Protein AF-0000000073811650 (afdb_homodimer)

Radius of gyration: 28.59 Å; Cα contacts (8 Å, |Δi|>4): 1539; chains: 2; bounding box: 75×83×67 Å

Solvent-accessible surface area (backbone atoms only — not comparable to full-atom values): 35414 Å² total; per-residue (Å²): 112,68,64,61,52,47,48,51,45,55,50,46,51,51,48,48,49,48,54,39,54,45,56,56,39,49,63,58,54,49,51,50,62,65,24,55,62,57,45,48,47,53,46,49,46,43,48,60,31,20,83,73,32,41,71,27,35,33,36,24,50,64,28,51,63,31,63,66,49,50,43,38,46,74,27,36,28,53,33,29,43,29,28,14,61,36,71,36,34,61,55,17,49,51,32,34,49,71,61,72,34,58,89,34,41,46,72,41,80,31,47,77,87,74,54,84,73,96,63,68,23,41,32,37,38,46,83,44,70,31,54,71,47,56,24,60,44,40,54,55,52,52,48,50,46,44,76,73,33,48,38,92,90,40,47,48,42,56,32,34,38,36,34,31,40,27,49,18,40,64,62,65,60,57,54,62,40,50,49,31,62,46,38,27,81,75,73,73,43,56,36,52,74,47,34,64,59,38,46,57,58,69,36,32,51,44,47,39,73,43,80,56,57,56,89,32,48,31,35,65,64,21,67,30,42,74,44,45,65,88,70,63,48,70,73,52,60,54,52,43,54,30,54,39,64,33,45,28,54,48,72,49,50,37,35,25,35,39,31,26,36,36,35,34,27,76,38,87,88,61,65,46,75,52,50,33,37,54,86,45,72,80,42,89,59,32,20,29,35,42,39,35,91,60,68,42,78,42,40,64,62,31,43,36,37,36,38,40,36,35,28,54,33,90,89,35,70,40,38,41,26,44,34,39,39,37,28,52,60,90,47,73,77,43,74,51,63,26,32,60,71,69,39,38,69,57,64,56,128,113,69,64,61,51,47,47,50,46,53,50,45,50,51,49,47,50,48,54,39,53,45,58,56,37,48,65,58,54,49,51,50,61,66,25,55,63,56,44,48,49,54,46,49,46,43,47,61,31,19,83,74,32,41,71,27,35,33,35,24,49,65,28,50,63,31,63,66,49,51,43,40,46,76,27,37,28,53,32,29,44,29,30,14,62,35,72,35,33,61,54,16,48,52,30,35,48,71,62,73,34,60,90,34,42,46,74,41,80,31,46,78,88,74,54,85,74,97,63,68,23,40,33,38,38,46,82,43,69,31,54,71,46,56,22,59,44,40,56,55,53,52,47,51,44,45,74,72,31,49,38,92,89,40,49,48,41,55,33,34,39,34,35,32,40,27,50,18,39,64,62,65,59,56,52,61,42,50,48,31,62,46,38,28,80,74,73,72,43,55,36,51,78,46,33,63,58,37,46,55,57,70,36,33,53,44,46,41,74,42,82,57,58,57,89,32,48,32,36,64,66,21,67,29,44,75,42,45,65,90,70,61,48,68,74,51,60,54,53,43,55,29,54,38,64,33,46,28,56,48,72,48,49,37,33,26,35,40,32,26,35,37,35,32,27,76,38,87,87,61,66,45,75,53,48,31,38,54,88,43,72,80,41,89,58,31,20,28,36,41,40,35,89,60,68,43,79,42,40,64,63,32,42,36,37,36,38,41,39,34,28,53,33,91,90,36,72,40,39,41,25,44,32,40,37,36,28,53,59,91,48,72,76,43,74,50,62,28,31,59,71,69,38,37,67,58,62,61,126

pLDDT: mean 92.2, std 13.7, range [34.78, 98.94]

Organism: Larimichthys crocea (NCBI:txid215358)

Secondary structure (DSSP, 8-state):
-HHHHHHHHHHHHHHHHHHHHHTTSHHHHHHHHH-HHHHHHHHHHHHHTHHHHTT-EEEEET-TTSHHHHHHHHTT-SEEEEEE-STHHHHHHHHHHHTT-TTTEEEEES-TTT---SS-EEEEE----BTTBTTT-THHHHHHHHHHHEEEEEEEES-EEEEEEEEE--HHHHHHHHHHHHHHHHHS---TTHHHHHHHHHSSSB-EEEPPPGGGB-SPPEEEEEEETTT--HHHHT-EEEEEEEE--SSEEEEEEEEEEEEEE--SSS-EEEE--TTS---TT-EEEEEEEEEEEE-TT-EEEEEEEEEE-SS-TTSEEEEEEEEETTSPPEEEEEE---TTTT---/-HHHHHHHHHHHHHHHHHHHHHTTSHHHHHHHHH-HHHHHHHHHHHHHTHHHHTT-EEEEET-TTSHHHHHHHHTT-SEEEEEE-STHHHHHHHHHHHTT-TTTEEEEES-TTT---SS-EEEEE----BTTBTTT-THHHHHHHHHHHEEEEEEEES-EEEEEEEEE--HHHHHHHHHHHHHHHHHS---TTHHHHHHHHHSSSB-EEEPPPGGGB-SPPEEEEEEETTT--HHHHT-EEEEEEEE--SSEEEEEEEEEEEEEE--SSS-EEEE--TTS---TT-EEEEEEEEEEEE-TT-EEEEEEEEEE-SS-TTSEEEEEEEEETTSPPEEEEEE---TTTT---

Structure (mmCIF, N/CA/C/O backbone):
data_AF-0000000073811650-model_v1
#
loop_
_entity.id
_entity.type
_entity.pdbx_description
1 polymer 'Protein arginine N-methyltransferase 6'
#
loop_
_atom_site.group_PDB
_atom_site.id
_atom_site.type_symbol
_atom_site.label_atom_id
_atom_site.label_alt_id
_atom_site.label_comp_id
_atom_site.label_asym_id
_atom_site.label_entity_id
_atom_site.label_seq_id
_atom_site.pdbx_PDB_ins_code
_atom_site.Cartn_x
_atom_site.Cartn_y
_atom_site.Cartn_z
_atom_site.occupancy
_atom_site.B_iso_or_equiv
_atom_site.auth_seq_id
_atom_site.auth_comp_id
_atom_site.auth_asym_id
_atom_site.auth_atom_id
_atom_site.pdbx_PDB_model_num
ATOM 1 N N . MET A 1 1 ? -5.941 -4.934 38.156 1 34.78 1 MET A N 1
ATOM 2 C CA . MET A 1 1 ? -5.988 -3.508 37.844 1 34.78 1 MET A CA 1
ATOM 3 C C . MET A 1 1 ? -4.633 -3.012 37.375 1 34.78 1 MET A C 1
ATOM 5 O O . MET A 1 1 ? -4.555 -2.275 36.375 1 34.78 1 MET A O 1
ATOM 9 N N . SER A 1 2 ? -3.621 -3.504 38.062 1 45.66 2 SER A N 1
ATOM 10 C CA . SER A 1 2 ? -2.252 -3.07 37.812 1 45.66 2 SER A CA 1
ATOM 11 C C . SER A 1 2 ? -1.698 -3.699 36.531 1 45.66 2 SER A C 1
ATOM 13 O O . SER A 1 2 ? -0.993 -3.039 35.75 1 45.66 2 SER A O 1
ATOM 15 N N . HIS A 1 3 ? -2.08 -4.887 36.219 1 42.41 3 HIS A N 1
ATOM 16 C CA . HIS A 1 3 ? -1.564 -5.617 35.062 1 42.41 3 HIS A CA 1
ATOM 17 C C . HIS A 1 3 ? -2.195 -5.121 33.781 1 42.41 3 HIS A C 1
ATOM 19 O O . HIS A 1 3 ? -1.52 -5.02 32.75 1 42.41 3 HIS A O 1
ATOM 25 N N . VAL A 1 4 ? -3.5 -4.855 33.844 1 40.78 4 VAL A N 1
ATOM 26 C CA . VAL A 1 4 ? -4.227 -4.332 32.719 1 40.78 4 VAL A CA 1
ATOM 27 C C . VAL A 1 4 ? -3.703 -2.941 32.344 1 40.78 4 VAL A C 1
ATOM 29 O O . VAL A 1 4 ? -3.531 -2.617 31.172 1 40.78 4 VAL A O 1
ATOM 32 N N . VAL A 1 5 ? -3.434 -2.088 33.406 1 39.78 5 VAL A N 1
ATOM 33 C CA . VAL A 1 5 ? -2.9 -0.747 33.188 1 39.78 5 VAL A CA 1
ATOM 34 C C . VAL A 1 5 ? -1.52 -0.839 32.531 1 39.78 5 VAL A C 1
ATOM 36 O O . VAL A 1 5 ? -1.201 -0.071 31.625 1 39.78 5 VAL A O 1
ATOM 39 N N . LYS A 1 6 ? -0.744 -1.723 32.969 1 43.28 6 LYS A N 1
ATOM 40 C CA . LYS A 1 6 ? 0.612 -1.888 32.469 1 43.28 6 LYS A CA 1
ATOM 41 C C . LYS A 1 6 ? 0.594 -2.367 31.016 1 43.28 6 LYS A C 1
ATOM 43 O O . LYS A 1 6 ? 1.371 -1.887 30.188 1 43.28 6 LYS A O 1
ATOM 48 N N . LYS A 1 7 ? -0.297 -3.211 30.781 1 45.16 7 LYS A N 1
ATOM 49 C CA . LYS A 1 7 ? -0.45 -3.742 29.438 1 45.16 7 LYS A CA 1
ATOM 50 C C . LYS A 1 7 ? -0.912 -2.656 28.469 1 45.16 7 LYS A C 1
ATOM 52 O O . LYS A 1 7 ? -0.421 -2.572 27.344 1 45.16 7 LYS A O 1
ATOM 57 N N . ARG A 1 8 ? -1.732 -1.95 29.078 1 45.75 8 ARG A N 1
ATOM 58 C CA . ARG A 1 8 ? -2.221 -0.833 28.281 1 45.75 8 ARG A CA 1
ATOM 59 C C . ARG A 1 8 ? -1.114 0.188 28.031 1 45.75 8 ARG A C 1
ATOM 61 O O . ARG A 1 8 ? -1.036 0.774 26.953 1 45.75 8 ARG A O 1
ATOM 68 N N . LYS A 1 9 ? -0.286 0.292 29.047 1 45.75 9 LYS A N 1
ATOM 69 C CA . LYS A 1 9 ? 0.849 1.203 28.938 1 45.75 9 LYS A CA 1
ATOM 70 C C . LYS A 1 9 ? 1.881 0.681 27.938 1 45.75 9 LYS A C 1
ATOM 72 O O . LYS A 1 9 ? 2.43 1.449 27.141 1 45.75 9 LYS A O 1
ATOM 77 N N . LEU A 1 10 ? 2.189 -0.513 28.047 1 49.28 10 LEU A N 1
ATOM 78 C CA . LEU A 1 10 ? 3.135 -1.159 27.141 1 49.28 10 LEU A CA 1
ATOM 79 C C . LEU A 1 10 ? 2.633 -1.111 25.703 1 49.28 10 LEU A C 1
ATOM 81 O O . LEU A 1 10 ? 3.414 -0.896 24.766 1 49.28 10 LEU A O 1
ATOM 85 N N . ASP A 1 11 ? 1.34 -1.209 25.703 1 59.28 11 ASP A N 1
ATOM 86 C CA . ASP A 1 11 ? 0.704 -1.158 24.391 1 59.28 11 ASP A CA 1
ATOM 87 C C . ASP A 1 11 ? 0.736 0.258 23.812 1 59.28 11 ASP A C 1
ATOM 89 O O . ASP A 1 11 ? 1.029 0.45 22.625 1 59.28 11 ASP A O 1
ATOM 93 N N . LYS A 1 12 ? 0.692 1.207 24.781 1 57.53 12 LYS A N 1
ATOM 94 C CA . LYS A 1 12 ? 0.735 2.6 24.344 1 57.53 12 LYS A CA 1
ATOM 95 C C . LYS A 1 12 ? 2.137 2.99 23.875 1 57.53 12 LYS A C 1
ATOM 97 O O . LYS A 1 12 ? 2.295 3.68 22.875 1 57.53 12 LYS A O 1
ATOM 102 N N . THR A 1 13 ? 3.062 2.562 24.656 1 59.03 13 THR A N 1
ATOM 103 C CA . THR A 1 13 ? 4.449 2.855 24.328 1 59.03 13 THR A CA 1
ATOM 104 C C . THR A 1 13 ? 4.816 2.252 22.969 1 59.03 13 THR A C 1
ATOM 106 O O . THR A 1 13 ? 5.508 2.887 22.172 1 59.03 13 THR A O 1
ATOM 109 N N . ARG A 1 14 ? 4.371 1.076 22.781 1 62.47 14 ARG A N 1
ATOM 110 C CA . ARG A 1 14 ? 4.645 0.414 21.5 1 62.47 14 ARG A CA 1
ATOM 111 C C . ARG A 1 14 ? 3.979 1.152 20.344 1 62.47 14 ARG A C 1
ATOM 113 O O . ARG A 1 14 ? 4.59 1.347 19.297 1 62.47 14 ARG A O 1
ATOM 120 N N . GLN A 1 15 ? 2.842 1.688 20.656 1 64.31 15 GLN A N 1
ATOM 121 C CA . GLN A 1 15 ? 2.115 2.424 19.625 1 64.31 15 GLN A CA 1
ATOM 122 C C . GLN A 1 15 ? 2.799 3.75 19.312 1 64.31 15 GLN A C 1
ATOM 124 O O . GLN A 1 15 ? 2.891 4.145 18.141 1 64.31 15 GLN A O 1
ATOM 129 N N . ASP A 1 16 ? 3.258 4.285 20.328 1 68.31 16 ASP A N 1
ATOM 130 C CA . ASP A 1 16 ? 3.982 5.535 20.156 1 68.31 16 ASP A CA 1
ATOM 131 C C . ASP A 1 16 ? 5.277 5.312 19.375 1 68.31 16 ASP A C 1
ATOM 133 O O . ASP A 1 16 ? 5.617 6.098 18.484 1 68.31 16 ASP A O 1
ATOM 137 N N . ARG A 1 17 ? 5.918 4.266 19.734 1 63.81 17 ARG A N 1
ATOM 138 C CA . ARG A 1 17 ? 7.168 3.967 19.047 1 63.81 17 ARG A CA 1
ATOM 139 C C . ARG A 1 17 ? 6.93 3.713 17.562 1 63.81 17 ARG A C 1
ATOM 141 O O . ARG A 1 17 ? 7.668 4.215 16.719 1 63.81 17 ARG A O 1
ATOM 148 N N . LEU A 1 18 ? 5.863 3.053 17.328 1 61.31 18 LEU A N 1
ATOM 149 C CA . LEU A 1 18 ? 5.531 2.732 15.945 1 61.31 18 LEU A CA 1
ATOM 150 C C . LEU A 1 18 ? 5.16 3.992 15.172 1 61.31 18 LEU A C 1
ATOM 152 O O . LEU A 1 18 ? 5.574 4.164 14.023 1 61.31 18 LEU A O 1
ATOM 156 N N . TYR A 1 19 ? 4.453 4.785 15.914 1 64.31 19 TYR A N 1
ATOM 157 C CA . TYR A 1 19 ? 4.062 6.055 15.32 1 64.31 19 TYR A CA 1
ATOM 158 C C . TYR A 1 19 ? 5.285 6.914 15.016 1 64.31 19 TYR A C 1
ATOM 160 O O . TYR A 1 19 ? 5.469 7.367 13.883 1 64.31 19 TYR A O 1
ATOM 168 N N . PHE A 1 20 ? 6.105 7.004 15.875 1 67.06 20 PHE A N 1
ATOM 169 C CA . PHE A 1 20 ? 7.246 7.895 15.703 1 67.06 20 PHE A CA 1
ATOM 170 C C . PHE A 1 20 ? 8.266 7.289 14.742 1 67.06 20 PHE A C 1
ATOM 172 O O . PHE A 1 20 ? 8.914 8.008 13.977 1 67.06 20 PHE A O 1
ATOM 179 N N . ASP A 1 21 ? 8.328 6.008 14.672 1 68.19 21 ASP A N 1
ATOM 180 C CA . ASP A 1 21 ? 9.242 5.324 13.766 1 68.19 21 ASP A CA 1
ATOM 181 C C . ASP A 1 21 ? 8.812 5.508 12.312 1 68.19 21 ASP A C 1
ATOM 183 O O . ASP A 1 21 ? 9.656 5.574 11.414 1 68.19 21 ASP A O 1
ATOM 187 N N . SER A 1 22 ? 7.523 5.652 12.141 1 65.56 22 SER A N 1
ATOM 188 C CA . SER A 1 22 ? 7.02 5.812 10.781 1 65.56 22 SER A CA 1
ATOM 189 C C . SER A 1 22 ? 7.484 7.129 10.172 1 65.56 22 SER A C 1
ATOM 191 O O . SER A 1 22 ? 7.637 7.234 8.953 1 65.56 22 SER A O 1
ATOM 193 N N . TYR A 1 23 ? 7.758 7.945 10.969 1 68.5 23 TYR A N 1
ATOM 194 C CA . TYR A 1 23 ? 8.125 9.273 10.484 1 68.5 23 TYR A CA 1
ATOM 195 C C . TYR A 1 23 ? 9.641 9.398 10.344 1 68.5 23 TYR A C 1
ATOM 197 O O . TYR A 1 23 ? 10.156 10.484 10.047 1 68.5 23 TYR A O 1
ATOM 205 N N . THR A 1 24 ? 10.25 8.258 10.438 1 74.75 24 THR A N 1
ATOM 206 C CA . THR A 1 24 ? 11.688 8.266 10.195 1 74.75 24 THR A CA 1
ATOM 207 C C . THR A 1 24 ? 11.992 8 8.727 1 74.75 24 THR A C 1
ATOM 209 O O . THR A 1 24 ? 13.117 8.219 8.273 1 74.75 24 THR A O 1
ATOM 212 N N . ASP A 1 25 ? 10.938 7.77 8.055 1 83.69 25 ASP A N 1
ATOM 213 C CA . ASP A 1 25 ? 11.086 7.496 6.633 1 83.69 25 ASP A CA 1
ATOM 214 C C . ASP A 1 25 ? 10.93 8.773 5.809 1 83.69 25 ASP A C 1
ATOM 216 O O . ASP A 1 25 ? 10.008 9.555 6.039 1 83.69 25 ASP A O 1
ATOM 220 N N . VAL A 1 26 ? 11.805 8.93 4.895 1 90.75 26 VAL A N 1
ATOM 221 C CA . VAL A 1 26 ? 11.836 10.141 4.086 1 90.75 26 VAL A CA 1
ATOM 222 C C . VAL A 1 26 ? 10.562 10.25 3.256 1 90.75 26 VAL A C 1
ATOM 224 O O . VAL A 1 26 ? 10.141 11.344 2.885 1 90.75 26 VAL A O 1
ATOM 227 N N . THR A 1 27 ? 9.961 9.148 2.988 1 90.81 27 THR A N 1
ATOM 228 C CA . THR A 1 27 ? 8.82 9.078 2.074 1 90.81 27 THR A CA 1
ATOM 229 C C . THR A 1 27 ? 7.66 9.922 2.59 1 90.81 27 THR A C 1
ATOM 231 O O . THR A 1 27 ? 7.023 10.648 1.822 1 90.81 27 THR A O 1
ATOM 234 N N . ILE A 1 28 ? 7.441 9.891 3.848 1 90.88 28 ILE A N 1
ATOM 235 C CA . ILE A 1 28 ? 6.32 10.617 4.438 1 90.88 28 ILE A CA 1
ATOM 236 C C . ILE A 1 28 ? 6.566 12.117 4.324 1 90.88 28 ILE A C 1
ATOM 238 O O . ILE A 1 28 ? 5.664 12.875 3.961 1 90.88 28 ILE A O 1
ATOM 242 N N . HIS A 1 29 ? 7.727 12.539 4.59 1 94.25 29 HIS A N 1
ATOM 243 C CA . HIS A 1 29 ? 8.078 13.953 4.531 1 94.25 29 HIS A CA 1
ATOM 244 C C . HIS A 1 29 ? 8.086 14.461 3.092 1 94.25 29 HIS A C 1
ATOM 246 O O . HIS A 1 29 ? 7.664 15.586 2.822 1 94.25 29 HIS A O 1
ATOM 252 N N . GLU A 1 30 ? 8.609 13.57 2.223 1 95.38 30 GLU A N 1
ATOM 253 C CA . GLU A 1 30 ? 8.578 13.891 0.798 1 95.38 30 GLU A CA 1
ATOM 254 C C . GLU A 1 30 ? 7.148 14.117 0.313 1 95.38 30 GLU A C 1
ATOM 256 O O . GLU A 1 30 ? 6.867 15.109 -0.364 1 95.38 30 GLU A O 1
ATOM 261 N N . GLU A 1 31 ? 6.312 13.234 0.71 1 94.25 31 GLU A N 1
ATOM 262 C CA . GLU A 1 31 ? 4.914 13.32 0.308 1 94.25 31 GLU A CA 1
ATOM 263 C C . GLU A 1 31 ? 4.266 14.602 0.838 1 94.25 31 GLU A C 1
ATOM 265 O O . GLU A 1 31 ? 3.541 15.281 0.112 1 94.25 31 GLU A O 1
ATOM 270 N N . MET A 1 32 ? 4.559 14.945 2.016 1 95.62 32 MET A N 1
ATOM 271 C CA . MET A 1 32 ? 3.941 16.109 2.646 1 95.62 32 MET A CA 1
ATOM 272 C C . MET A 1 32 ? 4.461 17.406 2.025 1 95.62 32 MET A C 1
ATOM 274 O O . MET A 1 32 ? 3.678 18.297 1.701 1 95.62 32 MET A O 1
ATOM 278 N N . ILE A 1 33 ? 5.711 17.484 1.844 1 96.75 33 ILE A N 1
ATOM 279 C CA . ILE A 1 33 ? 6.305 18.703 1.309 1 96.75 33 ILE A CA 1
ATOM 280 C C . ILE A 1 33 ? 5.934 18.859 -0.165 1 96.75 33 ILE A C 1
ATOM 282 O O . ILE A 1 33 ? 5.715 19.969 -0.646 1 96.75 33 ILE A O 1
ATOM 286 N N . ALA A 1 34 ? 5.777 17.688 -0.876 1 96.31 34 ALA A N 1
ATOM 287 C CA . ALA A 1 34 ? 5.41 17.688 -2.291 1 96.31 34 ALA A CA 1
ATOM 288 C C . ALA A 1 34 ? 3.949 18.094 -2.477 1 96.31 34 ALA A C 1
ATOM 290 O O . ALA A 1 34 ? 3.533 18.453 -3.578 1 96.31 34 ALA A O 1
ATOM 291 N N . ASP A 1 35 ? 3.148 17.969 -1.46 1 97.69 35 ASP A N 1
ATOM 292 C CA . ASP A 1 35 ? 1.78 18.469 -1.478 1 97.69 35 ASP A CA 1
ATOM 293 C C . ASP A 1 35 ? 1.761 20 -1.482 1 97.69 35 ASP A C 1
ATOM 295 O O . ASP A 1 35 ? 1.696 20.625 -0.424 1 97.69 35 ASP A O 1
ATOM 299 N N . HIS A 1 36 ? 1.675 20.547 -2.65 1 97.25 36 HIS A N 1
ATOM 300 C CA . HIS A 1 36 ? 1.809 21.984 -2.816 1 97.25 36 HIS A CA 1
ATOM 301 C C . HIS A 1 36 ? 0.643 22.719 -2.168 1 97.25 36 HIS A C 1
ATOM 303 O O . HIS A 1 36 ? 0.805 23.859 -1.692 1 97.25 36 HIS A O 1
ATOM 309 N N . VAL A 1 37 ? -0.491 22.125 -2.188 1 98.06 37 VAL A N 1
ATOM 310 C CA . VAL A 1 37 ? -1.656 22.75 -1.575 1 98.06 37 VAL A CA 1
ATOM 311 C C . VAL A 1 37 ? -1.41 22.953 -0.081 1 98.06 37 VAL A C 1
ATOM 313 O O . VAL A 1 37 ? -1.58 24.047 0.441 1 98.06 37 VAL A O 1
ATOM 316 N N . ARG A 1 38 ? -0.972 21.891 0.535 1 98.06 38 ARG A N 1
ATOM 317 C CA . ARG A 1 38 ? -0.69 21.938 1.967 1 98.06 38 ARG A CA 1
ATOM 318 C C . ARG A 1 38 ? 0.448 22.906 2.271 1 98.06 38 ARG A C 1
ATOM 320 O O . ARG A 1 38 ? 0.287 23.828 3.074 1 98.06 38 ARG A O 1
ATOM 327 N N . THR A 1 39 ? 1.605 22.703 1.706 1 98.19 39 THR A N 1
ATOM 328 C CA . THR A 1 39 ? 2.824 23.422 2.053 1 98.19 39 THR A CA 1
ATOM 329 C C . THR A 1 39 ? 2.676 24.906 1.749 1 98.19 39 THR A C 1
ATOM 331 O O . THR A 1 39 ? 3.049 25.75 2.564 1 98.19 39 THR A O 1
ATOM 334 N N . ASN A 1 40 ? 2.043 25.25 0.656 1 97.69 40 ASN A N 1
ATOM 335 C CA . ASN A 1 40 ? 1.863 26.641 0.289 1 97.69 40 ASN A CA 1
ATOM 336 C C . ASN A 1 40 ? 0.83 27.328 1.179 1 97.69 40 ASN A C 1
ATOM 338 O O . ASN A 1 40 ? 0.955 28.516 1.481 1 97.69 40 ASN A O 1
ATOM 342 N N . THR A 1 41 ? -0.176 26.594 1.506 1 98.25 41 THR A N 1
ATOM 343 C CA . THR A 1 41 ? -1.169 27.188 2.396 1 98.25 41 THR A CA 1
ATOM 344 C C . THR A 1 41 ? -0.543 27.547 3.742 1 98.25 41 THR A C 1
ATOM 346 O O . THR A 1 41 ? -0.764 28.641 4.266 1 98.25 41 THR A O 1
ATOM 349 N N . TYR A 1 42 ? 0.242 26.672 4.297 1 98.62 42 TYR A N 1
ATOM 350 C CA . TYR A 1 42 ? 0.947 26.969 5.539 1 98.62 42 TYR A CA 1
ATOM 351 C C . TYR A 1 42 ? 1.885 28.156 5.367 1 98.62 42 TYR A C 1
ATOM 353 O O . TYR A 1 42 ? 1.915 29.062 6.207 1 98.62 42 TYR A O 1
ATOM 361 N N . ARG A 1 43 ? 2.652 28.125 4.301 1 98.38 43 ARG A N 1
ATOM 362 C CA . ARG A 1 43 ? 3.59 29.219 4.035 1 98.38 43 ARG A CA 1
ATOM 363 C C . ARG A 1 43 ? 2.863 30.547 3.963 1 98.38 43 ARG A C 1
ATOM 365 O O . ARG A 1 43 ? 3.256 31.516 4.629 1 98.38 43 ARG A O 1
ATOM 372 N N . MET A 1 44 ? 1.781 30.578 3.211 1 97.88 44 MET A N 1
ATOM 373 C CA . MET A 1 44 ? 1.016 31.812 3.031 1 97.88 44 MET A CA 1
ATOM 374 C C . MET A 1 44 ? 0.375 32.25 4.344 1 97.88 44 MET A C 1
ATOM 376 O O . MET A 1 44 ? 0.375 33.438 4.672 1 97.88 44 MET A O 1
ATOM 380 N N . ALA A 1 45 ? -0.163 31.297 5.023 1 98.38 45 ALA A N 1
ATOM 381 C CA . ALA A 1 45 ? -0.79 31.609 6.305 1 98.38 45 ALA A CA 1
ATOM 382 C C . ALA A 1 45 ? 0.21 32.25 7.258 1 98.38 45 ALA A C 1
ATOM 384 O O . ALA A 1 45 ? -0.103 33.25 7.914 1 98.38 45 ALA A O 1
ATOM 385 N N . ILE A 1 46 ? 1.359 31.719 7.32 1 98.5 46 ILE A N 1
ATOM 386 C CA . ILE A 1 46 ? 2.402 32.219 8.203 1 98.5 46 ILE A CA 1
ATOM 387 C C . ILE A 1 46 ? 2.842 33.594 7.746 1 98.5 46 ILE A C 1
ATOM 389 O O . ILE A 1 46 ? 2.934 34.531 8.555 1 98.5 46 ILE A O 1
ATOM 393 N N . LEU A 1 47 ? 3.041 33.781 6.492 1 97.25 47 LEU A N 1
ATOM 394 C CA . LEU A 1 47 ? 3.477 35.062 5.949 1 97.25 47 LEU A CA 1
ATOM 395 C C . LEU A 1 47 ? 2.418 36.156 6.172 1 97.25 47 LEU A C 1
ATOM 397 O O . LEU A 1 47 ? 2.744 37.281 6.523 1 97.25 47 LEU A O 1
ATOM 401 N N . ARG A 1 48 ? 1.211 35.75 5.965 1 97.44 48 ARG A N 1
ATOM 402 C CA . ARG A 1 48 ? 0.124 36.719 6.113 1 97.44 48 ARG A CA 1
ATOM 403 C C . ARG A 1 48 ? -0.078 37.094 7.578 1 97.44 48 ARG A C 1
ATOM 405 O O . ARG A 1 48 ? -0.726 38.094 7.887 1 97.44 48 ARG A O 1
ATOM 412 N N . ASN A 1 49 ? 0.44 36.281 8.453 1 97.31 49 ASN A N 1
ATOM 413 C CA . ASN A 1 49 ? 0.377 36.594 9.883 1 97.31 49 ASN A CA 1
ATOM 414 C C . ASN A 1 49 ? 1.678 37.219 10.375 1 97.31 49 ASN A C 1
ATOM 416 O O . ASN A 1 49 ? 1.997 37.125 11.562 1 97.31 49 ASN A O 1
ATOM 420 N N . SER A 1 50 ? 2.395 37.812 9.492 1 96.69 50 SER A N 1
ATOM 421 C CA . SER A 1 50 ? 3.701 38.375 9.82 1 96.69 50 SER A CA 1
ATOM 422 C C . SER A 1 50 ? 3.604 39.375 10.969 1 96.69 50 SER A C 1
ATOM 424 O O . SER A 1 50 ? 4.508 39.469 11.797 1 96.69 50 SER A O 1
ATOM 426 N N . GLU A 1 51 ? 2.57 40.125 11.055 1 95.75 51 GLU A N 1
ATOM 427 C CA . GLU A 1 51 ? 2.41 41.125 12.117 1 95.75 51 GLU A CA 1
ATOM 428 C C . GLU A 1 51 ? 2.336 40.438 13.484 1 95.75 51 GLU A C 1
ATOM 430 O O . GLU A 1 51 ? 2.834 40.969 14.477 1 95.75 51 GLU A O 1
ATOM 435 N N . SER A 1 52 ? 1.773 39.312 13.539 1 96 52 SER A N 1
ATOM 436 C CA . SER A 1 52 ? 1.621 38.562 14.781 1 96 52 SER A CA 1
ATOM 437 C C . SER A 1 52 ? 2.861 37.719 15.086 1 96 52 SER A C 1
ATOM 439 O O . SER A 1 52 ? 3.059 37.281 16.219 1 96 52 SER A O 1
ATOM 441 N N . ILE A 1 53 ? 3.727 37.531 14.078 1 98.12 53 ILE A N 1
ATOM 442 C CA . ILE A 1 53 ? 4.844 36.625 14.219 1 98.12 53 ILE A CA 1
ATOM 443 C C . ILE A 1 53 ? 6.145 37.406 14.375 1 98.12 53 ILE A C 1
ATOM 445 O O . ILE A 1 53 ? 7.051 36.969 15.102 1 98.12 53 ILE A O 1
ATOM 449 N N . ARG A 1 54 ? 6.203 38.562 13.766 1 98.25 54 ARG A N 1
ATOM 450 C CA . ARG A 1 54 ? 7.426 39.344 13.773 1 98.25 54 ARG A CA 1
ATOM 451 C C . ARG A 1 54 ? 7.848 39.688 15.195 1 98.25 54 ARG A C 1
ATOM 453 O O . ARG A 1 54 ? 7.051 40.219 15.969 1 98.25 54 ARG A O 1
ATOM 460 N N . GLY A 1 55 ? 9.062 39.375 15.461 1 98.44 55 GLY A N 1
ATOM 461 C CA . GLY A 1 55 ? 9.625 39.688 16.766 1 98.44 55 GLY A CA 1
ATOM 462 C C . GLY A 1 55 ? 9.086 38.844 17.875 1 98.44 55 GLY A C 1
ATOM 463 O O . GLY A 1 55 ? 9.336 39.094 19.062 1 98.44 55 GLY A O 1
ATOM 464 N N . LYS A 1 56 ? 8.367 37.812 17.609 1 98.56 56 LYS A N 1
ATOM 465 C CA . LYS A 1 56 ? 7.73 36.969 18.625 1 98.56 56 LYS A CA 1
ATOM 466 C C . LYS A 1 56 ? 8.398 35.594 18.703 1 98.56 56 LYS A C 1
ATOM 468 O O . LYS A 1 56 ? 9.258 35.281 17.875 1 98.56 56 LYS A O 1
ATOM 473 N N . VAL A 1 57 ? 8.031 34.875 19.734 1 98.81 57 VAL A N 1
ATOM 474 C CA . VAL A 1 57 ? 8.516 33.5 19.938 1 98.81 57 VAL A CA 1
ATOM 475 C C . VAL A 1 57 ? 7.457 32.5 19.469 1 98.81 57 VAL A C 1
ATOM 477 O O . VAL A 1 57 ? 6.277 32.625 19.797 1 98.81 57 VAL A O 1
ATOM 480 N N . VAL A 1 58 ? 7.938 31.516 18.641 1 98.88 58 VAL A N 1
ATOM 481 C CA . VAL A 1 58 ? 7.031 30.531 18.047 1 98.88 58 VAL A CA 1
ATOM 482 C C . VAL A 1 58 ? 7.375 29.141 18.531 1 98.88 58 VAL A C 1
ATOM 484 O O . VAL A 1 58 ? 8.547 28.797 18.688 1 98.88 58 VAL A O 1
ATOM 487 N N . LEU A 1 59 ? 6.328 28.391 18.828 1 98.94 59 LEU A N 1
ATOM 488 C CA . LEU A 1 59 ? 6.477 26.969 19.078 1 98.94 59 LEU A CA 1
ATOM 489 C C . LEU A 1 59 ? 5.949 26.156 17.891 1 98.94 59 LEU A C 1
ATOM 491 O O . LEU A 1 59 ? 4.77 26.25 17.547 1 98.94 59 LEU A O 1
ATOM 495 N N . ASP A 1 60 ? 6.812 25.438 17.234 1 98.88 60 ASP A N 1
ATOM 496 C CA . ASP A 1 60 ? 6.484 24.5 16.156 1 98.88 60 ASP A CA 1
ATOM 497 C C . ASP A 1 60 ? 6.34 23.078 16.703 1 98.88 60 ASP A C 1
ATOM 499 O O . ASP A 1 60 ? 7.336 22.406 16.984 1 98.88 60 ASP A O 1
ATOM 503 N N . VAL A 1 61 ? 5.059 22.594 16.844 1 98.38 61 VAL A N 1
ATOM 504 C CA . VAL A 1 61 ? 4.77 21.297 17.438 1 98.38 61 VAL A CA 1
ATOM 505 C C . VAL A 1 61 ? 4.781 20.219 16.344 1 98.38 61 VAL A C 1
ATOM 507 O O . VAL A 1 61 ? 3.992 20.281 15.406 1 98.38 61 VAL A O 1
ATOM 510 N N . GLY A 1 62 ? 5.605 19.188 16.562 1 96.25 62 GLY A N 1
ATOM 511 C CA . GLY A 1 62 ? 5.805 18.219 15.484 1 96.25 62 GLY A CA 1
ATOM 512 C C . GLY A 1 62 ? 6.48 18.812 14.266 1 96.25 62 GLY A C 1
ATOM 513 O O . GLY A 1 62 ? 5.938 18.766 13.164 1 96.25 62 GLY A O 1
ATOM 514 N N . ALA A 1 63 ? 7.66 19.25 14.445 1 97.5 63 ALA A N 1
ATOM 515 C CA . ALA A 1 63 ? 8.297 20.141 13.477 1 97.5 63 ALA A CA 1
ATOM 516 C C . ALA A 1 63 ? 8.734 19.391 12.234 1 97.5 63 ALA A C 1
ATOM 518 O O . ALA A 1 63 ? 8.93 19.984 11.172 1 97.5 63 ALA A O 1
ATOM 519 N N . GLY A 1 64 ? 8.898 18.062 12.367 1 95.5 64 GLY A N 1
ATOM 520 C CA . GLY A 1 64 ? 9.375 17.297 11.227 1 95.5 64 GLY A CA 1
ATOM 521 C C . GLY A 1 64 ? 10.703 17.781 10.695 1 95.5 64 GLY A C 1
ATOM 522 O O . GLY A 1 64 ? 11.672 17.922 11.445 1 95.5 64 GLY A O 1
ATOM 523 N N . THR A 1 65 ? 10.711 18.203 9.461 1 96.75 65 THR A N 1
ATOM 524 C CA . THR A 1 65 ? 11.922 18.672 8.805 1 96.75 65 THR A CA 1
ATOM 525 C C . THR A 1 65 ? 12.211 20.125 9.188 1 96.75 65 THR A C 1
ATOM 527 O O . THR A 1 65 ? 13.258 20.672 8.836 1 96.75 65 THR A O 1
ATOM 530 N N . GLY A 1 66 ? 11.312 20.766 9.82 1 97.81 66 GLY A N 1
ATOM 531 C CA . GLY A 1 66 ? 11.5 22.141 10.25 1 97.81 66 GLY A CA 1
ATOM 532 C C . GLY A 1 66 ? 11.016 23.156 9.227 1 97.81 66 GLY A C 1
ATOM 533 O O . GLY A 1 66 ? 11.273 24.359 9.359 1 97.81 66 GLY A O 1
ATOM 534 N N . VAL A 1 67 ? 10.273 22.719 8.234 1 98.19 67 VAL A N 1
ATOM 535 C CA . VAL A 1 67 ? 9.875 23.594 7.137 1 98.19 67 VAL A CA 1
ATOM 536 C C . VAL A 1 67 ? 8.992 24.719 7.668 1 98.19 67 VAL A C 1
ATOM 538 O O . VAL A 1 67 ? 9.164 25.891 7.293 1 98.19 67 VAL A O 1
ATOM 541 N N . LEU A 1 68 ? 8.086 24.453 8.547 1 98.69 68 LEU A N 1
ATOM 542 C CA . LEU A 1 68 ? 7.223 25.484 9.102 1 98.69 68 LEU A CA 1
ATOM 543 C C . LEU A 1 68 ? 8.016 26.438 9.984 1 98.69 68 LEU A C 1
ATOM 545 O O . LEU A 1 68 ? 7.742 27.641 10.008 1 98.69 68 LEU A O 1
ATOM 549 N N . SER A 1 69 ? 8.961 25.891 10.727 1 98.88 69 SER A N 1
ATOM 550 C CA . SER A 1 69 ? 9.852 26.719 11.539 1 98.88 69 SER A CA 1
ATOM 551 C C . SER A 1 69 ? 10.578 27.75 10.695 1 98.88 69 SER A C 1
ATOM 553 O O . SER A 1 69 ? 10.648 28.922 11.062 1 98.88 69 SER A O 1
ATOM 555 N N . ILE A 1 70 ? 11.055 27.328 9.586 1 98.75 70 ILE A N 1
ATOM 556 C CA . ILE A 1 70 ? 11.789 28.203 8.68 1 98.75 70 ILE A CA 1
ATOM 557 C C . ILE A 1 70 ? 10.852 29.266 8.133 1 98.75 70 ILE A C 1
ATOM 559 O O . ILE A 1 70 ? 11.211 30.453 8.07 1 98.75 70 ILE A O 1
ATOM 563 N N . PHE A 1 71 ? 9.617 28.875 7.742 1 98.75 71 PHE A N 1
ATOM 564 C CA . PHE A 1 71 ? 8.633 29.859 7.285 1 98.75 71 PHE A CA 1
ATOM 565 C C . PHE A 1 71 ? 8.398 30.922 8.352 1 98.75 71 PHE A C 1
ATOM 567 O O . PHE A 1 71 ? 8.258 32.094 8.023 1 98.75 71 PHE A O 1
ATOM 574 N N . CYS A 1 72 ? 8.375 30.531 9.594 1 98.88 72 CYS A N 1
ATOM 575 C CA . CYS A 1 72 ? 8.133 31.469 10.68 1 98.88 72 CYS A CA 1
ATOM 576 C C . CYS A 1 72 ? 9.273 32.469 10.812 1 98.88 72 CYS A C 1
ATOM 578 O O . CYS A 1 72 ? 9.031 33.656 11.016 1 98.88 72 CYS A O 1
ATOM 580 N N . VAL A 1 73 ? 10.5 32 10.695 1 98.75 73 VAL A N 1
ATOM 581 C CA . VAL A 1 73 ? 11.648 32.906 10.734 1 98.75 73 VAL A CA 1
ATOM 582 C C . VAL A 1 73 ? 11.609 33.844 9.539 1 98.75 73 VAL A C 1
ATOM 584 O O . VAL A 1 73 ? 11.875 35.031 9.68 1 98.75 73 VAL A O 1
ATOM 587 N N . GLN A 1 74 ? 11.234 33.344 8.375 1 98.12 74 GLN A N 1
ATOM 588 C CA . GLN A 1 74 ? 11.102 34.156 7.176 1 98.12 74 GLN A CA 1
ATOM 589 C C . GLN A 1 74 ? 10.031 35.25 7.367 1 98.12 74 GLN A C 1
ATOM 591 O O . GLN A 1 74 ? 10.117 36.312 6.777 1 98.12 74 GLN A O 1
ATOM 596 N N . ALA A 1 75 ? 9.078 34.938 8.211 1 98.19 75 ALA A N 1
ATOM 597 C CA . ALA A 1 75 ? 8.008 35.906 8.5 1 98.19 75 ALA A CA 1
ATOM 598 C C . ALA A 1 75 ? 8.422 36.875 9.594 1 98.19 75 ALA A C 1
ATOM 600 O O . ALA A 1 75 ? 7.664 37.781 9.93 1 98.19 75 ALA A O 1
ATOM 601 N N . GLY A 1 76 ? 9.594 36.625 10.227 1 98.44 76 GLY A N 1
ATOM 602 C CA . GLY A 1 76 ? 10.148 37.625 11.125 1 98.44 76 GLY A CA 1
ATOM 603 C C . GLY A 1 76 ? 10.172 37.156 12.578 1 98.44 76 GLY A C 1
ATOM 604 O O . GLY A 1 76 ? 10.406 37.969 13.484 1 98.44 76 GLY A O 1
ATOM 605 N N . ALA A 1 77 ? 9.953 35.906 12.828 1 98.81 77 ALA A N 1
ATOM 606 C CA . ALA A 1 77 ? 10 35.406 14.195 1 98.81 77 ALA A CA 1
ATOM 607 C C . ALA A 1 77 ? 11.352 35.688 14.836 1 98.81 77 ALA A C 1
ATOM 609 O O . ALA A 1 77 ? 12.391 35.562 14.188 1 98.81 77 ALA A O 1
ATOM 610 N N . LYS A 1 78 ? 11.336 36.031 16.078 1 98.69 78 LYS A N 1
ATOM 611 C CA . LYS A 1 78 ? 12.555 36.219 16.859 1 98.69 78 LYS A CA 1
ATOM 612 C C . LYS A 1 78 ? 13.211 34.906 17.203 1 98.69 78 LYS A C 1
ATOM 614 O O . LYS A 1 78 ? 14.438 34.781 17.172 1 98.69 78 LYS A O 1
ATOM 619 N N . LYS A 1 79 ? 12.375 34 17.562 1 98.81 79 LYS A N 1
ATOM 620 C CA . LYS A 1 79 ? 12.812 32.688 18.016 1 98.81 79 LYS A CA 1
ATOM 621 C C . LYS A 1 79 ? 11.766 31.625 17.703 1 98.81 79 LYS A C 1
ATOM 623 O O . LYS A 1 79 ? 10.562 31.875 17.812 1 98.81 79 LYS A O 1
ATOM 628 N N . VAL A 1 80 ? 12.25 30.469 17.234 1 98.94 80 VAL A N 1
ATOM 629 C CA . VAL A 1 80 ? 11.367 29.328 17.016 1 98.94 80 VAL A CA 1
ATOM 630 C C . VAL A 1 80 ? 11.898 28.109 17.781 1 98.94 80 VAL A C 1
ATOM 632 O O . VAL A 1 80 ? 13.062 27.734 17.625 1 98.94 80 VAL A O 1
ATOM 635 N N . TYR A 1 81 ? 11.086 27.578 18.641 1 98.94 81 TYR A N 1
ATOM 636 C CA . TYR A 1 81 ? 11.336 26.266 19.219 1 98.94 81 TYR A CA 1
ATOM 637 C C . TYR A 1 81 ? 10.656 25.172 18.406 1 98.94 81 TYR A C 1
ATOM 639 O O . TYR A 1 81 ? 9.43 25.078 18.391 1 98.94 81 TYR A O 1
ATOM 647 N N . ALA A 1 82 ? 11.469 24.391 17.719 1 98.81 82 ALA A N 1
ATOM 648 C CA . ALA A 1 82 ? 10.969 23.281 16.906 1 98.81 82 ALA A CA 1
ATOM 649 C C . ALA A 1 82 ? 11.047 21.969 17.656 1 98.81 82 ALA A C 1
ATOM 651 O O . ALA A 1 82 ? 12.117 21.359 17.75 1 98.81 82 ALA A O 1
ATOM 652 N N . VAL A 1 83 ? 9.914 21.469 18.078 1 98.12 83 VAL A N 1
ATOM 653 C CA . VAL A 1 83 ? 9.891 20.25 18.891 1 98.12 83 VAL A CA 1
ATOM 654 C C . VAL A 1 83 ? 9.516 19.062 18.016 1 98.12 83 VAL A C 1
ATOM 656 O O . VAL A 1 83 ? 8.484 19.078 17.328 1 98.12 83 VAL A O 1
ATOM 659 N N . GLU A 1 84 ? 10.32 18.094 17.984 1 95.81 84 GLU A N 1
ATOM 660 C CA . GLU A 1 84 ? 10.133 16.891 17.188 1 95.81 84 GLU A CA 1
ATOM 661 C C . GLU A 1 84 ? 10.648 15.656 17.922 1 95.81 84 GLU A C 1
ATOM 663 O O . GLU A 1 84 ? 11.805 15.617 18.344 1 95.81 84 GLU A O 1
ATOM 668 N N . ALA A 1 85 ? 9.781 14.633 17.953 1 91.62 85 ALA A N 1
ATOM 669 C CA . ALA A 1 85 ? 10.109 13.469 18.781 1 91.62 85 ALA A CA 1
ATOM 670 C C . ALA A 1 85 ? 10.93 12.453 17.984 1 91.62 85 ALA A C 1
ATOM 672 O O . ALA A 1 85 ? 11.734 11.719 18.547 1 91.62 85 ALA A O 1
ATOM 673 N N . CYS A 1 86 ? 10.75 12.43 16.734 1 88.69 86 CYS A N 1
ATOM 674 C CA . CYS A 1 86 ? 11.367 11.398 15.898 1 88.69 86 CYS A CA 1
ATOM 675 C C . CYS A 1 86 ? 12.781 11.789 15.5 1 88.69 86 CYS A C 1
ATOM 677 O O . CYS A 1 86 ? 13.195 12.93 15.711 1 88.69 86 CYS A O 1
ATOM 679 N N . SER A 1 87 ? 13.461 10.844 14.891 1 90.31 87 SER A N 1
ATOM 680 C CA . SER A 1 87 ? 14.859 11.031 14.523 1 90.31 87 SER A CA 1
ATOM 681 C C . SER A 1 87 ? 15.008 12.023 13.375 1 90.31 87 SER A C 1
ATOM 683 O O . SER A 1 87 ? 16.109 12.531 13.125 1 90.31 87 SER A O 1
ATOM 685 N N . ILE A 1 88 ? 13.93 12.367 12.742 1 94.19 88 ILE A N 1
ATOM 686 C CA . ILE A 1 88 ? 13.977 13.359 11.664 1 94.19 88 ILE A CA 1
ATOM 687 C C . ILE A 1 88 ? 14.438 14.703 12.219 1 94.19 88 ILE A C 1
ATOM 689 O O . ILE A 1 88 ? 14.852 15.586 11.461 1 94.19 88 ILE A O 1
ATOM 693 N N . ALA A 1 89 ? 14.383 14.875 13.5 1 95.19 89 ALA A N 1
ATOM 694 C CA . ALA A 1 89 ? 14.867 16.078 14.18 1 95.19 89 ALA A CA 1
ATOM 695 C C . ALA A 1 89 ? 16.328 16.344 13.836 1 95.19 89 ALA A C 1
ATOM 697 O O . ALA A 1 89 ? 16.75 17.5 13.727 1 95.19 89 ALA A O 1
ATOM 698 N N . GLU A 1 90 ? 17.062 15.305 13.656 1 95.38 90 GLU A N 1
ATOM 699 C CA . GLU A 1 90 ? 18.469 15.445 13.297 1 95.38 90 GLU A CA 1
ATOM 700 C C . GLU A 1 90 ? 18.625 16.109 11.93 1 95.38 90 GLU A C 1
ATOM 702 O O . GLU A 1 90 ? 19.516 16.922 11.727 1 95.38 90 GLU A O 1
ATOM 707 N N . GLN A 1 91 ? 17.75 15.703 11.008 1 96.25 91 GLN A N 1
ATOM 708 C CA . GLN A 1 91 ? 17.766 16.328 9.688 1 96.25 91 GLN A CA 1
ATOM 709 C C . GLN A 1 91 ? 17.297 17.781 9.766 1 96.25 91 GLN A C 1
ATOM 711 O O . GLN A 1 91 ? 17.812 18.641 9.039 1 96.25 91 GLN A O 1
ATOM 716 N N . ALA A 1 92 ? 16.375 18.031 10.625 1 97.62 92 ALA A N 1
ATOM 717 C CA . ALA A 1 92 ? 15.891 19.406 10.812 1 97.62 92 ALA A CA 1
ATOM 718 C C . ALA A 1 92 ? 17.016 20.328 11.242 1 97.62 92 ALA A C 1
ATOM 720 O O . ALA A 1 92 ? 17.125 21.469 10.758 1 97.62 92 ALA A O 1
ATOM 721 N N . VAL A 1 93 ? 17.875 19.844 12.117 1 98.25 93 VAL A N 1
ATOM 722 C CA . VAL A 1 93 ? 19.016 20.625 12.57 1 98.25 93 VAL A CA 1
ATOM 723 C C . VAL A 1 93 ? 19.906 21 11.375 1 98.25 93 VAL A C 1
ATOM 725 O O . VAL A 1 93 ? 20.297 22.156 11.227 1 98.25 93 VAL A O 1
ATOM 728 N N . LYS A 1 94 ? 20.156 20.031 10.547 1 98 94 LYS A N 1
ATOM 729 C CA . LYS A 1 94 ? 21 20.25 9.367 1 98 94 LYS A CA 1
ATOM 730 C C . LYS A 1 94 ? 20.344 21.234 8.406 1 98 94 LYS A C 1
ATOM 732 O O . LYS A 1 94 ? 21.031 22.094 7.828 1 98 94 LYS A O 1
ATOM 737 N N . ILE A 1 95 ? 19.078 21.141 8.227 1 98.44 95 ILE A N 1
ATOM 738 C CA . ILE A 1 95 ? 18.344 22.031 7.32 1 98.44 95 ILE A CA 1
ATOM 739 C C . ILE A 1 95 ? 18.391 23.453 7.84 1 98.44 95 ILE A C 1
ATOM 741 O O . ILE A 1 95 ? 18.625 24.391 7.074 1 98.44 95 ILE A O 1
ATOM 745 N N . VAL A 1 96 ? 18.188 23.609 9.125 1 98.62 96 VAL A N 1
ATOM 746 C CA . VAL A 1 96 ? 18.234 24.922 9.766 1 98.62 96 VAL A CA 1
ATOM 747 C C . VAL A 1 96 ? 19.594 25.547 9.555 1 98.62 96 VAL A C 1
ATOM 749 O O . VAL A 1 96 ? 19.688 26.734 9.188 1 98.62 96 VAL A O 1
ATOM 752 N N . GLN A 1 97 ? 20.609 24.75 9.727 1 98.5 97 GLN A N 1
ATOM 753 C CA . GLN A 1 97 ? 21.969 25.219 9.523 1 98.5 97 GLN A CA 1
ATOM 754 C C . GLN A 1 97 ? 22.219 25.594 8.062 1 98.5 97 GLN A C 1
ATOM 756 O O . GLN A 1 97 ? 22.812 26.641 7.777 1 98.5 97 GLN A O 1
ATOM 761 N N . LEU A 1 98 ? 21.734 24.75 7.207 1 98.19 98 LEU A N 1
ATOM 762 C CA . LEU A 1 98 ? 21.906 24.969 5.773 1 98.19 98 LEU A CA 1
ATOM 763 C C . LEU A 1 98 ? 21.266 26.281 5.34 1 98.19 98 LEU A C 1
ATOM 765 O O . LEU A 1 98 ? 21.734 26.922 4.391 1 98.19 98 LEU A O 1
ATOM 769 N N . ASN A 1 99 ? 20.234 26.734 6.008 1 98.5 99 ASN A N 1
ATOM 770 C CA . ASN A 1 99 ? 19.531 27.969 5.68 1 98.5 99 ASN A CA 1
ATOM 771 C C . ASN A 1 99 ? 20 29.125 6.559 1 98.5 99 ASN A C 1
ATOM 773 O O . ASN A 1 99 ? 19.375 30.188 6.578 1 98.5 99 ASN A O 1
ATOM 777 N N . ASN A 1 100 ? 21.047 28.938 7.398 1 98.19 100 ASN A N 1
ATOM 778 C CA . ASN A 1 100 ? 21.688 29.953 8.234 1 98.19 100 ASN A CA 1
ATOM 779 C C . ASN A 1 100 ? 20.719 30.531 9.266 1 98.19 100 ASN A C 1
ATOM 781 O O . ASN A 1 100 ? 20.641 31.75 9.438 1 98.19 100 ASN A O 1
ATOM 785 N N . MET A 1 101 ? 19.969 29.594 9.961 1 98.5 101 MET A N 1
ATOM 786 C CA . MET A 1 101 ? 18.953 30.078 10.898 1 98.5 101 MET A CA 1
ATOM 787 C C . MET A 1 101 ? 19.125 29.422 12.266 1 98.5 101 MET A C 1
ATOM 789 O O . MET A 1 101 ? 18.172 29.344 13.047 1 98.5 101 MET A O 1
ATOM 793 N N . GLU A 1 102 ? 20.297 28.906 12.539 1 97.62 102 GLU A N 1
ATOM 794 C CA . GLU A 1 102 ? 20.562 28.203 13.781 1 97.62 102 GLU A CA 1
ATOM 795 C C . GLU A 1 102 ? 20.453 29.125 14.984 1 97.62 102 GLU A C 1
ATOM 797 O O . GLU A 1 102 ? 20.25 28.672 16.109 1 97.62 102 GLU A O 1
ATOM 802 N N . ASP A 1 103 ? 20.609 30.422 14.781 1 97.94 103 ASP A N 1
ATOM 803 C CA . ASP A 1 103 ? 20.5 31.375 15.867 1 97.94 103 ASP A CA 1
ATOM 804 C C . ASP A 1 103 ? 19.047 31.656 16.234 1 97.94 103 ASP A C 1
ATOM 806 O O . ASP A 1 103 ? 18.75 32.125 17.328 1 97.94 103 ASP A O 1
ATOM 810 N N . LYS A 1 104 ? 18.156 31.344 15.352 1 98.69 104 LYS A N 1
ATOM 811 C CA . LYS A 1 104 ? 16.766 31.703 15.547 1 98.69 104 LYS A CA 1
ATOM 812 C C . LYS A 1 104 ? 15.898 30.469 15.758 1 98.69 104 LYS A C 1
ATOM 814 O O . LYS A 1 104 ? 14.797 30.547 16.312 1 98.69 104 LYS A O 1
ATOM 819 N N . ILE A 1 105 ? 16.312 29.344 15.242 1 98.88 105 ILE A N 1
ATOM 820 C CA . ILE A 1 105 ? 15.539 28.109 15.375 1 98.88 105 ILE A CA 1
ATOM 821 C C . ILE A 1 105 ? 16.297 27.125 16.266 1 98.88 105 ILE A C 1
ATOM 823 O O . ILE A 1 105 ? 17.438 26.766 15.984 1 98.88 105 ILE A O 1
ATOM 827 N N . GLU A 1 106 ? 15.727 26.75 17.281 1 98.81 106 GLU A N 1
ATOM 828 C CA . GLU A 1 106 ? 16.234 25.688 18.141 1 98.81 106 GLU A CA 1
ATOM 829 C C . GLU A 1 106 ? 15.422 24.406 18 1 98.81 106 GLU A C 1
ATOM 831 O O . GLU A 1 106 ? 14.242 24.375 18.359 1 98.81 106 GLU A O 1
ATOM 836 N N . VAL A 1 107 ? 16.047 23.375 17.484 1 98.56 107 VAL A N 1
ATOM 837 C CA . VAL A 1 107 ? 15.391 22.078 17.359 1 98.56 107 VAL A CA 1
ATOM 838 C C . VAL A 1 107 ? 15.523 21.297 18.656 1 98.56 107 VAL A C 1
ATOM 840 O O . VAL A 1 107 ? 16.641 21.094 19.156 1 98.56 107 VAL A O 1
ATOM 843 N N . ILE A 1 108 ? 14.43 20.906 19.203 1 98 108 ILE A N 1
ATOM 844 C CA . ILE A 1 108 ? 14.406 20.172 20.469 1 98 108 ILE A CA 1
ATOM 845 C C . ILE A 1 108 ? 13.844 18.766 20.234 1 98 108 ILE A C 1
ATOM 847 O O . ILE A 1 108 ? 12.68 18.609 19.859 1 98 108 ILE A O 1
ATOM 851 N N . ARG A 1 109 ? 14.672 17.75 20.5 1 95.06 109 ARG A N 1
ATOM 852 C CA . ARG A 1 109 ? 14.242 16.375 20.328 1 95.06 109 ARG A CA 1
ATOM 853 C C . ARG A 1 109 ? 13.461 15.875 21.531 1 95.06 109 ARG A C 1
ATOM 855 O O . ARG A 1 109 ? 13.977 15.859 22.656 1 95.06 109 ARG A O 1
ATOM 862 N N . GLY A 1 110 ? 12.203 15.484 21.312 1 94 110 GLY A N 1
ATOM 863 C CA . GLY A 1 110 ? 11.312 14.984 22.344 1 94 110 GLY A CA 1
ATOM 864 C C . GLY A 1 110 ? 9.844 15.227 22.031 1 94 110 GLY A C 1
ATOM 865 O O . GLY A 1 110 ? 9.516 15.883 21.047 1 94 110 GLY A O 1
ATOM 866 N N . THR A 1 111 ? 9.031 14.617 22.812 1 93.75 111 THR A N 1
ATOM 867 C CA . THR A 1 111 ? 7.609 14.945 22.734 1 93.75 111 THR A CA 1
ATOM 868 C C . THR A 1 111 ? 7.312 16.266 23.438 1 93.75 111 THR A C 1
ATOM 870 O O . THR A 1 111 ? 8.039 16.656 24.344 1 93.75 111 THR A O 1
ATOM 873 N N . VAL A 1 112 ? 6.289 16.891 22.953 1 95.25 112 VAL A N 1
ATOM 874 C CA . VAL A 1 112 ? 5.941 18.203 23.531 1 95.25 112 VAL A CA 1
ATOM 875 C C . VAL A 1 112 ? 5.613 18.047 25.016 1 95.25 112 VAL A C 1
ATOM 877 O O . VAL A 1 112 ? 5.848 18.953 25.797 1 95.25 112 VAL A O 1
ATOM 880 N N . GLU A 1 113 ? 5.195 16.844 25.406 1 94.69 113 GLU A N 1
ATOM 881 C CA . GLU A 1 113 ? 4.801 16.578 26.781 1 94.69 113 GLU A CA 1
ATOM 882 C C . GLU A 1 113 ? 6.02 16.391 27.688 1 94.69 113 GLU A C 1
ATOM 884 O O . GLU A 1 113 ? 5.918 16.484 28.906 1 94.69 113 GLU A O 1
ATOM 889 N N . THR A 1 114 ? 7.125 16.141 27.047 1 94.94 114 THR A N 1
ATOM 890 C CA . THR A 1 114 ? 8.273 15.789 27.875 1 94.94 114 THR A CA 1
ATOM 891 C C . THR A 1 114 ? 9.336 16.891 27.828 1 94.94 114 THR A C 1
ATOM 893 O O . THR A 1 114 ? 10.258 16.906 28.641 1 94.94 114 THR A O 1
ATOM 896 N N . VAL A 1 115 ? 9.211 17.766 26.938 1 96.31 115 VAL A N 1
ATOM 897 C CA . VAL A 1 115 ? 10.203 18.828 26.812 1 96.31 115 VAL A CA 1
ATOM 898 C C . VAL A 1 115 ? 9.781 20.031 27.656 1 96.31 115 VAL A C 1
ATOM 900 O O . VAL A 1 115 ? 8.625 20.125 28.078 1 96.31 115 VAL A O 1
ATOM 903 N N . ASP A 1 116 ? 10.875 20.891 27.922 1 96.31 116 ASP A N 1
ATOM 904 C CA . ASP A 1 116 ? 10.617 22.156 28.594 1 96.31 116 ASP A CA 1
ATOM 905 C C . ASP A 1 116 ? 11.18 23.328 27.797 1 96.31 116 ASP A C 1
ATOM 907 O O . ASP A 1 116 ? 12.281 23.25 27.266 1 96.31 116 ASP A O 1
ATOM 911 N N . LEU A 1 117 ? 10.383 24.375 27.688 1 97.5 117 LEU A N 1
ATOM 912 C CA . LEU A 1 117 ? 10.828 25.609 27.062 1 97.5 117 LEU A CA 1
ATOM 913 C C . LEU A 1 117 ? 11.203 26.641 28.109 1 97.5 117 LEU A C 1
ATOM 915 O O . LEU A 1 117 ? 10.602 26.688 29.188 1 97.5 117 LEU A O 1
ATOM 919 N N . PRO A 1 118 ? 12.102 27.469 27.859 1 97.12 118 PRO A N 1
ATOM 920 C CA . PRO A 1 118 ? 12.555 28.469 28.828 1 97.12 118 PRO A CA 1
ATOM 921 C C . PRO A 1 118 ? 11.625 29.672 28.922 1 97.12 118 PRO A C 1
ATOM 923 O O . PRO A 1 118 ? 11.82 30.547 29.766 1 97.12 118 PRO A O 1
ATOM 926 N N . GLU A 1 119 ? 10.633 29.781 28.062 1 98 119 GLU A N 1
ATOM 927 C CA . GLU A 1 119 ? 9.734 30.922 28.016 1 98 119 GLU A CA 1
ATOM 928 C C . GLU A 1 119 ? 8.391 30.562 27.391 1 98 119 GLU A C 1
ATOM 930 O O . GLU A 1 119 ? 8.258 29.484 26.797 1 98 119 GLU A O 1
ATOM 935 N N . LYS A 1 120 ? 7.41 31.453 27.609 1 98.38 120 LYS A N 1
ATOM 936 C CA . LYS A 1 120 ? 6.133 31.344 26.922 1 98.38 120 LYS A CA 1
ATOM 937 C C . LYS A 1 120 ? 6.266 31.734 25.453 1 98.38 120 LYS A C 1
ATOM 939 O O . LYS A 1 120 ? 7.289 32.281 25.047 1 98.38 120 LYS A O 1
ATOM 944 N N . VAL A 1 121 ? 5.27 31.391 24.719 1 98.81 121 VAL A N 1
ATOM 945 C CA . VAL A 1 121 ? 5.301 31.688 23.297 1 98.81 121 VAL A CA 1
ATOM 946 C C . VAL A 1 121 ? 4.047 32.469 22.906 1 98.81 121 VAL A C 1
ATOM 948 O O . VAL A 1 121 ? 3.023 32.406 23.594 1 98.81 121 VAL A O 1
ATOM 951 N N . GLU A 1 122 ? 4.102 33.156 21.797 1 98.69 122 GLU A N 1
ATOM 952 C CA . GLU A 1 122 ? 2.967 33.938 21.312 1 98.69 122 GLU A CA 1
ATOM 953 C C . GLU A 1 122 ? 2.281 33.25 20.141 1 98.69 122 GLU A C 1
ATOM 955 O O . GLU A 1 122 ? 1.15 33.594 19.781 1 98.69 122 GLU A O 1
ATOM 960 N N . VAL A 1 123 ? 2.99 32.312 19.516 1 98.75 123 VAL A N 1
ATOM 961 C CA . VAL A 1 123 ? 2.461 31.625 18.344 1 98.75 123 VAL A CA 1
ATOM 962 C C . VAL A 1 123 ? 2.738 30.125 18.469 1 98.75 123 VAL A C 1
ATOM 964 O O . VAL A 1 123 ? 3.846 29.719 18.828 1 98.75 123 VAL A O 1
ATOM 967 N N . ILE A 1 124 ? 1.741 29.359 18.219 1 98.88 124 ILE A N 1
ATOM 968 C CA . ILE A 1 124 ? 1.906 27.922 18.031 1 98.88 124 ILE A CA 1
ATOM 969 C C . ILE A 1 124 ? 1.531 27.531 16.609 1 98.88 124 ILE A C 1
ATOM 971 O O . ILE A 1 124 ? 0.463 27.906 16.109 1 98.88 124 ILE A O 1
ATOM 975 N N . VAL A 1 125 ? 2.391 26.875 15.898 1 98.81 125 VAL A N 1
ATOM 976 C CA . VAL A 1 125 ? 2.119 26.328 14.57 1 98.81 125 VAL A CA 1
ATOM 977 C C . VAL A 1 125 ? 2.303 24.812 14.578 1 98.81 125 VAL A C 1
ATOM 979 O O . VAL A 1 125 ? 3.189 24.297 15.258 1 98.81 125 VAL A O 1
ATOM 982 N N . SER A 1 126 ? 1.422 24.094 13.867 1 98.56 126 SER A N 1
ATOM 983 C CA . SER A 1 126 ? 1.536 22.641 13.797 1 98.56 126 SER A CA 1
ATOM 984 C C . SER A 1 126 ? 0.731 22.078 12.633 1 98.56 126 SER A C 1
ATOM 986 O O . SER A 1 126 ? -0.37 22.547 12.344 1 98.56 126 SER A O 1
ATOM 988 N N . GLU A 1 127 ? 1.33 21.172 11.914 1 96.75 127 GLU A N 1
ATOM 989 C CA . GLU A 1 127 ? 0.567 20.312 11.016 1 96.75 127 GLU A CA 1
ATOM 990 C C . GLU A 1 127 ? 0.125 19.031 11.719 1 96.75 127 GLU A C 1
ATOM 992 O O . GLU A 1 127 ? 0.774 17.984 11.594 1 96.75 127 GLU A O 1
ATOM 997 N N . TRP A 1 128 ? -1.021 19.125 12.375 1 96.5 128 TRP A N 1
ATOM 998 C CA . TRP A 1 128 ? -1.406 18.062 13.297 1 96.5 128 TRP A CA 1
ATOM 999 C C . TRP A 1 128 ? -2.443 17.141 12.656 1 96.5 128 TRP A C 1
ATOM 1001 O O . TRP A 1 128 ? -2.713 16.047 13.172 1 96.5 128 TRP A O 1
ATOM 1011 N N . MET A 1 129 ? -2.992 17.5 11.508 1 97.12 129 MET A N 1
ATOM 1012 C CA . MET A 1 129 ? -4.129 16.766 10.961 1 97.12 129 MET A CA 1
ATOM 1013 C C . MET A 1 129 ? -3.695 15.391 10.469 1 97.12 129 MET A C 1
ATOM 1015 O O . MET A 1 129 ? -2.631 15.25 9.867 1 97.12 129 MET A O 1
ATOM 1019 N N . GLY A 1 130 ? -4.52 14.43 10.688 1 94.75 130 GLY A N 1
ATOM 1020 C CA . GLY A 1 130 ? -4.418 13.109 10.078 1 94.75 130 GLY A CA 1
ATOM 1021 C C . GLY A 1 130 ? -5.605 12.766 9.203 1 94.75 130 GLY A C 1
ATOM 1022 O O . GLY A 1 130 ? -6.398 13.641 8.844 1 94.75 130 GLY A O 1
ATOM 1023 N N . TYR A 1 131 ? -5.598 11.5 8.805 1 93.94 131 TYR A N 1
ATOM 1024 C CA . TYR A 1 131 ? -6.754 11.031 8.047 1 93.94 131 TYR A CA 1
ATOM 1025 C C . TYR A 1 131 ? -8.047 11.312 8.805 1 93.94 131 TYR A C 1
ATOM 1027 O O . TYR A 1 131 ? -8.117 11.133 10.023 1 93.94 131 TYR A O 1
ATOM 1035 N N . ALA A 1 132 ? -8.969 11.781 8.055 1 96 132 ALA A N 1
ATOM 1036 C CA . ALA A 1 132 ? -10.242 12.148 8.656 1 96 132 ALA A CA 1
ATOM 1037 C C . ALA A 1 132 ? -10.039 13.133 9.812 1 96 132 ALA A C 1
ATOM 1039 O O . ALA A 1 132 ? -10.789 13.117 10.789 1 96 132 ALA A O 1
ATOM 1040 N N . LEU A 1 133 ? -8.969 13.906 9.805 1 97.38 133 LEU A N 1
ATOM 1041 C CA . LEU A 1 133 ? -8.633 15.008 10.703 1 97.38 133 LEU A CA 1
ATOM 1042 C C . LEU A 1 133 ? -8 14.484 11.992 1 97.38 133 LEU A C 1
ATOM 1044 O O . LEU A 1 133 ? -6.953 14.977 12.414 1 97.38 133 LEU A O 1
ATOM 1048 N N . LEU A 1 134 ? -8.609 13.438 12.539 1 94.75 134 LEU A N 1
ATOM 1049 C CA . LEU A 1 134 ? -8.289 13.141 13.93 1 94.75 134 LEU A CA 1
ATOM 1050 C C . LEU A 1 134 ? -7.477 11.859 14.039 1 94.75 134 LEU A C 1
ATOM 1052 O O . LEU A 1 134 ? -7.141 11.422 15.141 1 94.75 134 LEU A O 1
ATOM 1056 N N . HIS A 1 135 ? -7.195 11.297 12.93 1 89.69 135 HIS A N 1
ATOM 1057 C CA . HIS A 1 135 ? -6.316 10.133 12.992 1 89.69 135 HIS A CA 1
ATOM 1058 C C . HIS A 1 135 ? -4.938 10.516 13.516 1 89.69 135 HIS A C 1
ATOM 1060 O O . HIS A 1 135 ? -4.469 11.633 13.281 1 89.69 135 HIS A O 1
ATOM 1066 N N . GLU A 1 136 ? -4.262 9.656 14.273 1 82.75 136 GLU A N 1
ATOM 1067 C CA . GLU A 1 136 ? -2.938 9.773 14.883 1 82.75 136 GLU A CA 1
ATOM 1068 C C . GLU A 1 136 ? -2.992 10.609 16.156 1 82.75 136 GLU A C 1
ATOM 1070 O O . GLU A 1 136 ? -2.012 10.672 16.906 1 82.75 136 GLU A O 1
ATOM 1075 N N . SER A 1 137 ? -3.992 11.391 16.453 1 84.31 137 SER A N 1
ATOM 1076 C CA . SER A 1 137 ? -4.293 12.055 17.719 1 84.31 137 SER A CA 1
ATOM 1077 C C . SER A 1 137 ? -3.219 13.07 18.078 1 84.31 137 SER A C 1
ATOM 1079 O O . SER A 1 137 ? -2.85 13.211 19.234 1 84.31 137 SER A O 1
ATOM 1081 N N . MET A 1 138 ? -2.736 13.75 17.109 1 90.62 138 MET A N 1
ATOM 1082 C CA . MET A 1 138 ? -1.68 14.727 17.328 1 90.62 138 MET A CA 1
ATOM 1083 C C . MET A 1 138 ? -2.244 16 17.938 1 90.62 138 MET A C 1
ATOM 1085 O O . MET A 1 138 ? -1.514 16.766 18.578 1 90.62 138 MET A O 1
ATOM 1089 N N . LEU A 1 139 ? -3.518 16.219 17.766 1 95.88 139 LEU A N 1
ATOM 1090 C CA . LEU A 1 139 ? -4.129 17.438 18.297 1 95.88 139 LEU A CA 1
ATOM 1091 C C . LEU A 1 139 ? -4.008 17.5 19.812 1 95.88 139 LEU A C 1
ATOM 1093 O O . LEU A 1 139 ? -3.877 18.594 20.375 1 95.88 139 LEU A O 1
ATOM 1097 N N . ASN A 1 140 ? -3.969 16.375 20.484 1 94.5 140 ASN A N 1
ATOM 1098 C CA . ASN A 1 140 ? -3.766 16.344 21.922 1 94.5 140 ASN A CA 1
ATOM 1099 C C . ASN A 1 140 ? -2.471 17.047 22.328 1 94.5 140 ASN A C 1
ATOM 1101 O O . ASN A 1 140 ? -2.434 17.781 23.312 1 94.5 140 ASN A O 1
ATOM 1105 N N . SER A 1 141 ? -1.481 16.828 21.578 1 95.5 141 SER A N 1
ATOM 1106 C CA . SER A 1 141 ? -0.183 17.438 21.859 1 95.5 141 SER A CA 1
ATOM 1107 C C . SER A 1 141 ? -0.222 18.953 21.641 1 95.5 141 SER A C 1
ATOM 1109 O O . SER A 1 141 ? 0.396 19.703 22.391 1 95.5 141 SER A O 1
ATOM 1111 N N . VAL A 1 142 ? -0.911 19.375 20.641 1 98.06 142 VAL A N 1
ATOM 1112 C CA . VAL A 1 142 ? -1.048 20.797 20.375 1 98.06 142 VAL A CA 1
ATOM 1113 C C . VAL A 1 142 ? -1.779 21.484 21.531 1 98.06 142 VAL A C 1
ATOM 1115 O O . VAL A 1 142 ? -1.394 22.562 21.953 1 98.06 142 VAL A O 1
ATOM 1118 N N . LEU A 1 143 ? -2.773 20.797 22.016 1 97.88 143 LEU A N 1
ATOM 1119 C CA . LEU A 1 143 ? -3.531 21.344 23.125 1 97.88 143 LEU A CA 1
ATOM 1120 C C . LEU A 1 143 ? -2.676 21.406 24.391 1 97.88 143 LEU A C 1
ATOM 1122 O O . LEU A 1 143 ? -2.773 22.359 25.172 1 97.88 143 LEU A O 1
ATOM 1126 N N . TYR A 1 144 ? -1.903 20.406 24.578 1 97.69 144 TYR A N 1
ATOM 1127 C CA . TYR A 1 144 ? -0.961 20.438 25.688 1 97.69 144 TYR A CA 1
ATOM 1128 C C . TYR A 1 144 ? -0.042 21.656 25.594 1 97.69 144 TYR A C 1
ATOM 1130 O O . TYR A 1 144 ? 0.147 22.375 26.562 1 97.69 144 TYR A O 1
ATOM 1138 N N . ALA A 1 145 ? 0.496 21.906 24.453 1 98.5 145 ALA A N 1
ATOM 1139 C CA . ALA A 1 145 ? 1.367 23.047 24.203 1 98.5 145 ALA A CA 1
ATOM 1140 C C . ALA A 1 145 ? 0.631 24.359 24.453 1 98.5 145 ALA A C 1
ATOM 1142 O O . ALA A 1 145 ? 1.177 25.281 25.078 1 98.5 145 ALA A O 1
ATOM 1143 N N . ARG A 1 146 ? -0.585 24.438 23.922 1 98.62 146 ARG A N 1
ATOM 1144 C CA . ARG A 1 146 ? -1.425 25.609 24.125 1 98.62 146 ARG A CA 1
ATOM 1145 C C . ARG A 1 146 ? -1.571 25.938 25.609 1 98.62 146 ARG A C 1
ATOM 1147 O O . ARG A 1 146 ? -1.276 27.047 26.031 1 98.62 146 ARG A O 1
ATOM 1154 N N . ASP A 1 147 ? -1.927 24.969 26.344 1 98.19 147 ASP A N 1
ATOM 1155 C CA . ASP A 1 147 ? -2.27 25.172 27.75 1 98.19 147 ASP A CA 1
ATOM 1156 C C . ASP A 1 147 ? -1.025 25.484 28.578 1 98.19 147 ASP A C 1
ATOM 1158 O O . ASP A 1 147 ? -1.093 26.234 29.547 1 98.19 147 ASP A O 1
ATOM 1162 N N . LYS A 1 148 ? 0.018 24.969 28.172 1 98.06 148 LYS A N 1
ATOM 1163 C CA . LYS A 1 148 ? 1.237 25.094 28.969 1 98.06 148 LYS A CA 1
ATOM 1164 C C . LYS A 1 148 ? 2.016 26.359 28.578 1 98.06 148 LYS A C 1
ATOM 1166 O O . LYS A 1 148 ? 2.539 27.062 29.438 1 98.06 148 LYS A O 1
ATOM 1171 N N . TRP A 1 149 ? 2.055 26.672 27.25 1 98.5 149 TRP A N 1
ATOM 1172 C CA . TRP A 1 149 ? 3.088 27.625 26.859 1 98.5 149 TRP A CA 1
ATOM 1173 C C . TRP A 1 149 ? 2.473 28.828 26.156 1 98.5 149 TRP A C 1
ATOM 1175 O O . TRP A 1 149 ? 3.111 29.875 26.047 1 98.5 149 TRP A O 1
ATOM 1185 N N . LEU A 1 150 ? 1.312 28.75 25.594 1 98.69 150 LEU A N 1
ATOM 1186 C CA . LEU A 1 150 ? 0.777 29.859 24.812 1 98.69 150 LEU A CA 1
ATOM 1187 C C . LEU A 1 150 ? 0.415 31.031 25.703 1 98.69 150 LEU A C 1
ATOM 1189 O O . LEU A 1 150 ? -0.323 30.875 26.672 1 98.69 150 LEU A O 1
ATOM 1193 N N . SER A 1 151 ? 0.907 32.188 25.406 1 98.19 151 SER A N 1
ATOM 1194 C CA . SER A 1 151 ? 0.586 33.406 26.141 1 98.19 151 SER A CA 1
ATOM 1195 C C . SER A 1 151 ? -0.842 33.844 25.859 1 98.19 151 SER A C 1
ATOM 1197 O O . SER A 1 151 ? -1.392 33.562 24.797 1 98.19 151 SER A O 1
ATOM 1199 N N . PRO A 1 152 ? -1.401 34.594 26.859 1 96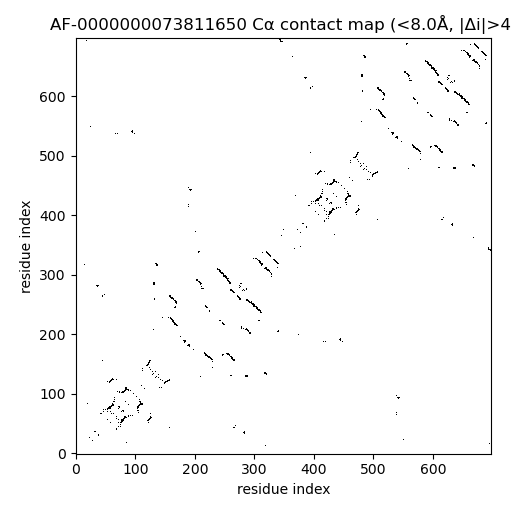.44 152 PRO A N 1
ATOM 1200 C CA . PRO A 1 152 ? -2.713 35.188 26.562 1 96.44 152 PRO A CA 1
ATOM 1201 C C . PRO A 1 152 ? -2.713 36.031 25.297 1 96.44 152 PRO A C 1
ATOM 1203 O O . PRO A 1 152 ? -1.825 36.875 25.094 1 96.44 152 PRO A O 1
ATOM 1206 N N . GLY A 1 153 ? -3.645 35.719 24.453 1 94.88 153 GLY A N 1
ATOM 1207 C CA . GLY A 1 153 ? -3.742 36.469 23.219 1 94.88 153 GLY A CA 1
ATOM 1208 C C . GLY A 1 153 ? -2.916 35.875 22.094 1 94.88 153 GLY A C 1
ATOM 1209 O O . GLY A 1 153 ? -2.947 36.375 20.953 1 94.88 153 GLY A O 1
ATOM 1210 N N . GLY A 1 154 ? -2.16 34.875 22.359 1 97.62 154 GLY A N 1
ATOM 1211 C CA . GLY A 1 154 ? -1.374 34.219 21.344 1 97.62 154 GLY A CA 1
ATOM 1212 C C . GLY A 1 154 ? -2.227 33.562 20.281 1 97.62 154 GLY A C 1
ATOM 1213 O O . GLY A 1 154 ? -3.432 33.375 20.469 1 97.62 154 GLY A O 1
ATOM 1214 N N . ILE A 1 155 ? -1.589 33.219 19.172 1 97.75 155 ILE A N 1
ATOM 1215 C CA . ILE A 1 155 ? -2.373 32.625 18.094 1 97.75 155 ILE A CA 1
ATOM 1216 C C . ILE A 1 155 ? -1.909 31.203 17.828 1 97.75 155 ILE A C 1
ATOM 1218 O O . ILE A 1 155 ? -0.771 30.844 18.141 1 97.75 155 ILE A O 1
ATOM 1222 N N . ILE A 1 156 ? -2.789 30.438 17.344 1 98.56 156 ILE A N 1
ATOM 1223 C CA . ILE A 1 156 ? -2.539 29.047 16.938 1 98.56 156 ILE A CA 1
ATOM 1224 C C . ILE A 1 156 ? -2.834 28.891 15.445 1 98.56 156 ILE A C 1
ATOM 1226 O O . ILE A 1 156 ? -3.885 29.328 14.969 1 98.56 156 ILE A O 1
ATOM 1230 N N . LEU A 1 157 ? -1.907 28.312 14.719 1 98.69 157 LEU A N 1
ATOM 1231 C CA . LEU A 1 157 ? -2.051 28.125 13.281 1 98.69 157 LEU A CA 1
ATOM 1232 C C . LEU A 1 157 ? -2.021 26.641 12.93 1 98.69 157 LEU A C 1
ATOM 1234 O O . LEU A 1 157 ? -0.988 25.984 13.078 1 98.69 157 LEU A O 1
ATOM 1238 N N . PRO A 1 158 ? -3.162 26.125 12.383 1 98.62 158 PRO A N 1
ATOM 1239 C CA . PRO A 1 158 ? -4.484 26.734 12.203 1 98.62 158 PRO A CA 1
ATOM 1240 C C . PRO A 1 158 ? -5.25 26.891 13.508 1 98.62 158 PRO A C 1
ATOM 1242 O O . PRO A 1 158 ? -4.875 26.297 14.523 1 98.62 158 PRO A O 1
ATOM 1245 N N . SER A 1 159 ? -6.371 27.656 13.438 1 98.38 159 SER A N 1
ATOM 1246 C CA . SER A 1 159 ? -7.055 27.984 14.688 1 98.38 159 SER A CA 1
ATOM 1247 C C . SER A 1 159 ? -8.406 27.281 14.781 1 98.38 159 SER A C 1
ATOM 1249 O O . SER A 1 159 ? -9.008 27.234 15.859 1 98.38 159 SER A O 1
ATOM 1251 N N . LYS A 1 160 ? -8.891 26.812 13.68 1 98.44 160 LYS A N 1
ATOM 1252 C CA . LYS A 1 160 ? -10.203 26.172 13.633 1 98.44 160 LYS A CA 1
ATOM 1253 C C . LYS A 1 160 ? -10.188 24.969 12.703 1 98.44 160 LYS A C 1
ATOM 1255 O O . LYS A 1 160 ? -9.445 24.938 11.719 1 98.44 160 LYS A O 1
ATOM 1260 N N . ALA A 1 161 ? -10.961 23.953 13.062 1 98.69 161 ALA A N 1
ATOM 1261 C CA . ALA A 1 161 ? -11.156 22.781 12.219 1 98.69 161 ALA A CA 1
ATOM 1262 C C . ALA A 1 161 ? -12.633 22.422 12.117 1 98.69 161 ALA A C 1
ATOM 1264 O O . ALA A 1 161 ? -13.383 22.547 13.086 1 98.69 161 ALA A O 1
ATOM 1265 N N . GLU A 1 162 ? -13.016 22.031 10.945 1 98.81 162 GLU A N 1
ATOM 1266 C CA . GLU A 1 162 ? -14.383 21.609 10.688 1 98.81 162 GLU A CA 1
ATOM 1267 C C . GLU A 1 162 ? -14.422 20.25 9.984 1 98.81 162 GLU A C 1
ATOM 1269 O O . GLU A 1 162 ? -13.547 19.938 9.18 1 98.81 162 GLU A O 1
ATOM 1274 N N . LEU A 1 163 ? -15.445 19.5 10.312 1 98.81 163 LEU A N 1
ATOM 1275 C CA . LEU A 1 163 ? -15.672 18.188 9.711 1 98.81 163 LEU A CA 1
ATOM 1276 C C . LEU A 1 163 ? -16.984 18.156 8.93 1 98.81 163 LEU A C 1
ATOM 1278 O O . LEU A 1 163 ? -17.984 18.703 9.391 1 98.81 163 LEU A O 1
ATOM 1282 N N . TYR A 1 164 ? -16.906 17.531 7.789 1 98.88 164 TYR A N 1
ATOM 1283 C CA . TYR A 1 164 ? -18.047 17.469 6.887 1 98.88 164 TYR A CA 1
ATOM 1284 C C . TYR A 1 164 ? -18.328 16.031 6.457 1 98.88 164 TYR A C 1
ATOM 1286 O O . TYR A 1 164 ? -17.422 15.188 6.473 1 98.88 164 TYR A O 1
ATOM 1294 N N . ILE A 1 165 ? -19.562 15.773 6.035 1 98.88 165 ILE A N 1
ATOM 1295 C CA . ILE A 1 165 ? -19.984 14.477 5.52 1 98.88 165 ILE A CA 1
ATOM 1296 C C . ILE A 1 165 ? -20.953 14.664 4.355 1 98.88 165 ILE A C 1
ATOM 1298 O O . ILE A 1 165 ? -21.734 15.617 4.34 1 98.88 165 ILE A O 1
ATOM 1302 N N . ALA A 1 166 ? -20.891 13.789 3.391 1 98.81 166 ALA A N 1
ATOM 1303 C CA . ALA A 1 166 ? -21.828 13.766 2.27 1 98.81 166 ALA A CA 1
ATOM 1304 C C . ALA A 1 166 ? -22.016 12.352 1.741 1 98.81 166 ALA A C 1
ATOM 1306 O O . ALA A 1 166 ? -21.078 11.555 1.726 1 98.81 166 ALA A O 1
ATOM 1307 N N . PRO A 1 167 ? -23.266 12.016 1.356 1 98.75 167 PRO A N 1
ATOM 1308 C CA . PRO A 1 167 ? -23.438 10.75 0.637 1 98.75 167 PRO A CA 1
ATOM 1309 C C . PRO A 1 167 ? -22.766 10.75 -0.737 1 98.75 167 PRO A C 1
ATOM 1311 O O . PRO A 1 167 ? -22.766 11.781 -1.418 1 98.75 167 PRO A O 1
ATOM 1314 N N . ILE A 1 168 ? -22.234 9.641 -1.135 1 98.62 168 ILE A N 1
ATOM 1315 C CA . ILE A 1 168 ? -21.578 9.555 -2.438 1 98.62 168 ILE A CA 1
ATOM 1316 C C . ILE A 1 168 ? -21.969 8.25 -3.123 1 98.62 168 ILE A C 1
ATOM 1318 O O . ILE A 1 168 ? -22.531 7.355 -2.492 1 98.62 168 ILE A O 1
ATOM 1322 N N . SER A 1 169 ? -21.781 8.242 -4.367 1 97.69 169 SER A N 1
ATOM 1323 C CA . SER A 1 169 ? -21.781 7.035 -5.188 1 97.69 169 SER A CA 1
ATOM 1324 C C . SER A 1 169 ? -20.391 6.73 -5.734 1 97.69 169 SER A C 1
ATOM 1326 O O . SER A 1 169 ? -19.984 7.289 -6.762 1 97.69 169 SER A O 1
ATOM 1328 N N . ASP A 1 170 ? -19.672 5.871 -5.074 1 96.12 170 ASP A N 1
ATOM 1329 C CA . ASP A 1 170 ? -18.328 5.512 -5.5 1 96.12 170 ASP A CA 1
ATOM 1330 C C . ASP A 1 170 ? -18.359 4.477 -6.621 1 96.12 170 ASP A C 1
ATOM 1332 O O . ASP A 1 170 ? -18.781 3.34 -6.41 1 96.12 170 ASP A O 1
ATOM 1336 N N . PRO A 1 171 ? -17.844 4.812 -7.73 1 94.69 171 PRO A N 1
ATOM 1337 C CA . PRO A 1 171 ? -17.922 3.889 -8.859 1 94.69 171 PRO A CA 1
ATOM 1338 C C . PRO A 1 171 ? -17.016 2.666 -8.688 1 94.69 171 PRO A C 1
ATOM 1340 O O . PRO A 1 171 ? -17.203 1.662 -9.383 1 94.69 171 PRO A O 1
ATOM 1343 N N . VAL A 1 172 ? -16.047 2.766 -7.875 1 90.81 172 VAL A N 1
ATOM 1344 C CA . VAL A 1 172 ? -15.062 1.695 -7.68 1 90.81 172 VAL A CA 1
ATOM 1345 C C . VAL A 1 172 ? -15.789 0.403 -7.301 1 90.81 172 VAL A C 1
ATOM 1347 O O . VAL A 1 172 ? -15.422 -0.678 -7.766 1 90.81 172 VAL A O 1
ATOM 1350 N N . VAL A 1 173 ? -16.797 0.485 -6.48 1 90.94 173 VAL A N 1
ATOM 1351 C CA . VAL A 1 173 ? -17.516 -0.693 -6.016 1 90.94 173 VAL A CA 1
ATOM 1352 C C . VAL A 1 173 ? -18.156 -1.407 -7.203 1 90.94 173 VAL A C 1
ATOM 1354 O O . VAL A 1 173 ? -17.953 -2.609 -7.395 1 90.94 173 VAL A O 1
ATOM 1357 N N . GLU A 1 174 ? -18.859 -0.645 -7.969 1 91.5 174 GLU A N 1
ATOM 1358 C CA . GLU A 1 174 ? -19.547 -1.228 -9.125 1 91.5 174 GLU A CA 1
ATOM 1359 C C . GLU A 1 174 ? -18.547 -1.831 -10.102 1 91.5 174 GLU A C 1
ATOM 1361 O O . GLU A 1 174 ? -18.781 -2.91 -10.656 1 91.5 174 GLU A O 1
ATOM 1366 N N . ASP A 1 175 ? -17.531 -1.158 -10.312 1 93.56 175 ASP A N 1
ATOM 1367 C CA . ASP A 1 175 ? -16.516 -1.635 -11.242 1 93.56 175 ASP A CA 1
ATOM 1368 C C . ASP A 1 175 ? -15.906 -2.957 -10.773 1 93.56 175 ASP A C 1
ATOM 1370 O O . ASP A 1 175 ? -15.773 -3.898 -11.555 1 93.56 175 ASP A O 1
ATOM 1374 N N . ARG A 1 176 ? -15.578 -2.984 -9.555 1 93.94 176 ARG A N 1
ATOM 1375 C CA . ARG A 1 176 ? -14.961 -4.184 -9 1 93.94 176 ARG A CA 1
ATOM 1376 C C . ARG A 1 176 ? -15.945 -5.352 -8.992 1 93.94 176 ARG A C 1
ATOM 1378 O O . ARG A 1 176 ? -15.555 -6.496 -9.227 1 93.94 176 ARG A O 1
ATOM 1385 N N . LEU A 1 177 ? -17.172 -5.078 -8.742 1 94 177 LEU A N 1
ATOM 1386 C CA . LEU A 1 177 ? -18.188 -6.133 -8.758 1 94 177 LEU A CA 1
ATOM 1387 C C . LEU A 1 177 ? -18.422 -6.629 -10.172 1 94 177 LEU A C 1
ATOM 1389 O O . LEU A 1 177 ? -18.594 -7.828 -10.398 1 94 177 LEU A O 1
ATOM 1393 N N . HIS A 1 178 ? -18.453 -5.691 -11.109 1 95.44 178 HIS A N 1
ATOM 1394 C CA . HIS A 1 178 ? -18.703 -6.016 -12.508 1 95.44 178 HIS A CA 1
ATOM 1395 C C . HIS A 1 178 ? -17.641 -6.965 -13.055 1 95.44 178 HIS A C 1
ATOM 1397 O O . HIS A 1 178 ? -17.938 -7.785 -13.93 1 95.44 178 HIS A O 1
ATOM 1403 N N . PHE A 1 179 ? -16.484 -6.91 -12.57 1 96.56 179 PHE A N 1
ATOM 1404 C CA . PHE A 1 179 ? -15.391 -7.777 -12.984 1 96.56 179 PHE A CA 1
ATOM 1405 C C . PHE A 1 179 ? -15.812 -9.242 -12.945 1 96.56 179 PHE A C 1
ATOM 1407 O O . PHE A 1 179 ? -15.57 -9.984 -13.898 1 96.56 179 PHE A O 1
ATOM 1414 N N . TRP A 1 180 ? -16.422 -9.594 -11.953 1 96.94 180 TRP A N 1
ATOM 1415 C CA . TRP A 1 180 ? -16.734 -11 -11.719 1 96.94 180 TRP A CA 1
ATOM 1416 C C . TRP A 1 180 ? -17.766 -11.508 -12.719 1 96.94 180 TRP A C 1
ATOM 1418 O O . TRP A 1 180 ? -17.875 -12.719 -12.938 1 96.94 180 TRP A O 1
ATOM 1428 N N . TYR A 1 181 ? -18.453 -10.617 -13.367 1 96.62 181 TYR A N 1
ATOM 1429 C CA . TYR A 1 181 ? -19.391 -10.977 -14.414 1 96.62 181 TYR A CA 1
ATOM 1430 C C . TYR A 1 181 ? -18.703 -11.07 -15.766 1 96.62 181 TYR A C 1
ATOM 1432 O O . TYR A 1 181 ? -19.281 -11.602 -16.719 1 96.62 181 TYR A O 1
ATOM 1440 N N . THR A 1 182 ? -17.531 -10.633 -15.828 1 96.81 182 THR A N 1
ATOM 1441 C CA . THR A 1 182 ? -16.844 -10.617 -17.109 1 96.81 182 THR A CA 1
ATOM 1442 C C . THR A 1 182 ? -15.961 -11.852 -17.266 1 96.81 182 THR A C 1
ATOM 1444 O O . THR A 1 182 ? -15.508 -12.156 -18.375 1 96.81 182 THR A O 1
ATOM 1447 N N . VAL A 1 183 ? -15.711 -12.562 -16.25 1 96.69 183 VAL A N 1
ATOM 1448 C CA . VAL A 1 183 ? -14.758 -13.664 -16.234 1 96.69 183 VAL A CA 1
ATOM 1449 C C . VAL A 1 183 ? -15.227 -14.758 -17.188 1 96.69 183 VAL A C 1
ATOM 1451 O O . VAL A 1 183 ? -14.406 -15.398 -17.859 1 96.69 183 VAL A O 1
ATOM 1454 N N . LYS A 1 184 ? -16.516 -14.984 -17.281 1 97 184 LYS A N 1
ATOM 1455 C CA . LYS A 1 184 ? -17.047 -16.016 -18.172 1 97 184 LYS A CA 1
ATOM 1456 C C . LYS A 1 184 ? -16.672 -15.742 -19.625 1 97 184 LYS A C 1
ATOM 1458 O O . LYS A 1 184 ? -16.234 -16.641 -20.328 1 97 184 LYS A O 1
ATOM 1463 N N . ASP A 1 185 ? -16.828 -14.555 -19.984 1 96.44 185 ASP A N 1
ATOM 1464 C CA . ASP A 1 185 ? -16.531 -14.18 -21.359 1 96.44 185 ASP A CA 1
ATOM 1465 C C . ASP A 1 185 ? -15.039 -14.289 -21.641 1 96.44 185 ASP A C 1
ATOM 1467 O O . ASP A 1 185 ? -14.641 -14.57 -22.781 1 96.44 185 ASP A O 1
ATOM 1471 N N . GLN A 1 186 ? -14.266 -14.109 -20.688 1 94.88 186 GLN A N 1
ATOM 1472 C CA . GLN A 1 186 ? -12.82 -14.094 -20.875 1 94.88 186 GLN A CA 1
ATOM 1473 C C . GLN A 1 186 ? -12.25 -15.508 -20.875 1 94.88 186 GLN A C 1
ATOM 1475 O O . GLN A 1 186 ? -11.398 -15.836 -21.703 1 94.88 186 GLN A O 1
ATOM 1480 N N . TYR A 1 187 ? -12.766 -16.375 -19.906 1 95.94 187 TYR A N 1
ATOM 1481 C CA . TYR A 1 187 ? -12.07 -17.641 -19.688 1 95.94 187 TYR A CA 1
ATOM 1482 C C . TYR A 1 187 ? -13.047 -18.812 -19.75 1 95.94 187 TYR A C 1
ATOM 1484 O O . TYR A 1 187 ? -12.648 -19.969 -19.578 1 95.94 187 TYR A O 1
ATOM 1492 N N . GLY A 1 188 ? -14.352 -18.547 -19.875 1 96 188 GLY A N 1
ATOM 1493 C CA . GLY A 1 188 ? -15.336 -19.609 -19.891 1 96 188 GLY A CA 1
ATOM 1494 C C . GLY A 1 188 ? -15.688 -20.125 -18.516 1 96 188 GLY A C 1
ATOM 1495 O O . GLY A 1 188 ? -16.109 -21.266 -18.359 1 96 188 GLY A O 1
ATOM 1496 N N . VAL A 1 189 ? -15.43 -19.328 -17.547 1 98 189 VAL A N 1
ATOM 1497 C CA . VAL A 1 189 ? -15.734 -19.688 -16.156 1 98 189 VAL A CA 1
ATOM 1498 C C . VAL A 1 189 ? -16.719 -18.672 -15.57 1 98 189 VAL A C 1
ATOM 1500 O O . VAL A 1 189 ? -16.406 -17.484 -15.445 1 98 189 VAL A O 1
ATOM 1503 N N . ASP A 1 190 ? -17.875 -19.141 -15.234 1 98.25 190 ASP A N 1
ATOM 1504 C CA . ASP A 1 190 ? -18.828 -18.266 -14.594 1 98.25 190 ASP A CA 1
ATOM 1505 C C . ASP A 1 190 ? -18.484 -18.031 -13.117 1 98.25 190 ASP A C 1
ATOM 1507 O O . ASP A 1 190 ? -18.516 -18.984 -12.32 1 98.25 190 ASP A O 1
ATOM 1511 N N . MET A 1 191 ? -18.125 -16.812 -12.789 1 98.06 191 MET A N 1
ATOM 1512 C CA . MET A 1 191 ? -17.797 -16.469 -11.406 1 98.06 191 MET A CA 1
ATOM 1513 C C . MET A 1 191 ? -18.719 -15.383 -10.875 1 98.06 191 MET A C 1
ATOM 1515 O O . MET A 1 191 ? -18.344 -14.633 -9.977 1 98.06 191 MET A O 1
ATOM 1519 N N . SER A 1 192 ? -19.891 -15.227 -11.445 1 97.56 192 SER A N 1
ATOM 1520 C CA . SER A 1 192 ? -20.828 -14.172 -11.07 1 97.56 192 SER A CA 1
ATOM 1521 C C . SER A 1 192 ? -21.234 -14.297 -9.602 1 97.56 192 SER A C 1
ATOM 1523 O O . SER A 1 192 ? -21.562 -13.297 -8.961 1 97.56 192 SER A O 1
ATOM 1525 N N . CYS A 1 193 ? -21.172 -15.508 -9.062 1 96.19 193 CYS A N 1
ATOM 1526 C CA . CYS A 1 193 ? -21.547 -15.734 -7.672 1 96.19 193 CYS A CA 1
ATOM 1527 C C . CYS A 1 193 ? -20.562 -15.055 -6.719 1 96.19 193 CYS A C 1
ATOM 1529 O O . CYS A 1 193 ? -20.875 -14.867 -5.539 1 96.19 193 CYS A O 1
ATOM 1531 N N . MET A 1 194 ? -19.391 -14.688 -7.191 1 96.25 194 MET A N 1
ATOM 1532 C CA . MET A 1 194 ? -18.391 -14.016 -6.367 1 96.25 194 MET A CA 1
ATOM 1533 C C . MET A 1 194 ? -18.844 -12.609 -6 1 96.25 194 MET A C 1
ATOM 1535 O O . MET A 1 194 ? -18.281 -11.992 -5.086 1 96.25 194 MET A O 1
ATOM 1539 N N . SER A 1 195 ? -19.766 -12.07 -6.719 1 93.75 195 SER A N 1
ATOM 1540 C CA . SER A 1 195 ? -20.219 -10.695 -6.527 1 93.75 195 SER A CA 1
ATOM 1541 C C . SER A 1 195 ? -20.656 -10.445 -5.09 1 93.75 195 SER A C 1
ATOM 1543 O O . SER A 1 195 ? -20.359 -9.406 -4.508 1 93.75 195 SER A O 1
ATOM 1545 N N . ASP A 1 196 ? -21.375 -11.445 -4.531 1 92.12 196 ASP A N 1
ATOM 1546 C CA . ASP A 1 196 ? -21.844 -11.305 -3.154 1 92.12 196 ASP A CA 1
ATOM 1547 C C . ASP A 1 196 ? -20.656 -11.258 -2.18 1 92.12 196 ASP A C 1
ATOM 1549 O O . ASP A 1 196 ? -20.625 -10.414 -1.284 1 92.12 196 ASP A O 1
ATOM 1553 N N . PHE A 1 197 ? -19.812 -12.164 -2.338 1 93.56 197 PHE A N 1
ATOM 1554 C CA . PHE A 1 197 ? -18.625 -12.219 -1.514 1 93.56 197 PHE A CA 1
ATOM 1555 C C . PHE A 1 197 ? -17.797 -10.945 -1.674 1 93.56 197 PHE A C 1
ATOM 1557 O O . PHE A 1 197 ? -17.328 -10.375 -0.687 1 93.56 197 PHE A O 1
ATOM 1564 N N . ALA A 1 198 ? -17.625 -10.492 -2.9 1 93.81 198 ALA A N 1
ATOM 1565 C CA . ALA A 1 198 ? -16.891 -9.266 -3.197 1 93.81 198 ALA A CA 1
ATOM 1566 C C . ALA A 1 198 ? -17.531 -8.055 -2.525 1 93.81 198 ALA A C 1
ATOM 1568 O O . ALA A 1 198 ? -16.828 -7.188 -1.999 1 93.81 198 ALA A O 1
ATOM 1569 N N . THR A 1 199 ? -18.797 -7.98 -2.566 1 92.38 199 THR A N 1
ATOM 1570 C CA . THR A 1 199 ? -19.516 -6.879 -1.935 1 92.38 199 THR A CA 1
ATOM 1571 C C . THR A 1 199 ? -19.172 -6.793 -0.45 1 92.38 199 THR A C 1
ATOM 1573 O O . THR A 1 199 ? -18.844 -5.715 0.057 1 92.38 199 THR A O 1
ATOM 1576 N N . THR A 1 200 ? -19.141 -7.926 0.192 1 90.31 200 THR A N 1
ATOM 1577 C CA . THR A 1 200 ? -18.875 -7.957 1.625 1 90.31 200 THR A CA 1
ATOM 1578 C C . THR A 1 200 ? -17.422 -7.555 1.911 1 90.31 200 THR A C 1
ATOM 1580 O O . THR A 1 200 ? -17.141 -6.93 2.934 1 90.31 200 THR A O 1
ATOM 1583 N N . CYS A 1 201 ? -16.562 -7.914 1.026 1 90.56 201 CYS A N 1
ATOM 1584 C CA . CYS A 1 201 ? -15.141 -7.594 1.205 1 90.56 201 CYS A CA 1
ATOM 1585 C C . CYS A 1 201 ? -14.875 -6.121 0.932 1 90.56 201 CYS A C 1
ATOM 1587 O O . CYS A 1 201 ? -14.086 -5.484 1.636 1 90.56 201 CYS A O 1
ATOM 1589 N N . ILE A 1 202 ? -15.539 -5.586 -0.045 1 90.81 202 ILE A N 1
ATOM 1590 C CA . ILE A 1 202 ? -15.273 -4.23 -0.508 1 90.81 202 ILE A CA 1
ATOM 1591 C C . ILE A 1 202 ? -15.977 -3.227 0.404 1 90.81 202 ILE A C 1
ATOM 1593 O O . ILE A 1 202 ? -15.375 -2.244 0.841 1 90.81 202 ILE A O 1
ATOM 1597 N N . MET A 1 203 ? -17.234 -3.467 0.578 1 92.56 203 MET A N 1
ATOM 1598 C CA . MET A 1 203 ? -18.047 -2.561 1.387 1 92.56 203 MET A CA 1
ATOM 1599 C C . MET A 1 203 ? -18.016 -2.971 2.855 1 92.56 203 MET A C 1
ATOM 1601 O O . MET A 1 203 ? -19.062 -3.164 3.469 1 92.56 203 MET A O 1
ATOM 1605 N N . ASN A 1 204 ? -16.828 -3.014 3.4 1 92.06 204 ASN A N 1
ATOM 1606 C CA . ASN A 1 204 ? -16.625 -3.439 4.781 1 92.06 204 ASN A CA 1
ATOM 1607 C C . ASN A 1 204 ? -16.625 -2.254 5.738 1 92.06 204 ASN A C 1
ATOM 1609 O O . ASN A 1 204 ? -17.109 -1.175 5.398 1 92.06 204 ASN A O 1
ATOM 1613 N N . SER A 1 205 ? -16.141 -2.5 7.016 1 94.44 205 SER A N 1
ATOM 1614 C CA . SER A 1 205 ? -16.203 -1.484 8.062 1 94.44 205 SER A CA 1
ATOM 1615 C C . SER A 1 205 ? -14.883 -0.728 8.18 1 94.44 205 SER A C 1
ATOM 1617 O O . SER A 1 205 ? -14.625 -0.073 9.188 1 94.44 205 SER A O 1
ATOM 1619 N N . ASP A 1 206 ? -14.133 -0.822 7.141 1 92.69 206 ASP A N 1
ATOM 1620 C CA . ASP A 1 206 ? -12.883 -0.067 7.133 1 92.69 206 ASP A CA 1
ATOM 1621 C C . ASP A 1 206 ? -13.125 1.38 6.703 1 92.69 206 ASP A C 1
ATOM 1623 O O . ASP A 1 206 ? -13.953 1.648 5.832 1 92.69 206 ASP A O 1
ATOM 1627 N N . ILE A 1 207 ? -12.344 2.256 7.277 1 95.81 207 ILE A N 1
ATOM 1628 C CA . ILE A 1 207 ? -12.219 3.598 6.719 1 95.81 207 ILE A CA 1
ATOM 1629 C C . ILE A 1 207 ? -11.289 3.57 5.508 1 95.81 207 ILE A C 1
ATOM 1631 O O . ILE A 1 207 ? -10.086 3.354 5.648 1 95.81 207 ILE A O 1
ATOM 1635 N N . THR A 1 208 ? -11.859 3.754 4.391 1 94.19 208 THR A N 1
ATOM 1636 C CA . THR A 1 208 ? -11.062 3.781 3.172 1 94.19 208 THR A CA 1
ATOM 1637 C C . THR A 1 208 ? -10.617 5.207 2.846 1 94.19 208 THR A C 1
ATOM 1639 O O . THR A 1 208 ? -11.453 6.094 2.672 1 94.19 208 THR A O 1
ATOM 1642 N N . VAL A 1 209 ? -9.312 5.398 2.766 1 95.12 209 VAL A N 1
ATOM 1643 C CA . VAL A 1 209 ? -8.781 6.715 2.441 1 95.12 209 VAL A CA 1
ATOM 1644 C C . VAL A 1 209 ? -8.523 6.816 0.939 1 95.12 209 VAL A C 1
ATOM 1646 O O . VAL A 1 209 ? -7.629 6.152 0.41 1 95.12 209 VAL A O 1
ATOM 1649 N N . ASN A 1 210 ? -9.32 7.617 0.288 1 95.31 210 ASN A N 1
ATOM 1650 C CA . ASN A 1 210 ? -9.25 7.75 -1.163 1 95.31 210 ASN A CA 1
ATOM 1651 C C . ASN A 1 210 ? -9.703 9.133 -1.624 1 95.31 210 ASN A C 1
ATOM 1653 O O . ASN A 1 210 ? -10.391 9.836 -0.887 1 95.31 210 ASN A O 1
ATOM 1657 N N . SER A 1 211 ? -9.266 9.406 -2.863 1 96.88 211 SER A N 1
ATOM 1658 C CA . SER A 1 211 ? -9.773 10.633 -3.469 1 96.88 211 SER A CA 1
ATOM 1659 C C . SER A 1 211 ? -11.156 10.43 -4.07 1 96.88 211 SER A C 1
ATOM 1661 O O . SER A 1 211 ? -11.367 9.492 -4.844 1 96.88 211 SER A O 1
ATOM 1663 N N . VAL A 1 212 ? -12.086 11.266 -3.744 1 97.81 212 VAL A N 1
ATOM 1664 C CA . VAL A 1 212 ? -13.445 11.242 -4.27 1 97.81 212 VAL A CA 1
ATOM 1665 C C . VAL A 1 212 ? -13.609 12.328 -5.328 1 97.81 212 VAL A C 1
ATOM 1667 O O . VAL A 1 212 ? -13.188 13.469 -5.125 1 97.81 212 VAL A O 1
ATOM 1670 N N . THR A 1 213 ? -14.172 11.992 -6.43 1 97.12 213 THR A N 1
ATOM 1671 C CA . THR A 1 213 ? -14.414 12.984 -7.477 1 97.12 213 THR A CA 1
ATOM 1672 C C . THR A 1 213 ? -15.688 13.766 -7.191 1 97.12 213 THR A C 1
ATOM 1674 O O . THR A 1 213 ? -16.625 13.242 -6.59 1 97.12 213 THR A O 1
ATOM 1677 N N . VAL A 1 214 ? -15.688 14.945 -7.691 1 97.31 214 VAL A N 1
ATOM 1678 C CA . VAL A 1 214 ? -16.797 15.867 -7.43 1 97.31 214 VAL A CA 1
ATOM 1679 C C . VAL A 1 214 ? -18.094 15.289 -7.98 1 97.31 214 VAL A C 1
ATOM 1681 O O . VAL A 1 214 ? -19.156 15.422 -7.363 1 97.31 214 VAL A O 1
ATOM 1684 N N . GLU A 1 215 ? -18.047 14.594 -9.117 1 96.44 215 GLU A N 1
ATOM 1685 C CA . GLU A 1 215 ? -19.219 14.062 -9.797 1 96.44 215 GLU A CA 1
ATOM 1686 C C . GLU A 1 215 ? -19.875 12.961 -8.969 1 96.44 215 GLU A C 1
ATOM 1688 O O . GLU A 1 215 ? -21.047 12.641 -9.18 1 96.44 215 GLU A O 1
ATOM 1693 N N . ASP A 1 216 ? -19.125 12.422 -8.039 1 97.38 216 ASP A N 1
ATOM 1694 C CA . ASP A 1 216 ? -19.625 11.289 -7.27 1 97.38 216 ASP A CA 1
ATOM 1695 C C . ASP A 1 216 ? -20.266 11.758 -5.965 1 97.38 216 ASP A C 1
ATOM 1697 O O . ASP A 1 216 ? -20.844 10.953 -5.223 1 97.38 216 ASP A O 1
ATOM 1701 N N . VAL A 1 217 ? -20.156 13.008 -5.652 1 98.56 217 VAL A N 1
ATOM 1702 C CA . VAL A 1 217 ? -20.766 13.578 -4.461 1 98.56 217 VAL A CA 1
ATOM 1703 C C . VAL A 1 217 ? -22.234 13.93 -4.75 1 98.56 217 VAL A C 1
ATOM 1705 O O . VAL A 1 217 ? -22.516 14.672 -5.691 1 98.56 217 VAL A O 1
ATOM 1708 N N . LEU A 1 218 ? -23.125 13.469 -3.887 1 98.5 218 LEU A N 1
ATOM 1709 C CA . LEU A 1 218 ? -24.547 13.492 -4.262 1 98.5 218 LEU A CA 1
ATOM 1710 C C . LEU A 1 218 ? -25.297 14.578 -3.496 1 98.5 218 LEU A C 1
ATOM 1712 O O . LEU A 1 218 ? -26.531 14.602 -3.496 1 98.5 218 LEU A O 1
ATOM 1716 N N . SER A 1 219 ? -24.609 15.438 -2.742 1 98.5 219 SER A N 1
ATOM 1717 C CA . SER A 1 219 ? -25.203 16.562 -2.029 1 98.5 219 SER A CA 1
ATOM 1718 C C . SER A 1 219 ? -24.156 17.609 -1.656 1 98.5 219 SER A C 1
ATOM 1720 O O . SER A 1 219 ? -22.953 17.359 -1.802 1 98.5 219 SER A O 1
ATOM 1722 N N . HIS A 1 220 ? -24.672 18.719 -1.249 1 98.12 220 HIS A N 1
ATOM 1723 C CA . HIS A 1 220 ? -23.766 19.594 -0.506 1 98.12 220 HIS A CA 1
ATOM 1724 C C . HIS A 1 220 ? -23.312 18.938 0.797 1 98.12 220 HIS A C 1
ATOM 1726 O O . HIS A 1 220 ? -24.125 18.344 1.509 1 98.12 220 HIS A O 1
ATOM 1732 N N . PRO A 1 221 ? -22.047 19.047 1.021 1 98.62 221 PRO A N 1
ATOM 1733 C CA . PRO A 1 221 ? -21.578 18.469 2.281 1 98.62 221 PRO A CA 1
ATOM 1734 C C . PRO A 1 221 ? -22.172 19.156 3.506 1 98.62 221 PRO A C 1
ATOM 1736 O O . PRO A 1 221 ? -22.359 20.375 3.502 1 98.62 221 PRO A O 1
ATOM 1739 N N . ALA A 1 222 ? -22.453 18.453 4.523 1 98.81 222 ALA A N 1
ATOM 1740 C CA . ALA A 1 222 ? -22.969 18.969 5.785 1 98.81 222 ALA A CA 1
ATOM 1741 C C . ALA A 1 222 ? -21.891 19.016 6.852 1 98.81 222 ALA A C 1
ATOM 1743 O O . ALA A 1 222 ? -21.188 18.031 7.078 1 98.81 222 ALA A O 1
ATOM 1744 N N . ARG A 1 223 ? -21.734 20.125 7.457 1 98.81 223 ARG A N 1
ATOM 1745 C CA . ARG A 1 223 ? -20.812 20.203 8.594 1 98.81 223 ARG A CA 1
ATOM 1746 C C . ARG A 1 223 ? -21.406 19.547 9.828 1 98.81 223 ARG A C 1
ATOM 1748 O O . ARG A 1 223 ? -22.516 19.875 10.242 1 98.81 223 ARG A O 1
ATOM 1755 N N . PHE A 1 224 ? -20.656 18.641 10.422 1 98.69 224 PHE A N 1
ATOM 1756 C CA . PHE A 1 224 ? -21.234 17.984 11.586 1 98.69 224 PHE A CA 1
ATOM 1757 C C . PHE A 1 224 ? -20.438 18.281 12.844 1 98.69 224 PHE A C 1
ATOM 1759 O O . PHE A 1 224 ? -20.875 18 13.953 1 98.69 224 PHE A O 1
ATOM 1766 N N . ALA A 1 225 ? -19.266 18.891 12.711 1 98.62 225 ALA A N 1
ATOM 1767 C CA . ALA A 1 225 ? -18.484 19.266 13.891 1 98.62 225 ALA A CA 1
ATOM 1768 C C . ALA A 1 225 ? -17.578 20.453 13.594 1 98.62 225 ALA A C 1
ATOM 1770 O O . ALA A 1 225 ? -17.203 20.688 12.445 1 98.62 225 ALA A O 1
ATOM 1771 N N . GLU A 1 226 ? -17.281 21.156 14.586 1 98.38 226 GLU A N 1
ATOM 1772 C CA . GLU A 1 226 ? -16.344 22.281 14.57 1 98.38 226 GLU A CA 1
ATOM 1773 C C . GLU A 1 226 ? -15.5 22.328 15.836 1 98.38 226 GLU A C 1
ATOM 1775 O O . GLU A 1 226 ? -16.016 22.109 16.938 1 98.38 226 GLU A O 1
ATOM 1780 N N . LEU A 1 227 ? -14.242 22.5 15.664 1 98.38 227 LEU A N 1
ATOM 1781 C CA . LEU A 1 227 ? -13.297 22.578 16.766 1 98.38 227 LEU A CA 1
ATOM 1782 C C . LEU A 1 227 ? -12.555 23.922 16.766 1 98.38 227 LEU A C 1
ATOM 1784 O O . LEU A 1 227 ? -11.914 24.266 15.766 1 98.38 227 LEU A O 1
ATOM 1788 N N . ASP A 1 228 ? -12.703 24.656 17.781 1 98.44 228 ASP A N 1
ATOM 1789 C CA . ASP A 1 228 ? -11.898 25.844 18.016 1 98.44 228 ASP A CA 1
ATOM 1790 C C . ASP A 1 228 ? -10.656 25.516 18.859 1 98.44 228 ASP A C 1
ATOM 1792 O O . ASP A 1 228 ? -10.773 25.188 20.031 1 98.44 228 ASP A O 1
ATOM 1796 N N . LEU A 1 229 ? -9.5 25.656 18.297 1 98.12 229 LEU A N 1
ATOM 1797 C CA . LEU A 1 229 ? -8.273 25.188 18.922 1 98.12 229 LEU A CA 1
ATOM 1798 C C . LEU A 1 229 ? -7.902 26.047 20.109 1 98.12 229 LEU A C 1
ATOM 1800 O O . LEU A 1 229 ? -7.051 25.672 20.922 1 98.12 229 LEU A O 1
ATOM 1804 N N . HIS A 1 230 ? -8.484 27.203 20.25 1 97.56 230 HIS A N 1
ATOM 1805 C CA . HIS A 1 230 ? -8.203 28.047 21.406 1 97.56 230 HIS A CA 1
ATOM 1806 C C . HIS A 1 230 ? -8.992 27.594 22.625 1 97.56 230 HIS A C 1
ATOM 1808 O O . HIS A 1 230 ? -8.648 27.938 23.766 1 97.56 230 HIS A O 1
ATOM 1814 N N . SER A 1 231 ? -10.07 26.781 22.359 1 97.31 231 SER A N 1
ATOM 1815 C CA . SER A 1 231 ? -10.922 26.5 23.516 1 97.31 231 SER A CA 1
ATOM 1816 C C . SER A 1 231 ? -11.195 25.016 23.656 1 97.31 231 SER A C 1
ATOM 1818 O O . SER A 1 231 ? -11.523 24.531 24.734 1 97.31 231 SER A O 1
ATOM 1820 N N . VAL A 1 232 ? -11.078 24.25 22.609 1 97.75 232 VAL A N 1
ATOM 1821 C CA . VAL A 1 232 ? -11.414 22.844 22.641 1 97.75 232 VAL A CA 1
ATOM 1822 C C . VAL A 1 232 ? -10.562 22.125 23.688 1 97.75 232 VAL A C 1
ATOM 1824 O O . VAL A 1 232 ? -9.398 22.484 23.891 1 97.75 232 VAL A O 1
ATOM 1827 N N . THR A 1 233 ? -11.102 21.094 24.328 1 97.38 233 THR A N 1
ATOM 1828 C CA . THR A 1 233 ? -10.391 20.344 25.375 1 97.38 233 THR A CA 1
ATOM 1829 C C . THR A 1 233 ? -10.094 18.922 24.906 1 97.38 233 THR A C 1
ATOM 1831 O O . THR A 1 233 ? -10.695 18.438 23.953 1 97.38 233 THR A O 1
ATOM 1834 N N . VAL A 1 234 ? -9.188 18.328 25.578 1 94.81 234 VAL A N 1
ATOM 1835 C CA . VAL A 1 234 ? -8.836 16.938 25.297 1 94.81 234 VAL A CA 1
ATOM 1836 C C . VAL A 1 234 ? -10.047 16.031 25.5 1 94.81 234 VAL A C 1
ATOM 1838 O O . VAL A 1 234 ? -10.234 15.07 24.75 1 94.81 234 VAL A O 1
ATOM 1841 N N . GLU A 1 235 ? -10.852 16.312 26.453 1 95.12 235 GLU A N 1
ATOM 1842 C CA . GLU A 1 235 ? -12.055 15.539 26.734 1 95.12 235 GLU A CA 1
ATOM 1843 C C . GLU A 1 235 ? -13.039 15.617 25.562 1 95.12 235 GLU A C 1
ATOM 1845 O O . GLU A 1 235 ? -13.648 14.609 25.203 1 95.12 235 GLU A O 1
ATOM 1850 N N . GLU A 1 236 ? -13.172 16.781 25.031 1 95.69 236 GLU A N 1
ATOM 1851 C CA . GLU A 1 236 ? -14.055 16.969 23.875 1 95.69 236 GLU A CA 1
ATOM 1852 C C . GLU A 1 236 ? -13.562 16.172 22.672 1 95.69 236 GLU A C 1
ATOM 1854 O O . GLU A 1 236 ? -14.367 15.703 21.859 1 95.69 236 GLU A O 1
ATOM 1859 N N . LEU A 1 237 ? -12.266 16.031 22.562 1 95.19 237 LEU A N 1
ATOM 1860 C CA . LEU A 1 237 ? -11.672 15.32 21.422 1 95.19 237 LEU A CA 1
ATOM 1861 C C . LEU A 1 237 ? -11.93 13.82 21.531 1 95.19 237 LEU A C 1
ATOM 1863 O O . LEU A 1 237 ? -11.797 13.094 20.547 1 95.19 237 LEU A O 1
ATOM 1867 N N . ARG A 1 238 ? -12.227 13.336 22.672 1 93 238 ARG A N 1
ATOM 1868 C CA . ARG A 1 238 ? -12.484 11.914 22.891 1 93 238 ARG A CA 1
ATOM 1869 C C . ARG A 1 238 ? -13.812 11.508 22.25 1 93 238 ARG A C 1
ATOM 1871 O O . ARG A 1 238 ? -14.086 10.312 22.078 1 93 238 ARG A O 1
ATOM 1878 N N . SER A 1 239 ? -14.555 12.453 22.031 1 94.44 239 SER A N 1
ATOM 1879 C CA . SER A 1 239 ? -15.828 12.203 21.375 1 94.44 239 SER A CA 1
ATOM 1880 C C . SER A 1 239 ? -16.281 13.414 20.562 1 94.44 239 SER A C 1
ATOM 1882 O O . SER A 1 239 ? -16.938 14.312 21.094 1 94.44 239 SER A O 1
ATOM 1884 N N . VAL A 1 240 ? -16.016 13.445 19.359 1 97.56 240 VAL A N 1
ATOM 1885 C CA . VAL A 1 240 ? -16.453 14.492 18.453 1 97.56 240 VAL A CA 1
ATOM 1886 C C . VAL A 1 240 ? -17.703 14.031 17.703 1 97.56 240 VAL A C 1
ATOM 1888 O O . VAL A 1 240 ? -17.641 13.062 16.938 1 97.56 240 VAL A O 1
ATOM 1891 N N . LYS A 1 241 ? -18.812 14.672 17.906 1 97.25 241 LYS A N 1
ATOM 1892 C CA . LYS A 1 241 ? -20.062 14.195 17.328 1 97.25 241 LYS A CA 1
ATOM 1893 C C . LYS A 1 241 ? -20.906 15.359 16.797 1 97.25 241 LYS A C 1
ATOM 1895 O O . LYS A 1 241 ? -20.688 16.516 17.188 1 97.25 241 LYS A O 1
ATOM 1900 N N . GLY A 1 242 ? -21.75 15.055 15.953 1 98.38 242 GLY A N 1
ATOM 1901 C CA . GLY A 1 242 ? -22.688 16.031 15.414 1 98.38 242 GLY A CA 1
ATOM 1902 C C . GLY A 1 242 ? -23.719 15.422 14.477 1 98.38 242 GLY A C 1
ATOM 1903 O O . GLY A 1 242 ? -23.516 14.32 13.961 1 98.38 242 GLY A O 1
ATOM 1904 N N . LYS A 1 243 ? -24.766 16.188 14.297 1 98.69 243 LYS A N 1
ATOM 1905 C CA . LYS A 1 243 ? -25.828 15.781 13.367 1 98.69 243 LYS A CA 1
ATOM 1906 C C . LYS A 1 243 ? -25.562 16.328 11.969 1 98.69 243 LYS A C 1
ATOM 1908 O O . LYS A 1 243 ? -24.797 17.281 11.797 1 98.69 243 LYS A O 1
ATOM 1913 N N . PHE A 1 244 ? -26.141 15.609 11 1 98.75 244 PHE A N 1
ATOM 1914 C CA . PHE A 1 244 ? -26.062 16.109 9.633 1 98.75 244 PHE A CA 1
ATOM 1915 C C . PHE A 1 244 ? -27.375 15.883 8.898 1 98.75 244 PHE A C 1
ATOM 1917 O O . PHE A 1 244 ? -28.172 15.031 9.281 1 98.75 244 PHE A O 1
ATOM 1924 N N . ARG A 1 245 ? -27.578 16.734 7.973 1 98.62 245 ARG A N 1
ATOM 1925 C CA . ARG A 1 245 ? -28.719 16.656 7.051 1 98.62 245 ARG A CA 1
ATOM 1926 C C . ARG A 1 245 ? -28.297 17.062 5.637 1 98.62 245 ARG A C 1
ATOM 1928 O O . ARG A 1 245 ? -27.75 18.141 5.434 1 98.62 245 ARG A O 1
ATOM 1935 N N . CYS A 1 246 ? -28.531 16.172 4.715 1 98.25 246 CYS A N 1
ATOM 1936 C CA . CYS A 1 246 ? -28.219 16.406 3.305 1 98.25 246 CYS A CA 1
ATOM 1937 C C . CYS A 1 246 ? -29.453 16.172 2.438 1 98.25 246 CYS A C 1
ATOM 1939 O O . CYS A 1 246 ? -30.359 15.43 2.83 1 98.25 246 CYS A O 1
ATOM 1941 N N . GLU A 1 247 ? -29.438 16.828 1.36 1 98.19 247 GLU A N 1
ATOM 1942 C CA . GLU A 1 247 ? -30.422 16.594 0.318 1 98.19 247 GLU A CA 1
ATOM 1943 C C . GLU A 1 247 ? -29.766 16.203 -0.999 1 98.19 247 GLU A C 1
ATOM 1945 O O . GLU A 1 247 ? -28.938 16.953 -1.529 1 98.19 247 GLU A O 1
ATOM 1950 N N . SER A 1 248 ? -30.188 15.062 -1.536 1 97.38 248 SER A N 1
ATOM 1951 C CA . SER A 1 248 ? -29.484 14.477 -2.67 1 97.38 248 SER A CA 1
ATOM 1952 C C . SER A 1 248 ? -29.75 15.258 -3.953 1 97.38 248 SER A C 1
ATOM 1954 O O . SER A 1 248 ? -30.812 15.844 -4.121 1 97.38 248 SER A O 1
ATOM 1956 N N . PHE A 1 249 ? -28.672 15.211 -4.781 1 95.75 249 PHE A N 1
ATOM 1957 C CA . PHE A 1 249 ? -28.781 15.719 -6.145 1 95.75 249 PHE A CA 1
ATOM 1958 C C . PHE A 1 249 ? -29.172 14.609 -7.105 1 95.75 249 PHE A C 1
ATOM 1960 O O . PHE A 1 249 ? -28.547 13.547 -7.137 1 95.75 249 PHE A O 1
ATOM 1967 N N . GLY A 1 250 ? -30.125 14.773 -7.891 1 93.81 250 GLY A N 1
ATOM 1968 C CA . GLY A 1 250 ? -30.453 13.844 -8.969 1 93.81 250 GLY A CA 1
ATOM 1969 C C . GLY A 1 250 ? -30.766 12.445 -8.469 1 93.81 250 GLY A C 1
ATOM 1970 O O . GLY A 1 250 ? -31.25 12.266 -7.352 1 93.81 250 GLY A O 1
ATOM 1971 N N . SER A 1 251 ? -30.672 11.469 -9.43 1 96.5 251 SER A N 1
ATOM 1972 C CA . SER A 1 251 ? -30.922 10.07 -9.133 1 96.5 251 SER A CA 1
ATOM 1973 C C . SER A 1 251 ? -29.641 9.25 -9.188 1 96.5 251 SER A C 1
ATOM 1975 O O . SER A 1 251 ? -28.906 9.312 -10.172 1 96.5 251 SER A O 1
ATOM 1977 N N . ALA A 1 252 ? -29.391 8.57 -8.109 1 96.44 252 ALA A N 1
ATOM 1978 C CA . ALA A 1 252 ? -28.188 7.738 -8.008 1 96.44 252 ALA A CA 1
ATOM 1979 C C . ALA A 1 252 ? -28.328 6.723 -6.875 1 96.44 252 ALA A C 1
ATOM 1981 O O . ALA A 1 252 ? -29.344 6.711 -6.16 1 96.44 252 ALA A O 1
ATOM 1982 N N . ALA A 1 253 ? -27.391 5.91 -6.781 1 96.12 253 ALA A N 1
ATOM 1983 C CA . ALA A 1 253 ? -27.328 4.965 -5.668 1 96.12 253 ALA A CA 1
ATOM 1984 C C . ALA A 1 253 ? -26.25 5.375 -4.664 1 96.12 253 ALA A C 1
ATOM 1986 O O . ALA A 1 253 ? -25.062 5.348 -4.977 1 96.12 253 ALA A O 1
ATOM 1987 N N . VAL A 1 254 ? -26.688 5.742 -3.494 1 97.88 254 VAL A N 1
ATOM 1988 C CA . VAL A 1 254 ? -25.734 6.039 -2.43 1 97.88 254 VAL A CA 1
ATOM 1989 C C . VAL A 1 254 ? -25.109 4.742 -1.914 1 97.88 254 VAL A C 1
ATOM 1991 O O . VAL A 1 254 ? -25.828 3.844 -1.458 1 97.88 254 VAL A O 1
ATOM 1994 N N . ASN A 1 255 ? -23.781 4.664 -1.987 1 97.56 255 ASN A N 1
ATOM 1995 C CA . ASN A 1 255 ? -23.172 3.439 -1.482 1 97.56 255 ASN A CA 1
ATOM 1996 C C . ASN A 1 255 ? -22.125 3.734 -0.418 1 97.56 255 ASN A C 1
ATOM 1998 O O . ASN A 1 255 ? -21.562 2.814 0.19 1 97.56 255 ASN A O 1
ATOM 2002 N N . ALA A 1 256 ? -21.859 4.977 -0.138 1 98.56 256 ALA A N 1
ATOM 2003 C CA . ALA A 1 256 ? -20.906 5.348 0.901 1 98.56 256 ALA A CA 1
ATOM 2004 C C . ALA A 1 256 ? -21.141 6.781 1.371 1 98.56 256 ALA A C 1
ATOM 2006 O O . ALA A 1 256 ? -21.922 7.523 0.764 1 98.56 256 ALA A O 1
ATOM 2007 N N . PHE A 1 257 ? -20.531 7.152 2.48 1 98.81 257 PHE A N 1
ATOM 2008 C CA . PHE A 1 257 ? -20.344 8.531 2.91 1 98.81 257 PHE A CA 1
ATOM 2009 C C . PHE A 1 257 ? -18.906 8.984 2.695 1 98.81 257 PHE A C 1
ATOM 2011 O O . PHE A 1 257 ? -17.984 8.18 2.805 1 98.81 257 PHE A O 1
ATOM 2018 N N . CYS A 1 258 ? -18.781 10.188 2.379 1 98.75 258 CYS A N 1
ATOM 2019 C CA . CYS A 1 258 ? -17.484 10.828 2.281 1 98.75 258 CYS A CA 1
ATOM 2020 C C . CYS A 1 258 ? -17.281 11.828 3.414 1 98.75 258 CYS A C 1
ATOM 2022 O O . CYS A 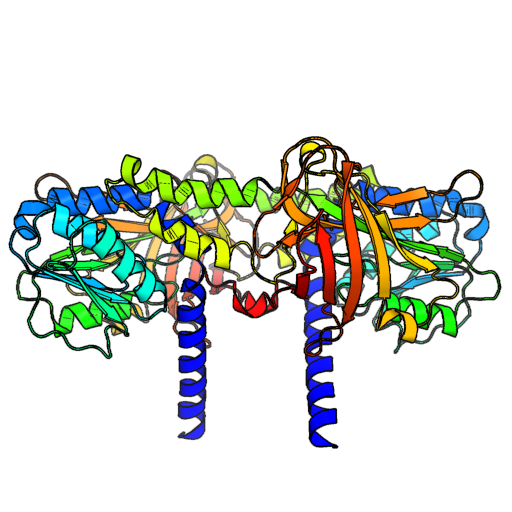1 258 ? -18.062 12.773 3.561 1 98.75 258 CYS A O 1
ATOM 2024 N N . VAL A 1 259 ? -16.219 11.617 4.219 1 98.81 259 VAL A N 1
ATOM 2025 C CA . VAL A 1 259 ? -15.875 12.531 5.305 1 98.81 259 VAL A CA 1
ATOM 2026 C C . VAL A 1 259 ? -14.617 13.312 4.934 1 98.81 259 VAL A C 1
ATOM 2028 O O . VAL A 1 259 ? -13.633 12.734 4.465 1 98.81 259 VAL A O 1
ATOM 2031 N N . HIS A 1 260 ? -14.695 14.57 5.066 1 98.81 260 HIS A N 1
ATOM 2032 C CA . HIS A 1 260 ? -13.539 15.422 4.832 1 98.81 260 HIS A CA 1
ATOM 2033 C C . HIS A 1 260 ? -13.445 16.531 5.871 1 98.81 260 HIS A C 1
ATOM 2035 O O . HIS A 1 260 ? -14.367 16.719 6.672 1 98.81 260 HIS A O 1
ATOM 2041 N N . PHE A 1 261 ? -12.312 17.25 5.922 1 98.81 261 PHE A N 1
ATOM 2042 C CA . PHE A 1 261 ? -12.141 18.312 6.914 1 98.81 261 PHE A CA 1
ATOM 2043 C C . PHE A 1 261 ? -11.641 19.594 6.258 1 98.81 261 PHE A C 1
ATOM 2045 O O . PHE A 1 261 ? -11.172 19.578 5.117 1 98.81 261 PHE A O 1
ATOM 2052 N N . THR A 1 262 ? -11.852 20.688 6.898 1 98.75 262 THR A N 1
ATOM 2053 C CA . THR A 1 262 ? -11.32 22 6.578 1 98.75 262 THR A CA 1
ATOM 2054 C C . THR A 1 262 ? -10.719 22.656 7.816 1 98.75 262 THR A C 1
ATOM 2056 O O . THR A 1 262 ? -11.32 22.641 8.891 1 98.75 262 THR A O 1
ATOM 2059 N N . VAL A 1 263 ? -9.531 23.141 7.648 1 98.81 263 VAL A N 1
ATOM 2060 C CA . VAL A 1 263 ? -8.945 23.922 8.734 1 98.81 263 VAL A CA 1
ATOM 2061 C C . VAL A 1 263 ? -8.789 25.375 8.289 1 98.81 263 VAL A C 1
ATOM 2063 O O . VAL A 1 263 ? -8.594 25.656 7.102 1 98.81 263 VAL A O 1
ATOM 2066 N N . THR A 1 264 ? -8.891 26.25 9.234 1 98.69 264 THR A N 1
ATOM 2067 C CA . THR A 1 264 ? -8.875 27.672 8.945 1 98.69 264 THR A CA 1
ATOM 2068 C C . THR A 1 264 ? -7.727 28.359 9.68 1 98.69 264 THR A C 1
ATOM 2070 O O . THR A 1 264 ? -7.496 28.109 10.867 1 98.69 264 THR A O 1
ATOM 2073 N N . PHE A 1 265 ? -6.988 29.172 8.969 1 98.5 265 PHE A N 1
ATOM 2074 C CA . PHE A 1 265 ? -5.953 30.031 9.508 1 98.5 265 PHE A CA 1
ATOM 2075 C C . PHE A 1 265 ? -6.469 31.469 9.664 1 98.5 265 PHE A C 1
ATOM 2077 O O . PHE A 1 265 ? -6.977 32.062 8.703 1 98.5 265 PHE A O 1
ATOM 2084 N N . PRO A 1 266 ? -6.332 31.922 10.867 1 95.75 266 PRO A N 1
ATOM 2085 C CA . PRO A 1 266 ? -6.73 33.312 11.008 1 95.75 266 PRO A CA 1
ATOM 2086 C C . PRO A 1 266 ? -5.777 34.281 10.297 1 95.75 266 PRO A C 1
ATOM 2088 O O . PRO A 1 266 ? -4.559 34.125 10.391 1 95.75 266 PRO A O 1
ATOM 2091 N N . CYS A 1 267 ? -6.281 35.125 9.43 1 92.44 267 CYS A N 1
ATOM 2092 C CA . CYS A 1 267 ? -5.512 36.156 8.742 1 92.44 267 CYS A CA 1
ATOM 2093 C C . CYS A 1 267 ? -6.219 37.5 8.82 1 92.44 267 CYS A C 1
ATOM 2095 O O . CYS A 1 267 ? -7.441 37.562 8.961 1 92.44 267 CYS A O 1
ATOM 2097 N N . PRO A 1 268 ? -5.465 38.656 8.867 1 89.19 268 PRO A N 1
ATOM 2098 C CA . PRO A 1 268 ? -6.051 40 9.016 1 89.19 268 PRO A CA 1
ATOM 2099 C C . PRO A 1 268 ? -7.066 40.312 7.918 1 89.19 268 PRO A C 1
ATOM 2101 O O . PRO A 1 268 ? -8.117 40.906 8.195 1 89.19 268 PRO A O 1
ATOM 2104 N N . ASP A 1 269 ? -6.895 40.094 6.629 1 87.69 269 ASP A N 1
ATOM 2105 C CA . ASP A 1 269 ? -7.82 40.438 5.555 1 87.69 269 ASP A CA 1
ATOM 2106 C C . ASP A 1 269 ? -8.891 39.375 5.391 1 87.69 269 ASP A C 1
ATOM 2108 O O . ASP A 1 269 ? -10.078 39.625 5.629 1 87.69 269 ASP A O 1
ATOM 2112 N N . LYS A 1 270 ? -8.516 38.188 5.004 1 92.81 270 LYS A N 1
ATOM 2113 C CA . LYS A 1 270 ? -9.398 37.031 4.793 1 92.81 270 LYS A CA 1
ATOM 2114 C C . LYS A 1 270 ? -8.758 35.75 5.285 1 92.81 270 LYS A C 1
ATOM 2116 O O . LYS A 1 270 ? -7.602 35.469 4.973 1 92.81 270 LYS A O 1
ATOM 2121 N N . PRO A 1 271 ? -9.555 35.031 6.059 1 95.94 271 PRO A N 1
ATOM 2122 C CA . PRO A 1 271 ? -8.992 33.781 6.52 1 95.94 271 PRO A CA 1
ATOM 2123 C C . PRO A 1 271 ? -8.562 32.875 5.367 1 95.94 271 PRO A C 1
ATOM 2125 O O . PRO A 1 271 ? -9.133 32.938 4.273 1 95.94 271 PRO A O 1
ATOM 2128 N N . LEU A 1 272 ? -7.547 32.156 5.582 1 97.5 272 LEU A N 1
ATOM 2129 C CA . LEU A 1 272 ? -7.094 31.141 4.637 1 97.5 272 LEU A CA 1
ATOM 2130 C C . LEU A 1 272 ? -7.574 29.75 5.051 1 97.5 272 LEU A C 1
ATOM 2132 O O . LEU A 1 272 ? -7.586 29.438 6.238 1 97.5 272 LEU A O 1
ATOM 2136 N N . VAL A 1 273 ? -7.926 28.969 4.059 1 97.94 273 VAL A N 1
ATOM 2137 C CA . VAL A 1 273 ? -8.484 27.656 4.383 1 97.94 273 VAL A CA 1
ATOM 2138 C C . VAL A 1 273 ? -7.668 26.562 3.689 1 97.94 273 VAL A C 1
ATOM 2140 O O . VAL A 1 273 ? -7.18 26.75 2.574 1 97.94 273 VAL A O 1
ATOM 2143 N N . LEU A 1 274 ? -7.434 25.469 4.34 1 98.69 274 LEU A N 1
ATOM 2144 C CA . LEU A 1 274 ? -6.922 24.203 3.838 1 98.69 274 LEU A CA 1
ATOM 2145 C C . LEU A 1 274 ? -7.965 23.094 3.982 1 98.69 274 LEU A C 1
ATOM 2147 O O . LEU A 1 274 ? -8.414 22.812 5.09 1 98.69 274 LEU A O 1
ATOM 2151 N N . SER A 1 275 ? -8.328 22.469 2.873 1 98.75 275 SER A N 1
ATOM 2152 C CA . SER A 1 275 ? -9.469 21.562 2.9 1 98.75 275 SER A CA 1
ATOM 2153 C C . SER A 1 275 ? -9.156 20.281 2.139 1 98.75 275 SER A C 1
ATOM 2155 O O . SER A 1 275 ? -8.453 20.297 1.128 1 98.75 275 SER A O 1
ATOM 2157 N N . THR A 1 276 ? -9.68 19.172 2.602 1 98.56 276 THR A N 1
ATOM 2158 C CA . THR A 1 276 ? -9.602 17.906 1.884 1 98.56 276 THR A CA 1
ATOM 2159 C C . THR A 1 276 ? -10.883 17.641 1.093 1 98.56 276 THR A C 1
ATOM 2161 O O . THR A 1 276 ? -11.109 16.531 0.615 1 98.56 276 THR A O 1
ATOM 2164 N N . SER A 1 277 ? -11.719 18.609 0.94 1 98.62 277 SER A N 1
ATOM 2165 C CA . SER A 1 277 ? -12.984 18.5 0.225 1 98.62 277 SER A CA 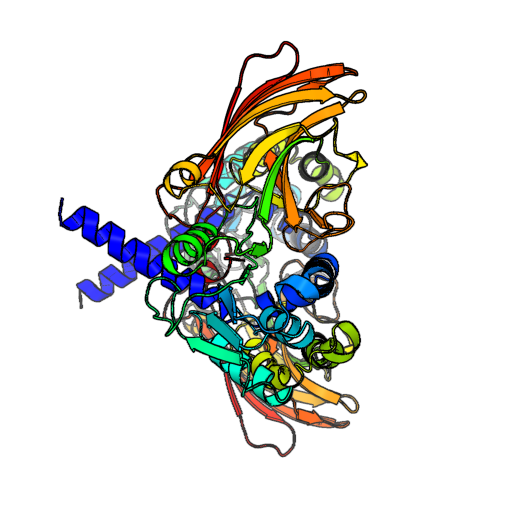1
ATOM 2166 C C . SER A 1 277 ? -12.766 18 -1.2 1 98.62 277 SER A C 1
ATOM 2168 O O . SER A 1 277 ? -11.828 18.406 -1.873 1 98.62 277 SER A O 1
ATOM 2170 N N . PRO A 1 278 ? -13.711 17.156 -1.671 1 98.25 278 PRO A N 1
ATOM 2171 C CA . PRO A 1 278 ? -13.641 16.75 -3.078 1 98.25 278 PRO A CA 1
ATOM 2172 C C . PRO A 1 278 ? -13.734 17.938 -4.035 1 98.25 278 PRO A C 1
ATOM 2174 O O . PRO A 1 278 ? -13.398 17.812 -5.215 1 98.25 278 PRO A O 1
ATOM 2177 N N . PHE A 1 279 ? -14.172 19.078 -3.568 1 98 279 PHE A N 1
ATOM 2178 C CA . PHE A 1 279 ? -14.375 20.266 -4.402 1 98 279 PHE A CA 1
ATOM 2179 C C . PHE A 1 279 ? -13.141 21.141 -4.406 1 98 279 PHE A C 1
ATOM 2181 O O . PHE A 1 279 ? -13.148 22.234 -4.988 1 98 279 PHE A O 1
ATOM 2188 N N . LYS A 1 280 ? -12.125 20.797 -3.695 1 97.94 280 LYS A N 1
ATOM 2189 C CA . LYS A 1 280 ? -10.867 21.531 -3.59 1 97.94 280 LYS A CA 1
ATOM 2190 C C . LYS A 1 280 ? -9.711 20.719 -4.16 1 97.94 280 LYS A C 1
ATOM 2192 O O . LYS A 1 280 ? -9.852 19.516 -4.414 1 97.94 280 LYS A O 1
ATOM 2197 N N . PRO A 1 281 ? -8.594 21.406 -4.453 1 97.38 281 PRO A N 1
ATOM 2198 C CA . PRO A 1 281 ? -7.438 20.641 -4.918 1 97.38 281 PRO A CA 1
ATOM 2199 C C . PRO A 1 281 ? -7.047 19.516 -3.961 1 97.38 281 PRO A C 1
ATOM 2201 O O . PRO A 1 281 ? -7.117 19.688 -2.742 1 97.38 281 PRO A O 1
ATOM 2204 N N . GLU A 1 282 ? -6.621 18.469 -4.547 1 97.31 282 GLU A N 1
ATOM 2205 C CA . GLU A 1 282 ? -6.316 17.266 -3.781 1 97.31 282 GLU A CA 1
ATOM 2206 C C . GLU A 1 282 ? -5.141 17.484 -2.84 1 97.31 282 GLU A C 1
ATOM 2208 O O . GLU A 1 282 ? -4.172 18.172 -3.197 1 97.31 282 GLU A O 1
ATOM 2213 N N . THR A 1 283 ? -5.184 16.969 -1.693 1 98.06 283 THR A N 1
ATOM 2214 C CA . THR A 1 283 ? -4.102 16.906 -0.718 1 98.06 283 THR A CA 1
ATOM 2215 C C . THR A 1 283 ? -3.729 15.461 -0.416 1 98.06 283 THR A C 1
ATOM 2217 O O . THR A 1 283 ? -4.438 14.531 -0.814 1 98.06 283 THR A O 1
ATOM 2220 N N . HIS A 1 284 ? -2.637 15.227 0.289 1 96.38 284 HIS A N 1
ATOM 2221 C CA . HIS A 1 284 ? -2.162 13.883 0.569 1 96.38 284 HIS A CA 1
ATOM 2222 C C . HIS A 1 284 ? -3.104 13.148 1.521 1 96.38 284 HIS A C 1
ATOM 2224 O O . HIS A 1 284 ? -3.059 11.922 1.626 1 96.38 284 HIS A O 1
ATOM 2230 N N . TRP A 1 285 ? -3.947 13.875 2.264 1 96.94 285 TRP A N 1
ATOM 2231 C CA . TRP A 1 285 ? -4.855 13.266 3.229 1 96.94 285 TRP A CA 1
ATOM 2232 C C . TRP A 1 285 ? -6.035 12.602 2.523 1 96.94 285 TRP A C 1
ATOM 2234 O O . TRP A 1 285 ? -6.672 11.703 3.074 1 96.94 285 TRP A O 1
ATOM 2244 N N . LYS A 1 286 ? -6.406 13.117 1.38 1 97.62 286 LYS A N 1
ATOM 2245 C CA . LYS A 1 286 ? -7.574 12.641 0.648 1 97.62 286 LYS A CA 1
ATOM 2246 C C . LYS A 1 286 ? -8.828 12.695 1.52 1 97.62 286 LYS A C 1
ATOM 2248 O O . LYS A 1 286 ? -9.016 13.648 2.283 1 97.62 286 LYS A O 1
ATOM 2253 N N . GLN A 1 287 ? -9.82 11.805 1.206 1 98.25 287 GLN A N 1
ATOM 2254 C CA . GLN A 1 287 ? -11.047 11.742 1.992 1 98.25 287 GLN A CA 1
ATOM 2255 C C . GLN A 1 287 ? -11.211 10.367 2.643 1 98.25 287 GLN A C 1
ATOM 2257 O O . GLN A 1 287 ? -10.508 9.422 2.285 1 98.25 287 GLN A O 1
ATOM 2262 N N . ALA A 1 288 ? -12 10.312 3.674 1 98.06 288 ALA A N 1
ATOM 2263 C CA . ALA A 1 288 ? -12.414 9.047 4.266 1 98.06 288 ALA A CA 1
ATOM 2264 C C . ALA A 1 288 ? -13.734 8.57 3.666 1 98.06 288 ALA A C 1
ATOM 2266 O O . ALA A 1 288 ? -14.75 9.266 3.756 1 98.06 288 ALA A O 1
ATOM 2267 N N . VAL A 1 289 ? -13.68 7.438 3.098 1 98 289 VAL A N 1
ATOM 2268 C CA . VAL A 1 289 ? -14.867 6.852 2.48 1 98 289 VAL A CA 1
ATOM 2269 C C . VAL A 1 289 ? -15.422 5.742 3.371 1 98 289 VAL A C 1
ATOM 2271 O O . VAL A 1 289 ? -14.703 4.801 3.719 1 98 289 VAL A O 1
ATOM 2274 N N . LEU A 1 290 ? -16.641 5.891 3.734 1 98.44 290 LEU A N 1
ATOM 2275 C CA . LEU A 1 290 ? -17.344 4.957 4.609 1 98.44 290 LEU A CA 1
ATOM 2276 C C . LEU A 1 290 ? -18.438 4.219 3.85 1 98.44 290 LEU A C 1
ATOM 2278 O O . LEU A 1 290 ? -19.547 4.738 3.686 1 98.44 290 LEU A O 1
ATOM 2282 N N . TYR A 1 291 ? -18.172 3.043 3.484 1 97.75 291 TYR A N 1
ATOM 2283 C CA . TYR A 1 291 ? -19.109 2.295 2.652 1 97.75 291 TYR A CA 1
ATOM 2284 C C . TYR A 1 291 ? -20.297 1.817 3.469 1 97.75 291 TYR A C 1
ATOM 2286 O O . TYR A 1 291 ? -20.141 1.375 4.609 1 97.75 291 TYR A O 1
ATOM 2294 N N . LEU A 1 292 ? -21.469 1.923 2.836 1 97.25 292 LEU A N 1
ATOM 2295 C CA . LEU A 1 292 ? -22.672 1.348 3.42 1 97.25 292 LEU A CA 1
ATOM 2296 C C . LEU A 1 292 ? -22.672 -0.171 3.275 1 97.25 292 LEU A C 1
ATOM 2298 O O . LEU A 1 292 ? -21.766 -0.743 2.674 1 97.25 292 LEU A O 1
ATOM 2302 N N . ASP A 1 293 ? -23.688 -0.778 3.912 1 93.94 293 ASP A N 1
ATOM 2303 C CA . ASP A 1 293 ? -23.812 -2.225 3.764 1 93.94 293 ASP A CA 1
ATOM 2304 C C . ASP A 1 293 ? -24.406 -2.588 2.404 1 93.94 293 ASP A C 1
ATOM 2306 O O . ASP A 1 293 ? -24.094 -3.641 1.845 1 93.94 293 ASP A O 1
ATOM 2310 N N . ALA A 1 294 ? -25.297 -1.738 1.999 1 92.25 294 ALA A N 1
ATOM 2311 C CA . ALA A 1 294 ? -25.906 -1.883 0.684 1 92.25 294 ALA A CA 1
ATOM 2312 C C . ALA A 1 294 ? -26.234 -0.52 0.077 1 92.25 294 ALA A C 1
ATOM 2314 O O . ALA A 1 294 ? -26.578 0.421 0.795 1 92.25 294 ALA A O 1
ATOM 2315 N N . PRO A 1 295 ? -26.109 -0.481 -1.234 1 94.31 295 PRO A N 1
ATOM 2316 C CA . PRO A 1 295 ? -26.469 0.788 -1.865 1 94.31 295 PRO A CA 1
ATOM 2317 C C . PRO A 1 295 ? -27.953 1.12 -1.696 1 94.31 295 PRO A C 1
ATOM 2319 O O . PRO A 1 295 ? -28.781 0.215 -1.624 1 94.31 295 PRO A O 1
ATOM 2322 N N . VAL A 1 296 ? -28.234 2.396 -1.621 1 96.69 296 VAL A N 1
ATOM 2323 C CA . VAL A 1 296 ? -29.609 2.877 -1.513 1 96.69 296 VAL A CA 1
ATOM 2324 C C . VAL A 1 296 ? -29.906 3.879 -2.631 1 96.69 296 VAL A C 1
ATOM 2326 O O . VAL A 1 296 ? -29.203 4.887 -2.76 1 96.69 296 VAL A O 1
ATOM 2329 N N . ASP A 1 297 ? -30.938 3.652 -3.348 1 96.88 297 ASP A N 1
ATOM 2330 C CA . ASP A 1 297 ? -31.312 4.562 -4.426 1 96.88 297 ASP A CA 1
ATOM 2331 C C . ASP A 1 297 ? -31.922 5.844 -3.873 1 96.88 297 ASP A C 1
ATOM 2333 O O . ASP A 1 297 ? -32.75 5.801 -2.947 1 96.88 297 ASP A O 1
ATOM 2337 N N . VAL A 1 298 ? -31.5 6.914 -4.465 1 98.06 298 VAL A N 1
ATOM 2338 C CA . VAL A 1 298 ? -32.062 8.203 -4.098 1 98.06 298 VAL A CA 1
ATOM 2339 C C . VAL A 1 298 ? -32.469 8.969 -5.355 1 98.06 298 VAL A C 1
ATOM 2341 O O . VAL A 1 298 ? -31.969 8.688 -6.445 1 98.06 298 VAL A O 1
ATOM 2344 N N . VAL A 1 299 ? -33.406 9.859 -5.219 1 97.25 299 VAL A N 1
ATOM 2345 C CA . VAL A 1 299 ? -33.812 10.797 -6.262 1 97.25 299 VAL A CA 1
ATOM 2346 C C . VAL A 1 299 ? -33.594 12.227 -5.785 1 97.25 299 VAL A C 1
ATOM 2348 O O . VAL A 1 299 ? -33.188 12.453 -4.645 1 97.25 299 VAL A O 1
ATOM 2351 N N . GLN A 1 300 ? -33.812 13.078 -6.668 1 97.44 300 GLN A N 1
ATOM 2352 C CA . GLN A 1 300 ? -33.656 14.492 -6.348 1 97.44 300 GLN A CA 1
ATOM 2353 C C . GLN A 1 300 ? -34.344 14.852 -5.043 1 97.44 300 GLN A C 1
ATOM 2355 O O . GLN A 1 300 ? -35.531 14.516 -4.848 1 97.44 300 GLN A O 1
ATOM 2360 N N . ASP A 1 301 ? -33.594 15.469 -4.082 1 97.38 301 ASP A N 1
ATOM 2361 C CA . ASP A 1 301 ? -34.094 16.062 -2.85 1 97.38 301 ASP A CA 1
ATOM 2362 C C . ASP A 1 301 ? -34.438 15 -1.808 1 97.38 301 ASP A C 1
ATOM 2364 O O . ASP A 1 301 ? -35.094 15.266 -0.818 1 97.38 301 ASP A O 1
ATOM 2368 N N . THR A 1 302 ? -33.938 13.75 -2.129 1 98.31 302 THR A N 1
ATOM 2369 C CA . THR A 1 302 ? -34.031 12.766 -1.062 1 98.31 302 THR A CA 1
ATOM 2370 C C . THR A 1 302 ? -33.219 13.203 0.151 1 98.31 302 THR A C 1
ATOM 2372 O O . THR A 1 302 ? -32.062 13.602 0.016 1 98.31 302 THR A O 1
ATOM 2375 N N . VAL A 1 303 ? -33.844 13.117 1.282 1 98.44 303 VAL A N 1
ATOM 2376 C CA . VAL A 1 303 ? -33.188 13.586 2.508 1 98.44 303 VAL A CA 1
ATOM 2377 C C . VAL A 1 303 ? -32.344 12.461 3.104 1 98.44 303 VAL A C 1
ATOM 2379 O O . VAL A 1 303 ? -32.812 11.32 3.215 1 98.44 303 VAL A O 1
ATOM 2382 N N . VAL A 1 304 ? -31.125 12.742 3.422 1 98.56 304 VAL A N 1
ATOM 2383 C CA . VAL A 1 304 ? -30.219 11.867 4.164 1 98.56 304 VAL A CA 1
ATOM 2384 C C . VAL A 1 304 ? -29.844 12.523 5.488 1 98.56 304 VAL A C 1
ATOM 2386 O O . VAL A 1 304 ? -29.234 13.594 5.504 1 98.56 304 VAL A O 1
ATOM 2389 N N . THR A 1 305 ? -30.188 11.922 6.586 1 98.5 305 THR A N 1
ATOM 2390 C CA . THR A 1 305 ? -29.953 12.523 7.895 1 98.5 305 THR A CA 1
ATOM 2391 C C . THR A 1 305 ? -29.266 11.523 8.828 1 98.5 305 THR A C 1
ATOM 2393 O O . THR A 1 305 ? -29.344 10.312 8.617 1 98.5 305 THR A O 1
ATOM 2396 N N . GLY A 1 306 ? -28.547 12.086 9.828 1 98.5 306 GLY A N 1
ATOM 2397 C CA . GLY A 1 306 ? -27.922 11.188 10.789 1 98.5 306 GLY A CA 1
ATOM 2398 C C . GLY A 1 306 ? -27.031 11.906 11.781 1 98.5 306 GLY A C 1
ATOM 2399 O O . GLY A 1 306 ? -27.141 13.125 11.945 1 98.5 306 GLY A O 1
ATOM 2400 N N . GLU A 1 307 ? -26.344 11.102 12.469 1 98.69 307 GLU A N 1
ATOM 2401 C CA . GLU A 1 307 ? -25.359 11.562 13.453 1 98.69 307 GLU A CA 1
ATOM 2402 C C . GLU A 1 307 ? -24.031 10.844 13.289 1 98.69 307 GLU A C 1
ATOM 2404 O O . GLU A 1 307 ? -24 9.633 13.055 1 98.69 307 GLU A O 1
ATOM 2409 N N . VAL A 1 308 ? -23 11.617 13.32 1 98.75 308 VAL A N 1
ATOM 2410 C CA . VAL A 1 308 ? -21.641 11.07 13.242 1 98.75 308 VAL A CA 1
ATOM 2411 C C . VAL A 1 308 ? -20.953 11.203 14.594 1 98.75 308 VAL A C 1
ATOM 2413 O O . VAL A 1 308 ? -21.078 12.227 15.266 1 98.75 308 VAL A O 1
ATOM 2416 N N . SER A 1 309 ? -20.25 10.164 14.969 1 98.19 309 SER A N 1
ATOM 2417 C CA . SER A 1 309 ? -19.422 10.18 16.156 1 98.19 309 SER A CA 1
ATOM 2418 C C . SER A 1 309 ? -18.016 9.664 15.867 1 98.19 309 SER A C 1
ATOM 2420 O O . SER A 1 309 ? -17.859 8.555 15.367 1 98.19 309 SER A O 1
ATOM 2422 N N . MET A 1 310 ? -17.047 10.469 16.156 1 97.5 310 MET A N 1
ATOM 2423 C CA . MET A 1 310 ? -15.648 10.086 16.016 1 97.5 310 MET A CA 1
ATOM 2424 C C . MET A 1 310 ? -14.977 9.945 17.375 1 97.5 310 MET A C 1
ATOM 2426 O O . MET A 1 310 ? -15.117 10.812 18.25 1 97.5 310 MET A O 1
ATOM 2430 N N . TYR A 1 311 ? -14.25 8.844 17.562 1 95.38 311 TYR A N 1
ATOM 2431 C CA . TYR A 1 311 ? -13.594 8.586 18.844 1 95.38 311 TYR A CA 1
ATOM 2432 C C . TYR A 1 311 ? -12.406 7.645 18.656 1 95.38 311 TYR A C 1
ATOM 2434 O O . TYR A 1 311 ? -12.328 6.91 17.672 1 95.38 311 TYR A O 1
ATOM 2442 N N . PRO A 1 312 ? -11.422 7.762 19.531 1 91.88 312 PRO A N 1
ATOM 2443 C CA . PRO A 1 312 ? -10.273 6.855 19.438 1 91.88 312 PRO A CA 1
ATOM 2444 C C . PRO A 1 312 ? -10.664 5.391 19.641 1 91.88 312 PRO A C 1
ATOM 2446 O O . PRO A 1 312 ? -11.547 5.086 20.438 1 91.88 312 PRO A O 1
ATOM 2449 N N . SER A 1 313 ? -9.984 4.551 18.859 1 88.44 313 SER A N 1
ATOM 2450 C CA . SER A 1 313 ? -10.211 3.115 19.016 1 88.44 313 SER A CA 1
ATOM 2451 C C . SER A 1 313 ? -9.766 2.627 20.391 1 88.44 313 SER A C 1
ATOM 2453 O O . SER A 1 313 ? -8.883 3.223 21.016 1 88.44 313 SER A O 1
ATOM 2455 N N . GLU A 1 314 ? -10.352 1.548 20.797 1 82.06 314 GLU A N 1
ATOM 2456 C CA . GLU A 1 314 ? -9.977 0.946 22.078 1 82.06 314 GLU A CA 1
ATOM 2457 C C . GLU A 1 314 ? -8.586 0.322 22.016 1 82.06 314 GLU A C 1
ATOM 2459 O O . GLU A 1 314 ? -7.863 0.306 23 1 82.06 314 GLU A O 1
ATOM 2464 N N . GLU A 1 315 ? -8.227 -0.113 20.875 1 77.06 315 GLU A N 1
ATOM 2465 C CA . GLU A 1 315 ? -6.949 -0.805 20.688 1 77.06 315 GLU A CA 1
ATOM 2466 C C . GLU A 1 315 ? -5.785 0.182 20.656 1 77.06 315 GLU A C 1
ATOM 2468 O O . GLU A 1 315 ? -4.691 -0.126 21.125 1 77.06 315 GLU A O 1
ATOM 2473 N N . SER A 1 316 ? -6.059 1.29 20.078 1 78.5 316 SER A N 1
ATOM 2474 C CA . SER A 1 316 ? -5.012 2.301 19.953 1 78.5 316 SER A CA 1
ATOM 2475 C C . SER A 1 316 ? -5.594 3.709 20.016 1 78.5 316 SER A C 1
ATOM 2477 O O . SER A 1 316 ? -6.426 4.07 19.172 1 78.5 316 SER A O 1
ATOM 2479 N N . GLY A 1 317 ? -5.051 4.469 20.906 1 78.81 317 GLY A N 1
ATOM 2480 C CA . GLY A 1 317 ? -5.492 5.852 21.016 1 78.81 317 GLY A CA 1
ATOM 2481 C C . GLY A 1 317 ? -5.18 6.68 19.781 1 78.81 317 GLY A C 1
ATOM 2482 O O . GLY A 1 317 ? -5.723 7.77 19.609 1 78.81 317 GLY A O 1
ATOM 2483 N N . ARG A 1 318 ? -4.422 6.176 18.891 1 83 318 ARG A N 1
ATOM 2484 C CA . ARG A 1 318 ? -4.008 6.934 17.719 1 83 318 ARG A CA 1
ATOM 2485 C C . ARG A 1 318 ? -4.863 6.574 16.5 1 83 318 ARG A C 1
ATOM 2487 O O . ARG A 1 318 ? -4.793 7.242 15.469 1 83 318 ARG A O 1
ATOM 2494 N N . HIS A 1 319 ? -5.684 5.57 16.656 1 88.38 319 HIS A N 1
ATOM 2495 C CA . HIS A 1 319 ? -6.594 5.18 15.594 1 88.38 319 HIS A CA 1
ATOM 2496 C C . HIS A 1 319 ? -8 5.703 15.852 1 88.38 319 HIS A C 1
ATOM 2498 O O . HIS A 1 319 ? -8.477 5.688 16.984 1 88.38 319 HIS A O 1
ATOM 2504 N N . ILE A 1 320 ? -8.602 6.074 14.789 1 92.81 320 ILE A N 1
ATOM 2505 C CA . ILE A 1 320 ? -9.922 6.676 14.969 1 92.81 320 ILE A CA 1
ATOM 2506 C C . ILE A 1 320 ? -11 5.672 14.57 1 92.81 320 ILE A C 1
ATOM 2508 O O . ILE A 1 320 ? -10.789 4.844 13.688 1 92.81 320 ILE A O 1
ATOM 2512 N N . CYS A 1 321 ? -12.062 5.773 15.219 1 95.5 321 CYS A N 1
ATOM 2513 C CA . CYS A 1 321 ? -13.32 5.141 14.844 1 95.5 321 CYS A CA 1
ATOM 2514 C C . CYS A 1 321 ? -14.352 6.18 14.438 1 95.5 321 CYS A C 1
ATOM 2516 O O . CYS A 1 321 ? -14.43 7.258 15.031 1 95.5 321 CYS A O 1
ATOM 2518 N N . ILE A 1 322 ? -15.102 5.848 13.43 1 98 322 ILE A N 1
ATOM 2519 C CA . ILE A 1 322 ? -16.219 6.695 13.016 1 98 322 ILE A CA 1
ATOM 2520 C C . ILE A 1 322 ? -17.516 5.898 13.047 1 98 322 ILE A C 1
ATOM 2522 O O . ILE A 1 322 ? -17.656 4.906 12.328 1 98 322 ILE A O 1
ATOM 2526 N N . HIS A 1 323 ? -18.375 6.289 13.883 1 98.38 323 HIS A N 1
ATOM 2527 C CA . HIS A 1 323 ? -19.703 5.699 13.953 1 98.38 323 HIS A CA 1
ATOM 2528 C C . HIS A 1 323 ? -20.734 6.598 13.281 1 98.38 323 HIS A C 1
ATOM 2530 O O . HIS A 1 323 ? -20.781 7.805 13.523 1 98.38 323 HIS A O 1
ATOM 2536 N N . VAL A 1 324 ? -21.562 6.016 12.438 1 98.69 324 VAL A N 1
ATOM 2537 C CA . VAL A 1 324 ? -22.578 6.793 11.742 1 98.69 324 VAL A CA 1
ATOM 2538 C C . VAL A 1 324 ? -23.953 6.137 11.93 1 98.69 324 VAL A C 1
ATOM 2540 O O . VAL A 1 324 ? -24.141 4.965 11.594 1 98.69 324 VAL A O 1
ATOM 2543 N N . ASP A 1 325 ? -24.844 6.836 12.492 1 98.5 325 ASP A N 1
ATOM 2544 C CA . ASP A 1 325 ? -26.281 6.551 12.438 1 98.5 325 ASP A CA 1
ATOM 2545 C C . ASP A 1 325 ? -26.953 7.352 11.328 1 98.5 325 ASP A C 1
ATOM 2547 O O . ASP A 1 325 ? -26.844 8.578 11.281 1 98.5 325 ASP A O 1
ATOM 2551 N N . TYR A 1 326 ? -27.672 6.656 10.445 1 98.56 326 TYR A N 1
ATOM 2552 C CA . TYR A 1 326 ? -28.188 7.43 9.312 1 98.56 326 TYR A CA 1
ATOM 2553 C C . TYR A 1 326 ? -29.516 6.863 8.812 1 98.56 326 TYR A C 1
ATOM 2555 O O . TYR A 1 326 ? -29.828 5.699 9.062 1 98.56 326 TYR A O 1
ATOM 2563 N N . THR A 1 327 ? -30.281 7.703 8.188 1 98.5 327 THR A N 1
ATOM 2564 C CA . THR A 1 327 ? -31.5 7.391 7.461 1 98.5 327 THR A CA 1
ATOM 2565 C C . THR A 1 327 ? -31.469 8 6.062 1 98.5 327 THR A C 1
ATOM 2567 O O . THR A 1 327 ? -31.156 9.18 5.902 1 98.5 327 THR A O 1
ATOM 2570 N N . ILE A 1 328 ? -31.781 7.23 5.113 1 98.31 328 ILE A N 1
ATOM 2571 C CA . ILE A 1 328 ? -31.859 7.707 3.736 1 98.31 328 ILE A CA 1
ATOM 2572 C C . ILE A 1 328 ? -33.281 7.609 3.24 1 98.31 328 ILE A C 1
ATOM 2574 O O . ILE A 1 328 ? -33.812 6.508 3.062 1 98.31 328 ILE A O 1
ATOM 2578 N N . GLY A 1 329 ? -33.781 8.766 2.971 1 96.94 329 GLY A N 1
ATOM 2579 C CA . GLY A 1 329 ? -35.156 8.766 2.541 1 96.94 329 GLY A CA 1
ATOM 2580 C C . GLY A 1 329 ? -36.094 8.109 3.537 1 96.94 329 GLY A C 1
ATOM 2581 O O . GLY A 1 329 ? -36.125 8.469 4.715 1 96.94 329 GLY A O 1
ATOM 2582 N N . GLU A 1 330 ? -36.844 7.086 3.01 1 94.62 330 GLU A N 1
ATOM 2583 C CA . GLU A 1 330 ? -37.844 6.422 3.836 1 94.62 330 GLU A CA 1
ATOM 2584 C C . GLU A 1 330 ? -37.312 5.094 4.379 1 94.62 330 GLU A C 1
ATOM 2586 O O . GLU A 1 330 ? -38.094 4.297 4.922 1 94.62 330 GLU A O 1
ATOM 2591 N N . GLN A 1 331 ? -36.031 4.914 4.227 1 95.12 331 GLN A N 1
ATOM 2592 C CA . GLN A 1 331 ? -35.469 3.656 4.699 1 95.12 331 GLN A CA 1
ATOM 2593 C C . GLN A 1 331 ? -35.344 3.65 6.219 1 95.12 331 GLN A C 1
ATOM 2595 O O . GLN A 1 331 ? -35.375 4.707 6.855 1 95.12 331 GLN A O 1
ATOM 2600 N N . LYS A 1 332 ? -35.188 2.467 6.715 1 95.5 332 LYS A N 1
ATOM 2601 C CA . LYS A 1 332 ? -34.969 2.326 8.148 1 95.5 332 LYS A CA 1
ATOM 2602 C C . LYS A 1 332 ? -33.625 2.904 8.562 1 95.5 332 LYS A C 1
ATOM 2604 O O . LYS A 1 332 ? -32.688 2.887 7.785 1 95.5 332 LYS A O 1
ATOM 2609 N N . ARG A 1 333 ? -33.688 3.354 9.758 1 96.88 333 ARG A N 1
ATOM 2610 C CA . ARG A 1 333 ? -32.469 3.875 10.312 1 96.88 333 ARG A CA 1
ATOM 2611 C C . ARG A 1 333 ? -31.391 2.783 10.398 1 96.88 333 ARG A C 1
ATOM 2613 O O . ARG A 1 333 ? -31.688 1.657 10.805 1 96.88 333 ARG A O 1
ATOM 2620 N N . GLN A 1 334 ? -30.203 3.123 9.953 1 97.44 334 GLN A N 1
ATOM 2621 C CA . GLN A 1 334 ? -29.078 2.201 9.977 1 97.44 334 GLN A CA 1
ATOM 2622 C C . GLN A 1 334 ? -27.938 2.746 10.836 1 97.44 334 GLN A C 1
ATOM 2624 O O . GLN A 1 334 ? -27.906 3.939 11.133 1 97.44 334 GLN A O 1
ATOM 2629 N N . SER A 1 335 ? -27.125 1.867 11.312 1 97.56 335 SER A N 1
ATOM 2630 C CA . SER A 1 335 ? -25.969 2.201 12.141 1 97.56 335 SER A CA 1
ATOM 2631 C C . SER A 1 335 ? -24.75 1.384 11.742 1 97.56 335 SER A C 1
ATOM 2633 O O . SER A 1 335 ? -24.859 0.18 11.492 1 97.56 335 SER A O 1
ATOM 2635 N N . LYS A 1 336 ? -23.641 2.043 11.648 1 97.81 336 LYS A N 1
ATOM 2636 C CA . LYS A 1 336 ? -22.422 1.333 11.289 1 97.81 336 LYS A CA 1
ATOM 2637 C C . LYS A 1 336 ? -21.188 2.023 11.867 1 97.81 336 LYS A C 1
ATOM 2639 O O . LYS A 1 336 ? -21.125 3.254 11.906 1 97.81 336 LYS A O 1
ATOM 2644 N N . THR A 1 337 ? -20.203 1.254 12.367 1 97.62 337 THR A N 1
ATOM 2645 C CA . THR A 1 337 ? -18.953 1.757 12.906 1 97.62 337 THR A CA 1
ATOM 2646 C C . THR A 1 337 ? -17.781 1.372 12.008 1 97.62 337 THR A C 1
ATOM 2648 O O . THR A 1 337 ? -17.703 0.236 11.531 1 97.62 337 THR A O 1
ATOM 2651 N N . PHE A 1 338 ? -16.922 2.314 11.805 1 97 338 PHE A N 1
ATOM 2652 C CA . PHE A 1 338 ? -15.789 2.135 10.914 1 97 338 PHE A CA 1
ATOM 2653 C C . PHE A 1 338 ? -14.477 2.359 11.664 1 97 338 PHE A C 1
ATOM 2655 O O . PHE A 1 338 ? -14.422 3.139 12.617 1 97 338 PHE A O 1
ATOM 2662 N N . SER A 1 339 ? -13.438 1.697 11.195 1 93.56 339 SER A N 1
ATOM 2663 C CA . SER A 1 339 ? -12.102 1.885 11.75 1 93.56 339 SER A CA 1
ATOM 2664 C C . SER A 1 339 ? -11.031 1.747 10.672 1 93.56 339 SER A C 1
ATOM 2666 O O . SER A 1 339 ? -11.305 1.236 9.586 1 93.56 339 SER A O 1
ATOM 2668 N N . ILE A 1 340 ? -9.875 2.301 10.875 1 85.44 340 ILE A N 1
ATOM 2669 C CA . ILE A 1 340 ? -8.75 2.105 9.961 1 85.44 340 ILE A CA 1
ATOM 2670 C C . ILE A 1 340 ? -8.07 0.772 10.266 1 85.44 340 ILE A C 1
ATOM 2672 O O . ILE A 1 340 ? -7.723 0.49 11.414 1 85.44 340 ILE A O 1
ATOM 2676 N N . PRO A 1 341 ? -8.047 -0.019 9.172 1 70.75 341 PRO A N 1
ATOM 2677 C CA . PRO A 1 341 ? -7.445 -1.329 9.422 1 70.75 341 PRO A CA 1
ATOM 2678 C C . PRO A 1 341 ? -5.996 -1.23 9.898 1 70.75 341 PRO A C 1
ATOM 2680 O O . PRO A 1 341 ? -5.285 -0.291 9.531 1 70.75 341 PRO A O 1
ATOM 2683 N N . ASP A 1 342 ? -5.715 -1.96 10.93 1 57.5 342 ASP A N 1
ATOM 2684 C CA . ASP A 1 342 ? -4.312 -2.074 11.32 1 57.5 342 ASP A CA 1
ATOM 2685 C C . ASP A 1 342 ? -3.484 -2.721 10.211 1 57.5 342 ASP A C 1
ATOM 2687 O O . ASP A 1 342 ? -3.676 -3.896 9.891 1 57.5 342 ASP A O 1
ATOM 2691 N N . TRP A 1 343 ? -3.205 -1.95 9.188 1 48.38 343 TRP A N 1
ATOM 2692 C CA . TRP A 1 343 ? -2.473 -2.521 8.062 1 48.38 343 TRP A CA 1
ATOM 2693 C C . TRP A 1 343 ? -1.318 -3.391 8.547 1 48.38 343 TRP A C 1
ATOM 2695 O O . TRP A 1 343 ? -0.583 -3.967 7.746 1 48.38 343 TRP A O 1
ATOM 2705 N N . SER A 1 344 ? -0.932 -3.287 9.734 1 41.34 344 SER A N 1
ATOM 2706 C CA . SER A 1 344 ? 0.106 -4.215 10.172 1 41.34 344 SER A CA 1
ATOM 2707 C C . SER A 1 344 ? -0.216 -5.645 9.742 1 41.34 344 SER A C 1
ATOM 2709 O O . SER A 1 344 ? 0.69 -6.441 9.492 1 41.34 344 SER A O 1
ATOM 2711 N N . SER A 1 345 ? -1.455 -5.98 9.594 1 37.41 345 SER A N 1
ATOM 2712 C CA . SER A 1 345 ? -1.823 -7.367 9.328 1 37.41 345 SER A CA 1
ATOM 2713 C C . SER A 1 345 ? -1.946 -7.633 7.832 1 37.41 345 SER A C 1
ATOM 2715 O O . SER A 1 345 ? -1.92 -8.781 7.395 1 37.41 345 SER A O 1
ATOM 2717 N N . GLU A 1 346 ? -2.354 -6.742 6.98 1 38.44 346 GLU A N 1
ATOM 2718 C CA . GLU A 1 346 ? -2.898 -7.078 5.668 1 38.44 346 GLU A CA 1
ATOM 2719 C C . GLU A 1 346 ? -1.801 -7.125 4.609 1 38.44 346 GLU A C 1
ATOM 2721 O O . GLU A 1 346 ? -2.062 -7.449 3.449 1 38.44 346 GLU A O 1
ATOM 2726 N N . ALA A 1 347 ? -0.723 -6.547 4.719 1 36.75 347 ALA A N 1
ATOM 2727 C CA . ALA A 1 347 ? 0.099 -6.277 3.541 1 36.75 347 ALA A CA 1
ATOM 2728 C C . ALA A 1 347 ? 0.6 -7.578 2.912 1 36.75 347 ALA A C 1
ATOM 2730 O O . ALA A 1 347 ? 1.805 -7.762 2.729 1 36.75 347 ALA A O 1
ATOM 2731 N N . GLN A 1 348 ? 0.141 -8.742 3.332 1 35.84 348 GLN A N 1
ATOM 2732 C CA . GLN A 1 348 ? 0.797 -9.82 2.596 1 35.84 348 GLN A CA 1
ATOM 2733 C C . GLN A 1 348 ? 0.212 -9.961 1.195 1 35.84 348 GLN A C 1
ATOM 2735 O O . GLN A 1 348 ? -1.002 -10.102 1.035 1 35.84 348 GLN A O 1
ATOM 2740 N N . PRO A 1 349 ? 0.75 -9.398 0.167 1 35.28 349 PRO A N 1
ATOM 2741 C CA . PRO A 1 349 ? 0.158 -9.906 -1.07 1 35.28 349 PRO A CA 1
ATOM 2742 C C . PRO A 1 349 ? 0.198 -11.43 -1.155 1 35.28 349 PRO A C 1
ATOM 2744 O O . PRO A 1 349 ? 1.038 -12.07 -0.514 1 35.28 349 PRO A O 1
ATOM 2747 N N . MET B 1 1 ? 15.055 -25.422 25.422 1 34.91 1 MET B N 1
ATOM 2748 C CA . MET B 1 1 ? 14.891 -26.078 24.141 1 34.91 1 MET B CA 1
ATOM 2749 C C . MET B 1 1 ? 13.414 -26.156 23.75 1 34.91 1 MET B C 1
ATOM 2751 O O . MET B 1 1 ? 13.047 -25.891 22.609 1 34.91 1 MET B O 1
ATOM 2755 N N . SER B 1 2 ? 12.641 -26.5 24.766 1 45.56 2 SER B N 1
ATOM 2756 C CA . SER B 1 2 ? 11.211 -26.75 24.594 1 45.56 2 SER B CA 1
ATOM 2757 C C . SER B 1 2 ? 10.445 -25.438 24.422 1 45.56 2 SER B C 1
ATOM 2759 O O . SER B 1 2 ? 9.516 -25.344 23.625 1 45.56 2 SER B O 1
ATOM 2761 N N . HIS B 1 3 ? 10.875 -24.406 25.062 1 42.59 3 HIS B N 1
ATOM 2762 C CA . HIS B 1 3 ? 10.18 -23.125 25.047 1 42.59 3 HIS B CA 1
ATOM 2763 C C . HIS B 1 3 ? 10.445 -22.359 23.75 1 42.59 3 HIS B C 1
ATOM 2765 O O . HIS B 1 3 ? 9.539 -21.734 23.203 1 42.59 3 HIS B O 1
ATOM 2771 N N . VAL B 1 4 ? 11.703 -22.438 23.297 1 41.66 4 VAL B N 1
ATOM 2772 C CA . VAL B 1 4 ? 12.094 -21.812 22.047 1 41.66 4 VAL B CA 1
ATOM 2773 C C . VAL B 1 4 ? 11.359 -22.484 20.875 1 41.66 4 VAL B C 1
ATOM 2775 O O . VAL B 1 4 ? 10.891 -21.812 19.953 1 41.66 4 VAL B O 1
ATOM 2778 N N . VAL B 1 5 ? 11.25 -23.859 20.922 1 39.5 5 VAL B N 1
ATOM 2779 C CA . VAL B 1 5 ? 10.547 -24.609 19.875 1 39.5 5 VAL B CA 1
ATOM 2780 C C . VAL B 1 5 ? 9.07 -24.203 19.859 1 39.5 5 VAL B C 1
ATOM 2782 O O . VAL B 1 5 ? 8.477 -24.047 18.797 1 39.5 5 VAL B O 1
ATOM 2785 N N . LYS B 1 6 ? 8.531 -24.094 20.969 1 42.94 6 LYS B N 1
ATOM 2786 C CA . LYS B 1 6 ? 7.117 -23.75 21.094 1 42.94 6 LYS B CA 1
ATOM 2787 C C . LYS B 1 6 ? 6.848 -22.344 20.594 1 42.94 6 LYS B C 1
ATOM 2789 O O . LYS B 1 6 ? 5.852 -22.094 19.906 1 42.94 6 LYS B O 1
ATOM 2794 N N . LYS B 1 7 ? 7.746 -21.547 20.891 1 45.16 7 LYS B N 1
ATOM 2795 C CA . LYS B 1 7 ? 7.637 -20.156 20.453 1 45.16 7 LYS B CA 1
ATOM 2796 C C . LYS B 1 7 ? 7.75 -20.047 18.938 1 45.16 7 LYS B C 1
ATOM 2798 O O . LYS B 1 7 ? 7.004 -19.297 18.312 1 45.16 7 LYS B O 1
ATOM 2803 N N . ARG B 1 8 ? 8.609 -20.859 18.562 1 46.69 8 ARG B N 1
ATOM 2804 C CA . ARG B 1 8 ? 8.781 -20.891 17.125 1 46.69 8 ARG B CA 1
ATOM 2805 C C . ARG B 1 8 ? 7.551 -21.469 16.438 1 46.69 8 ARG B C 1
ATOM 2807 O O . ARG B 1 8 ? 7.16 -21.031 15.359 1 46.69 8 ARG B O 1
ATOM 2814 N N . LYS B 1 9 ? 6.965 -22.438 17.141 1 45.56 9 LYS B N 1
ATOM 2815 C CA . LYS B 1 9 ? 5.75 -23.047 16.625 1 45.56 9 LYS B CA 1
ATOM 2816 C C . LYS B 1 9 ? 4.574 -22.078 16.656 1 45.56 9 LYS B C 1
ATOM 2818 O O . LYS B 1 9 ? 3.779 -22.016 15.727 1 45.56 9 LYS B O 1
ATOM 2823 N N . LEU B 1 10 ? 4.418 -21.422 17.734 1 48.84 10 LEU B N 1
ATOM 2824 C CA . LEU B 1 10 ? 3.365 -20.438 17.891 1 48.84 10 LEU B CA 1
ATOM 2825 C C . LEU B 1 10 ? 3.518 -19.297 16.891 1 48.84 10 LEU B C 1
ATOM 2827 O O . LEU B 1 10 ? 2.523 -18.812 16.344 1 48.84 10 LEU B O 1
ATOM 2831 N N . ASP B 1 11 ? 4.797 -19.062 16.672 1 59.44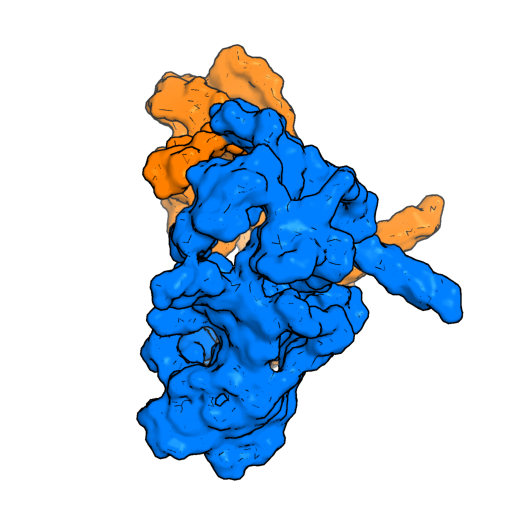 11 ASP B N 1
ATOM 2832 C CA . ASP B 1 11 ? 5.105 -18.016 15.703 1 59.44 11 ASP B CA 1
ATOM 2833 C C . ASP B 1 11 ? 4.797 -18.484 14.281 1 59.44 11 ASP B C 1
ATOM 2835 O O . ASP B 1 11 ? 4.23 -17.734 13.484 1 59.44 11 ASP B O 1
ATOM 2839 N N . LYS B 1 12 ? 4.957 -19.797 14.125 1 57.44 12 LYS B N 1
ATOM 2840 C CA . LYS B 1 12 ? 4.672 -20.359 12.805 1 57.44 12 LYS B CA 1
ATOM 2841 C C . LYS B 1 12 ? 3.168 -20.406 12.547 1 57.44 12 LYS B C 1
ATOM 2843 O O . LYS B 1 12 ? 2.711 -20.078 11.445 1 57.44 12 LYS B O 1
ATOM 2848 N N . THR B 1 13 ? 2.492 -20.844 13.547 1 59.41 13 THR B N 1
ATOM 2849 C CA . THR B 1 13 ? 1.04 -20.922 13.43 1 59.41 13 THR B CA 1
ATOM 2850 C C . THR B 1 13 ? 0.443 -19.531 13.164 1 59.41 13 THR B C 1
ATOM 2852 O O . THR B 1 13 ? -0.471 -19.406 12.352 1 59.41 13 THR B O 1
ATOM 2855 N N . ARG B 1 14 ? 0.949 -18.594 13.852 1 62.28 14 ARG B N 1
ATOM 2856 C CA . ARG B 1 14 ? 0.467 -17.234 13.656 1 62.28 14 ARG B CA 1
ATOM 2857 C C . ARG B 1 14 ? 0.771 -16.734 12.242 1 62.28 14 ARG B C 1
ATOM 2859 O O . ARG B 1 14 ? -0.079 -16.125 11.602 1 62.28 14 ARG B O 1
ATOM 2866 N N . GLN B 1 15 ? 1.88 -17.188 11.766 1 64.25 15 GLN B N 1
ATOM 2867 C CA . GLN B 1 15 ? 2.275 -16.797 10.422 1 64.25 15 GLN B CA 1
ATOM 2868 C C . GLN B 1 15 ? 1.401 -17.469 9.367 1 64.25 15 GLN B C 1
ATOM 2870 O O . GLN B 1 15 ? 1.008 -16.828 8.383 1 64.25 15 GLN B O 1
ATOM 2875 N N . ASP B 1 16 ? 1.131 -18.641 9.664 1 68.62 16 ASP B N 1
ATOM 2876 C CA . ASP B 1 16 ? 0.255 -19.375 8.758 1 68.62 16 ASP B CA 1
ATOM 2877 C C . ASP B 1 16 ? -1.15 -18.766 8.75 1 68.62 16 ASP B C 1
ATOM 2879 O O . ASP B 1 16 ? -1.759 -18.625 7.688 1 68.62 16 ASP B O 1
ATOM 2883 N N . ARG B 1 17 ? -1.574 -18.453 9.914 1 63.91 17 ARG B N 1
ATOM 2884 C CA . ARG B 1 17 ? -2.91 -17.875 10 1 63.91 17 ARG B CA 1
ATOM 2885 C C . ARG B 1 17 ? -2.984 -16.547 9.25 1 63.91 17 ARG B C 1
ATOM 2887 O O . ARG B 1 17 ? -3.947 -16.297 8.523 1 63.91 17 ARG B O 1
ATOM 2894 N N . LEU B 1 18 ? -1.938 -15.836 9.383 1 61 18 LEU B N 1
ATOM 2895 C CA . LEU B 1 18 ? -1.895 -14.531 8.719 1 61 18 LEU B CA 1
ATOM 2896 C C . LEU B 1 18 ? -1.84 -14.695 7.207 1 61 18 LEU B C 1
ATOM 2898 O O . LEU B 1 18 ? -2.514 -13.969 6.477 1 61 18 LEU B O 1
ATOM 2902 N N . TYR B 1 19 ? -1.074 -15.688 6.891 1 64.31 19 TYR B N 1
ATOM 2903 C CA . TYR B 1 19 ? -0.959 -15.992 5.469 1 64.31 19 TYR B CA 1
ATOM 2904 C C . TYR B 1 19 ? -2.299 -16.438 4.898 1 64.31 19 TYR B C 1
ATOM 2906 O O . TYR B 1 19 ? -2.775 -15.883 3.906 1 64.31 19 TYR B O 1
ATOM 2914 N N . PHE B 1 20 ? -2.906 -17.25 5.531 1 67.06 20 PHE B N 1
ATOM 2915 C CA . PHE B 1 20 ? -4.141 -17.797 4.996 1 67.06 20 PHE B CA 1
ATOM 2916 C C . PHE B 1 20 ? -5.285 -16.797 5.113 1 67.06 20 PHE B C 1
ATOM 2918 O O . PHE B 1 20 ? -6.156 -16.75 4.242 1 67.06 20 PHE B O 1
ATOM 2925 N N . ASP B 1 21 ? -5.227 -15.953 6.059 1 67.94 21 ASP B N 1
ATOM 2926 C CA . ASP B 1 21 ? -6.25 -14.922 6.242 1 67.94 21 ASP B CA 1
ATOM 2927 C C . ASP B 1 21 ? -6.184 -13.875 5.133 1 67.94 21 ASP B C 1
ATOM 2929 O O . ASP B 1 21 ? -7.207 -13.328 4.73 1 67.94 21 ASP B O 1
ATOM 2933 N N . SER B 1 22 ? -4.98 -13.695 4.629 1 65.75 22 SER B N 1
ATOM 2934 C CA . SER B 1 22 ? -4.816 -12.695 3.574 1 65.75 22 SER B CA 1
ATOM 2935 C C . SER B 1 22 ? -5.547 -13.117 2.303 1 65.75 22 SER B C 1
ATOM 2937 O O . SER B 1 22 ? -5.988 -12.266 1.525 1 65.75 22 SER B O 1
ATOM 2939 N N . TYR B 1 23 ? -5.711 -14.273 2.221 1 68.12 23 TYR B N 1
ATOM 2940 C CA . TYR B 1 23 ? -6.32 -14.773 0.995 1 68.12 23 TYR B CA 1
ATOM 2941 C C . TYR B 1 23 ? -7.828 -14.914 1.152 1 68.12 23 TYR B C 1
ATOM 2943 O O . TYR B 1 23 ? -8.508 -15.43 0.259 1 68.12 23 TYR B O 1
ATOM 2951 N N . THR B 1 24 ? -8.273 -14.344 2.217 1 74.25 24 THR B N 1
ATOM 2952 C CA . THR B 1 24 ? -9.727 -14.32 2.389 1 74.25 24 THR B CA 1
ATOM 2953 C C . THR B 1 24 ? -10.312 -13.047 1.778 1 74.25 24 THR B C 1
ATOM 2955 O O . THR B 1 24 ? -11.531 -12.953 1.594 1 74.25 24 THR B O 1
ATOM 2958 N N . ASP B 1 25 ? -9.422 -12.273 1.325 1 83.44 25 ASP B N 1
ATOM 2959 C CA . ASP B 1 25 ? -9.852 -11.023 0.713 1 83.44 25 ASP B CA 1
ATOM 2960 C C . ASP B 1 25 ? -10.023 -11.18 -0.796 1 83.44 25 ASP B C 1
ATOM 2962 O O . ASP B 1 25 ? -9.164 -11.758 -1.467 1 83.44 25 ASP B O 1
ATOM 2966 N N . VAL B 1 26 ? -11.086 -10.664 -1.26 1 90.81 26 VAL B N 1
ATOM 2967 C CA . VAL B 1 26 ? -11.438 -10.812 -2.67 1 90.81 26 VAL B CA 1
ATOM 2968 C C . VAL B 1 26 ? -10.398 -10.102 -3.535 1 90.81 26 VAL B C 1
ATOM 2970 O O . VAL B 1 26 ? -10.203 -10.461 -4.699 1 90.81 26 VAL B O 1
ATOM 2973 N N . THR B 1 27 ? -9.75 -9.148 -2.984 1 90.69 27 THR B N 1
ATOM 2974 C CA . THR B 1 27 ? -8.844 -8.281 -3.734 1 90.69 27 THR B CA 1
ATOM 2975 C C . THR B 1 27 ? -7.699 -9.086 -4.336 1 90.69 27 THR B C 1
ATOM 2977 O O . THR B 1 27 ? -7.336 -8.883 -5.5 1 90.69 27 THR B O 1
ATOM 2980 N N . ILE B 1 28 ? -7.195 -10.008 -3.615 1 90.81 28 ILE B N 1
ATOM 2981 C CA . ILE B 1 28 ? -6.059 -10.797 -4.078 1 90.81 28 ILE B CA 1
ATOM 2982 C C . ILE B 1 28 ? -6.488 -11.688 -5.242 1 90.81 28 ILE B C 1
ATOM 2984 O O . ILE B 1 28 ? -5.781 -11.789 -6.246 1 90.81 28 ILE B O 1
ATOM 2988 N N . HIS B 1 29 ? -7.598 -12.273 -5.141 1 94.19 29 HIS B N 1
ATOM 2989 C CA . HIS B 1 29 ? -8.102 -13.156 -6.184 1 94.19 29 HIS B CA 1
ATOM 2990 C C . HIS B 1 29 ? -8.492 -12.375 -7.434 1 94.19 29 HIS B C 1
ATOM 2992 O O . HIS B 1 29 ? -8.273 -12.836 -8.555 1 94.19 29 HIS B O 1
ATOM 2998 N N . GLU B 1 30 ? -9.102 -11.211 -7.148 1 95.38 30 GLU B N 1
ATOM 2999 C CA . GLU B 1 30 ? -9.422 -10.312 -8.258 1 95.38 30 GLU B CA 1
ATOM 3000 C C . GLU B 1 30 ? -8.172 -9.938 -9.047 1 95.38 30 GLU B C 1
ATOM 3002 O O . GLU B 1 30 ? -8.164 -10.016 -10.273 1 95.38 30 GLU B O 1
ATOM 3007 N N . GLU B 1 31 ? -7.18 -9.594 -8.32 1 94.19 31 GLU B N 1
ATOM 3008 C CA . GLU B 1 31 ? -5.926 -9.188 -8.945 1 94.19 31 GLU B CA 1
ATOM 3009 C C . GLU B 1 31 ? -5.316 -10.328 -9.75 1 94.19 31 GLU B C 1
ATOM 3011 O O . GLU B 1 31 ? -4.855 -10.125 -10.875 1 94.19 31 GLU B O 1
ATOM 3016 N N . MET B 1 32 ? -5.371 -11.484 -9.242 1 95.56 32 MET B N 1
ATOM 3017 C CA . MET B 1 32 ? -4.762 -12.641 -9.898 1 95.56 32 MET B CA 1
ATOM 3018 C C . MET B 1 32 ? -5.543 -13.039 -11.141 1 95.56 32 MET B C 1
ATOM 3020 O O . MET B 1 32 ? -4.953 -13.266 -12.203 1 95.56 32 MET B O 1
ATOM 3024 N N . ILE B 1 33 ? -6.797 -13.078 -11.031 1 96.75 33 ILE B N 1
ATOM 3025 C CA . ILE B 1 33 ? -7.625 -13.508 -12.156 1 96.75 33 ILE B CA 1
ATOM 3026 C C . ILE B 1 33 ? -7.613 -12.438 -13.242 1 96.75 33 ILE B C 1
ATOM 3028 O O . ILE B 1 33 ? -7.633 -12.75 -14.43 1 96.75 33 ILE B O 1
ATOM 3032 N N . ALA B 1 34 ? -7.504 -11.141 -12.805 1 96.31 34 ALA B N 1
ATOM 3033 C CA . ALA B 1 34 ? -7.469 -10.023 -13.75 1 96.31 34 ALA B CA 1
ATOM 3034 C C . ALA B 1 34 ? -6.141 -9.969 -14.492 1 96.31 34 ALA B C 1
ATOM 3036 O O . ALA B 1 34 ? -6.023 -9.312 -15.531 1 96.31 34 ALA B O 1
ATOM 3037 N N . ASP B 1 35 ? -5.117 -10.578 -13.953 1 97.62 35 ASP B N 1
ATOM 3038 C CA . ASP B 1 35 ? -3.85 -10.734 -14.664 1 97.62 35 ASP B CA 1
ATOM 3039 C C . ASP B 1 35 ? -3.996 -11.695 -15.844 1 97.62 35 ASP B C 1
ATOM 3041 O O . ASP B 1 35 ? -3.766 -12.898 -15.703 1 97.62 35 ASP B O 1
ATOM 3045 N N . HIS B 1 36 ? -4.23 -11.133 -16.984 1 97.31 36 HIS B N 1
ATOM 3046 C CA . HIS B 1 36 ? -4.551 -11.93 -18.172 1 97.31 36 HIS B CA 1
ATOM 3047 C C . HIS B 1 36 ? -3.357 -12.773 -18.594 1 97.31 36 HIS B C 1
ATOM 3049 O O . HIS B 1 36 ? -3.531 -13.867 -19.141 1 97.31 36 HIS B O 1
ATOM 3055 N N . VAL B 1 37 ? -2.195 -12.242 -18.406 1 98.06 37 VAL B N 1
ATOM 3056 C CA . VAL B 1 37 ? -0.998 -12.992 -18.781 1 98.06 37 VAL B CA 1
ATOM 3057 C C . VAL B 1 37 ? -0.924 -14.281 -17.984 1 98.06 37 VAL B C 1
ATOM 3059 O O . VAL B 1 37 ? -0.757 -15.367 -18.547 1 98.06 37 VAL B O 1
ATOM 3062 N N . ARG B 1 38 ? -1.1 -14.148 -16.703 1 98.06 38 ARG B N 1
ATOM 3063 C CA . ARG B 1 38 ? -1.055 -15.305 -15.812 1 98.06 38 ARG B CA 1
ATOM 3064 C C . ARG B 1 38 ? -2.193 -16.266 -16.109 1 98.06 38 ARG B C 1
ATOM 3066 O O . ARG B 1 38 ? -1.958 -17.453 -16.375 1 98.06 38 ARG B O 1
ATOM 3073 N N . THR B 1 39 ? -3.428 -15.836 -16.031 1 98.19 39 THR B N 1
ATOM 3074 C CA . THR B 1 39 ? -4.609 -16.688 -16.094 1 98.19 39 THR B CA 1
ATOM 3075 C C . THR B 1 39 ? -4.695 -17.375 -17.453 1 98.19 39 THR B C 1
ATOM 3077 O O . THR B 1 39 ? -4.965 -18.578 -17.531 1 98.19 39 THR B O 1
ATOM 3080 N N . ASN B 1 40 ? -4.363 -16.672 -18.516 1 97.69 40 ASN B N 1
ATOM 3081 C CA . ASN B 1 40 ? -4.426 -17.266 -19.844 1 97.69 40 ASN B CA 1
ATOM 3082 C C . ASN B 1 40 ? -3.299 -18.266 -20.078 1 97.69 40 ASN B C 1
ATOM 3084 O O . ASN B 1 40 ? -3.482 -19.266 -20.766 1 97.69 40 ASN B O 1
ATOM 3088 N N . THR B 1 41 ? -2.162 -17.953 -19.547 1 98.25 41 THR B N 1
ATOM 3089 C CA . THR B 1 41 ? -1.067 -18.906 -19.688 1 98.25 41 THR B CA 1
ATOM 3090 C C . THR B 1 41 ? -1.409 -20.219 -19.016 1 98.25 41 THR B C 1
ATOM 3092 O O . THR B 1 41 ? -1.198 -21.297 -19.594 1 98.25 41 THR B O 1
ATOM 3095 N N . TYR B 1 42 ? -1.948 -20.188 -17.828 1 98.56 42 TYR B N 1
ATOM 3096 C CA . TYR B 1 42 ? -2.383 -21.391 -17.156 1 98.56 42 TYR B CA 1
ATOM 3097 C C . TYR B 1 42 ? -3.459 -22.125 -17.953 1 98.56 42 TYR B C 1
ATOM 3099 O O . TYR B 1 42 ? -3.396 -23.344 -18.125 1 98.56 42 TYR B O 1
ATOM 3107 N N . ARG B 1 43 ? -4.441 -21.359 -18.406 1 98.38 43 ARG B N 1
ATOM 3108 C CA . ARG B 1 43 ? -5.523 -21.953 -19.188 1 98.38 43 ARG B CA 1
ATOM 3109 C C . ARG B 1 43 ? -4.98 -22.672 -20.422 1 98.38 43 ARG B C 1
ATOM 3111 O O . ARG B 1 43 ? -5.312 -23.828 -20.656 1 98.38 43 ARG B O 1
ATOM 3118 N N . MET B 1 44 ? -4.102 -22 -21.125 1 97.88 44 MET B N 1
ATOM 3119 C CA . MET B 1 44 ? -3.537 -22.547 -22.359 1 97.88 44 MET B CA 1
ATOM 3120 C C . MET B 1 44 ? -2.668 -23.766 -22.047 1 97.88 44 MET B C 1
ATOM 3122 O O . MET B 1 44 ? -2.721 -24.766 -22.766 1 97.88 44 MET B O 1
ATOM 3126 N N . ALA B 1 45 ? -1.888 -23.625 -21.031 1 98.38 45 ALA B N 1
ATOM 3127 C CA . ALA B 1 45 ? -1.026 -24.734 -20.641 1 98.38 45 ALA B CA 1
ATOM 3128 C C . ALA B 1 45 ? -1.849 -25.984 -20.344 1 98.38 45 ALA B C 1
ATOM 3130 O O . ALA B 1 45 ? -1.504 -27.078 -20.781 1 98.38 45 ALA B O 1
ATOM 3131 N N . ILE B 1 46 ? -2.895 -25.812 -19.625 1 98.44 46 ILE B N 1
ATOM 3132 C CA . ILE B 1 46 ? -3.76 -26.922 -19.25 1 98.44 46 ILE B CA 1
ATOM 3133 C C . ILE B 1 46 ? -4.438 -27.5 -20.484 1 98.44 46 ILE B C 1
ATOM 3135 O O . ILE B 1 46 ? -4.441 -28.719 -20.688 1 98.44 46 ILE B O 1
ATOM 3139 N N . LEU B 1 47 ? -4.934 -26.672 -21.344 1 97.25 47 LEU B N 1
ATOM 3140 C CA . LEU B 1 47 ? -5.621 -27.125 -22.562 1 97.25 47 LEU B CA 1
ATOM 3141 C C . LEU B 1 47 ? -4.66 -27.859 -23.484 1 97.25 47 LEU B C 1
ATOM 3143 O O . LEU B 1 47 ? -5.02 -28.875 -24.078 1 97.25 47 LEU B O 1
ATOM 3147 N N . ARG B 1 48 ? -3.492 -27.312 -23.578 1 97.38 48 ARG B N 1
ATOM 3148 C CA . ARG B 1 48 ? -2.51 -27.922 -24.469 1 97.38 48 ARG B CA 1
ATOM 3149 C C . ARG B 1 48 ? -2.023 -29.266 -23.922 1 97.38 48 ARG B C 1
ATOM 3151 O O . ARG B 1 48 ? -1.436 -30.062 -24.656 1 97.38 48 ARG B O 1
ATOM 3158 N N . ASN B 1 49 ? -2.24 -29.484 -22.672 1 97.25 49 ASN B N 1
ATOM 3159 C CA . ASN B 1 49 ? -1.892 -30.766 -22.062 1 97.25 49 ASN B CA 1
ATOM 3160 C C . ASN B 1 49 ? -3.105 -31.672 -21.953 1 97.25 49 ASN B C 1
ATOM 3162 O O . ASN B 1 49 ? -3.139 -32.562 -21.094 1 97.25 49 ASN B O 1
ATOM 3166 N N . SER B 1 50 ? -4.059 -31.453 -22.766 1 96.62 50 SER B N 1
ATOM 3167 C CA . SER B 1 50 ? -5.312 -32.188 -22.703 1 96.62 50 SER B CA 1
ATOM 3168 C C . SER B 1 50 ? -5.066 -33.688 -22.797 1 96.62 50 SER B C 1
ATOM 3170 O O . SER B 1 50 ? -5.77 -34.5 -22.172 1 96.62 50 SER B O 1
ATOM 3172 N N . GLU B 1 51 ? -4.121 -34.125 -23.578 1 95.69 51 GLU B N 1
ATOM 3173 C CA . GLU B 1 51 ? -3.834 -35.562 -23.719 1 95.69 51 GLU B CA 1
ATOM 3174 C C . GLU B 1 51 ? -3.383 -36.188 -22.406 1 95.69 51 GLU B C 1
ATOM 3176 O O . GLU B 1 51 ? -3.701 -37.312 -22.109 1 95.69 51 GLU B O 1
ATOM 3181 N N . SER B 1 52 ? -2.713 -35.406 -21.625 1 96 52 SER B N 1
ATOM 3182 C CA . SER B 1 52 ? -2.207 -35.875 -20.344 1 96 52 SER B CA 1
ATOM 3183 C C . SER B 1 52 ? -3.25 -35.719 -19.234 1 96 52 SER B C 1
ATOM 3185 O O . SER B 1 52 ? -3.137 -36.344 -18.172 1 96 52 SER B O 1
ATOM 3187 N N . ILE B 1 53 ? -4.293 -34.938 -19.5 1 98.12 53 ILE B N 1
ATOM 3188 C CA . ILE B 1 53 ? -5.242 -34.594 -18.453 1 98.12 53 ILE B CA 1
ATOM 3189 C C . ILE B 1 53 ? -6.551 -35.344 -18.656 1 98.12 53 ILE B C 1
ATOM 3191 O O . ILE B 1 53 ? -7.215 -35.719 -17.703 1 98.12 53 ILE B O 1
ATOM 3195 N N . ARG B 1 54 ? -6.859 -35.594 -19.906 1 98.25 54 ARG B N 1
ATOM 3196 C CA . ARG B 1 54 ? -8.125 -36.25 -20.25 1 98.25 54 ARG B CA 1
ATOM 3197 C C . ARG B 1 54 ? -8.25 -37.594 -19.562 1 98.25 54 ARG B C 1
ATOM 3199 O O . ARG B 1 54 ? -7.355 -38.438 -19.672 1 98.25 54 ARG B O 1
ATOM 3206 N N . GLY B 1 55 ? -9.336 -37.75 -18.875 1 98.44 55 GLY B N 1
ATOM 3207 C CA . GLY B 1 55 ? -9.617 -39 -18.219 1 98.44 55 GLY B CA 1
ATOM 3208 C C . GLY B 1 55 ? -8.75 -39.25 -17 1 98.44 55 GLY B C 1
ATOM 3209 O O . GLY B 1 55 ? -8.758 -40.344 -16.438 1 98.44 55 GLY B O 1
ATOM 3210 N N . LYS B 1 56 ? -8.016 -38.312 -16.531 1 98.56 56 LYS B N 1
ATOM 3211 C CA . LYS B 1 56 ? -7.078 -38.469 -15.422 1 98.56 56 LYS B CA 1
ATOM 3212 C C . LYS B 1 56 ? -7.562 -37.75 -14.172 1 98.56 56 LYS B C 1
ATOM 3214 O O . LYS B 1 56 ? -8.547 -37 -14.227 1 98.56 56 LYS B O 1
ATOM 3219 N N . VAL B 1 57 ? -6.883 -38.031 -13.078 1 98.81 57 VAL B N 1
ATOM 3220 C CA . VAL B 1 57 ? -7.16 -37.375 -11.805 1 98.81 57 VAL B CA 1
ATOM 3221 C C . VAL B 1 57 ? -6.137 -36.281 -11.555 1 98.81 57 VAL B C 1
ATOM 3223 O O . VAL B 1 57 ? -4.934 -36.5 -11.719 1 98.81 57 VAL B O 1
ATOM 3226 N N . VAL B 1 58 ? -6.688 -35.062 -11.188 1 98.88 58 VAL B N 1
ATOM 3227 C CA . VAL B 1 58 ? -5.848 -33.906 -11.016 1 98.88 58 VAL B CA 1
ATOM 3228 C C . VAL B 1 58 ? -5.914 -33.438 -9.562 1 98.88 58 VAL B C 1
ATOM 3230 O O . VAL B 1 58 ? -6.98 -33.438 -8.945 1 98.88 58 VAL B O 1
ATOM 3233 N N . LEU B 1 59 ? -4.75 -33.062 -9.039 1 98.94 59 LEU B N 1
ATOM 3234 C CA . LEU B 1 59 ? -4.684 -32.375 -7.762 1 98.94 59 LEU B CA 1
ATOM 3235 C C . LEU B 1 59 ? -4.352 -30.891 -7.973 1 98.94 59 LEU B C 1
ATOM 3237 O O . LEU B 1 59 ? -3.295 -30.562 -8.516 1 98.94 59 LEU B O 1
ATOM 3241 N N . ASP B 1 60 ? -5.258 -30.016 -7.629 1 98.88 60 ASP B N 1
ATOM 3242 C CA . ASP B 1 60 ? -5.082 -28.578 -7.625 1 98.88 60 ASP B CA 1
ATOM 3243 C C . ASP B 1 60 ? -4.66 -28.078 -6.242 1 98.88 60 ASP B C 1
ATOM 3245 O O . ASP B 1 60 ? -5.492 -27.953 -5.34 1 98.88 60 ASP B O 1
ATOM 3249 N N . VAL B 1 61 ? -3.34 -27.734 -6.082 1 98.31 61 VAL B N 1
ATOM 3250 C CA . VAL B 1 61 ? -2.789 -27.328 -4.793 1 98.31 61 VAL B CA 1
ATOM 3251 C C . VAL B 1 61 ? -2.928 -25.828 -4.625 1 98.31 61 VAL B C 1
ATOM 3253 O O . VAL B 1 61 ? -2.379 -25.047 -5.41 1 98.31 61 VAL B O 1
ATOM 3256 N N . GLY B 1 62 ? -3.57 -25.422 -3.518 1 96.19 62 GLY B N 1
ATOM 3257 C CA . GLY B 1 62 ? -3.902 -24 -3.381 1 96.19 62 GLY B CA 1
ATOM 3258 C C . GLY B 1 62 ? -4.898 -23.531 -4.422 1 96.19 62 GLY B C 1
ATOM 3259 O O . GLY B 1 62 ? -4.613 -22.594 -5.172 1 96.19 62 GLY B O 1
ATOM 3260 N N . ALA B 1 63 ? -6.039 -24.062 -4.379 1 97.5 63 ALA B N 1
ATOM 3261 C CA . ALA B 1 63 ? -6.973 -23.969 -5.496 1 97.5 63 ALA B CA 1
ATOM 3262 C C . ALA B 1 63 ? -7.594 -22.562 -5.566 1 97.5 63 ALA B C 1
ATOM 3264 O O . ALA B 1 63 ? -8.086 -22.156 -6.621 1 97.5 63 ALA B O 1
ATOM 3265 N N . GLY B 1 64 ? -7.582 -21.859 -4.445 1 95.5 64 GLY B N 1
ATOM 3266 C CA . GLY B 1 64 ? -8.219 -20.547 -4.434 1 95.5 64 GLY B CA 1
ATOM 3267 C C . GLY B 1 64 ? -9.68 -20.594 -4.836 1 95.5 64 GLY B C 1
ATOM 3268 O O . GLY B 1 64 ? -10.461 -21.359 -4.27 1 95.5 64 GLY B O 1
ATOM 3269 N N . THR B 1 65 ? -10.008 -19.906 -5.887 1 96.69 65 THR B N 1
ATOM 3270 C CA . THR B 1 65 ? -11.383 -19.844 -6.367 1 96.69 65 THR B CA 1
ATOM 3271 C C . THR B 1 65 ? -11.734 -21.094 -7.18 1 96.69 65 THR B C 1
ATOM 3273 O O . THR B 1 65 ? -12.891 -21.281 -7.574 1 96.69 65 THR B O 1
ATOM 3276 N N . GLY B 1 66 ? -10.797 -21.875 -7.492 1 97.81 66 GLY B N 1
ATOM 3277 C CA . GLY B 1 66 ? -11.023 -23.094 -8.25 1 97.81 66 GLY B CA 1
ATOM 3278 C C . GLY B 1 66 ? -10.891 -22.906 -9.75 1 97.81 66 GLY B C 1
ATOM 3279 O O . GLY B 1 66 ? -11.25 -23.781 -10.531 1 97.81 66 GLY B O 1
ATOM 3280 N N . VAL B 1 67 ? -10.344 -21.781 -10.172 1 98.19 67 VAL B N 1
ATOM 3281 C CA . VAL B 1 67 ? -10.297 -21.453 -11.594 1 98.19 67 VAL B CA 1
ATOM 3282 C C . VAL B 1 67 ? -9.453 -22.484 -12.336 1 98.19 67 VAL B C 1
ATOM 3284 O O . VAL B 1 67 ? -9.836 -22.953 -13.414 1 98.19 67 VAL B O 1
ATOM 3287 N N . LEU B 1 68 ? -8.344 -22.891 -11.812 1 98.69 68 LEU B N 1
ATOM 3288 C CA . LEU B 1 68 ? -7.5 -23.875 -12.469 1 98.69 68 LEU B CA 1
ATOM 3289 C C . LEU B 1 68 ? -8.172 -25.25 -12.492 1 98.69 68 LEU B C 1
ATOM 3291 O O . LEU B 1 68 ? -8.039 -26 -13.461 1 98.69 68 LEU B O 1
ATOM 3295 N N . SER B 1 69 ? -8.859 -25.562 -11.406 1 98.88 69 SER B N 1
ATOM 3296 C CA . SER B 1 69 ? -9.625 -26.797 -11.344 1 98.88 69 SER B CA 1
ATOM 3297 C C . SER B 1 69 ? -10.633 -26.891 -12.484 1 98.88 69 SER B C 1
ATOM 3299 O O . SER B 1 69 ? -10.75 -27.922 -13.148 1 98.88 69 SER B O 1
ATOM 3301 N N . ILE B 1 70 ? -11.297 -25.812 -12.711 1 98.75 70 ILE B N 1
ATOM 3302 C CA . ILE B 1 70 ? -12.305 -25.75 -13.766 1 98.75 70 ILE B CA 1
ATOM 3303 C C . ILE B 1 70 ? -11.641 -25.922 -15.133 1 98.75 70 ILE B C 1
ATOM 3305 O O . ILE B 1 70 ? -12.133 -26.656 -15.984 1 98.75 70 ILE B O 1
ATOM 3309 N N . PHE B 1 71 ? -10.5 -25.234 -15.344 1 98.75 71 PHE B N 1
ATOM 3310 C CA . PHE B 1 71 ? -9.758 -25.391 -16.578 1 98.75 71 PHE B CA 1
ATOM 3311 C C . PHE B 1 71 ? -9.406 -26.859 -16.812 1 98.75 71 PHE B C 1
ATOM 3313 O O . PHE B 1 71 ? -9.461 -27.344 -17.953 1 98.75 71 PHE B O 1
ATOM 3320 N N . CYS B 1 72 ? -9.047 -27.562 -15.773 1 98.88 72 CYS B N 1
ATOM 3321 C CA . CYS B 1 72 ? -8.664 -28.969 -15.898 1 98.88 72 CYS B CA 1
ATOM 3322 C C . CYS B 1 72 ? -9.844 -29.828 -16.328 1 98.88 72 CYS B C 1
ATOM 3324 O O . CYS B 1 72 ? -9.703 -30.703 -17.172 1 98.88 72 CYS B O 1
ATOM 3326 N N . VAL B 1 73 ? -11.008 -29.562 -15.75 1 98.75 73 VAL B N 1
ATOM 3327 C CA . VAL B 1 73 ? -12.211 -30.281 -16.156 1 98.75 73 VAL B CA 1
ATOM 3328 C C . VAL B 1 73 ? -12.539 -29.969 -17.609 1 98.75 73 VAL B C 1
ATOM 3330 O O . VAL B 1 73 ? -12.898 -30.859 -18.391 1 98.75 73 VAL B O 1
ATOM 3333 N N . GLN B 1 74 ? -12.398 -28.719 -18.016 1 98.12 74 GLN B N 1
ATOM 3334 C CA . GLN B 1 74 ? -12.625 -28.312 -19.391 1 98.12 74 GLN B CA 1
ATOM 3335 C C . GLN B 1 74 ? -11.664 -29.016 -20.344 1 98.12 74 GLN B C 1
ATOM 3337 O O . GLN B 1 74 ? -12 -29.25 -21.516 1 98.12 74 GLN B O 1
ATOM 3342 N N . ALA B 1 75 ? -10.523 -29.375 -19.828 1 98.19 75 ALA B N 1
ATOM 3343 C CA . ALA B 1 75 ? -9.523 -30.078 -20.625 1 98.19 75 ALA B CA 1
ATOM 3344 C C . ALA B 1 75 ? -9.781 -31.578 -20.641 1 98.19 75 ALA B C 1
ATOM 3346 O O . ALA B 1 75 ? -9.07 -32.344 -21.297 1 98.19 75 ALA B O 1
ATOM 3347 N N . GLY B 1 76 ? -10.742 -32.031 -19.797 1 98.44 76 GLY B N 1
ATOM 3348 C CA . GLY B 1 76 ? -11.18 -33.438 -19.906 1 98.44 76 GLY B CA 1
ATOM 3349 C C . GLY B 1 76 ? -10.828 -34.25 -18.672 1 98.44 76 GLY B C 1
ATOM 3350 O O . GLY B 1 76 ? -10.938 -35.469 -18.688 1 98.44 76 GLY B O 1
ATOM 3351 N N . ALA B 1 77 ? -10.43 -33.625 -17.609 1 98.81 77 ALA B N 1
ATOM 3352 C CA . ALA B 1 77 ? -10.102 -34.375 -16.406 1 98.81 77 ALA B CA 1
ATOM 3353 C C . ALA B 1 77 ? -11.305 -35.188 -15.914 1 98.81 77 ALA B C 1
ATOM 3355 O O . ALA B 1 77 ? -12.438 -34.719 -15.961 1 98.81 77 ALA B O 1
ATOM 3356 N N . LYS B 1 78 ? -11.039 -36.344 -15.414 1 98.69 78 LYS B N 1
ATOM 3357 C CA . LYS B 1 78 ? -12.07 -37.188 -14.828 1 98.69 78 LYS B CA 1
ATOM 3358 C C . LYS B 1 78 ? -12.477 -36.688 -13.453 1 98.69 78 LYS B C 1
ATOM 3360 O O . LYS B 1 78 ? -13.664 -36.719 -13.102 1 98.69 78 LYS B O 1
ATOM 3365 N N . LYS B 1 79 ? -11.5 -36.312 -12.75 1 98.81 79 LYS B N 1
ATOM 3366 C CA . LYS B 1 79 ? -11.68 -35.844 -11.375 1 98.81 79 LYS B CA 1
ATOM 3367 C C . LYS B 1 79 ? -10.617 -34.844 -10.984 1 98.81 79 LYS B C 1
ATOM 3369 O O . LYS B 1 79 ? -9.453 -34.969 -11.375 1 98.81 79 LYS B O 1
ATOM 3374 N N . VAL B 1 80 ? -11.07 -33.812 -10.266 1 98.94 80 VAL B N 1
ATOM 3375 C CA . VAL B 1 80 ? -10.141 -32.812 -9.727 1 98.94 80 VAL B CA 1
ATOM 3376 C C . VAL B 1 80 ? -10.352 -32.688 -8.219 1 98.94 80 VAL B C 1
ATOM 3378 O O . VAL B 1 80 ? -11.477 -32.469 -7.758 1 98.94 80 VAL B O 1
ATOM 3381 N N . TYR B 1 81 ? -9.305 -32.906 -7.461 1 98.94 81 TYR B N 1
ATOM 3382 C CA . TYR B 1 81 ? -9.273 -32.562 -6.051 1 98.94 81 TYR B CA 1
ATOM 3383 C C . TYR B 1 81 ? -8.68 -31.156 -5.859 1 98.94 81 TYR B C 1
ATOM 3385 O O . TYR B 1 81 ? -7.484 -30.953 -6.078 1 98.94 81 TYR B O 1
ATOM 3393 N N . ALA B 1 82 ? -9.547 -30.234 -5.48 1 98.81 82 ALA B N 1
ATOM 3394 C CA . ALA B 1 82 ? -9.133 -28.859 -5.242 1 98.81 82 ALA B CA 1
ATOM 3395 C C . ALA B 1 82 ? -8.891 -28.609 -3.758 1 98.81 82 ALA B C 1
ATOM 3397 O O . ALA B 1 82 ? -9.836 -28.422 -2.988 1 98.81 82 ALA B O 1
ATOM 3398 N N . VAL B 1 83 ? -7.637 -28.484 -3.371 1 98.12 83 VAL B N 1
ATOM 3399 C CA . VAL B 1 83 ? -7.301 -28.344 -1.96 1 98.12 83 VAL B CA 1
ATOM 3400 C C . VAL B 1 83 ? -7.008 -26.875 -1.655 1 98.12 83 VAL B C 1
ATOM 3402 O O . VAL B 1 83 ? -6.16 -26.25 -2.307 1 98.12 83 VAL B O 1
ATOM 3405 N N . GLU B 1 84 ? -7.699 -26.328 -0.762 1 95.75 84 GLU B N 1
ATOM 3406 C CA . GLU B 1 84 ? -7.566 -24.938 -0.359 1 95.75 84 GLU B CA 1
ATOM 3407 C C . GLU B 1 84 ? -7.77 -24.766 1.146 1 95.75 84 GLU B C 1
ATOM 3409 O O . GLU B 1 84 ? -8.789 -25.203 1.689 1 95.75 84 GLU B O 1
ATOM 3414 N N . ALA B 1 85 ? -6.801 -24.062 1.763 1 91.56 85 ALA B N 1
ATOM 3415 C CA . ALA B 1 85 ? -6.812 -23.984 3.223 1 91.56 85 ALA B CA 1
ATOM 3416 C C . ALA B 1 85 ? -7.676 -22.828 3.705 1 91.56 85 ALA B C 1
ATOM 3418 O O . ALA B 1 85 ? -8.25 -22.875 4.797 1 91.56 85 ALA B O 1
ATOM 3419 N N . CYS B 1 86 ? -7.797 -21.828 2.92 1 88.62 86 CYS B N 1
ATOM 3420 C CA . CYS B 1 86 ? -8.469 -20.609 3.355 1 88.62 86 CYS B CA 1
ATOM 3421 C C . CYS B 1 86 ? -9.969 -20.703 3.129 1 88.62 86 CYS B C 1
ATOM 3423 O O . CYS B 1 86 ? -10.445 -21.641 2.475 1 88.62 86 CYS B O 1
ATOM 3425 N N . SER B 1 87 ? -10.656 -19.719 3.646 1 90.25 87 SER B N 1
ATOM 3426 C CA . SER B 1 87 ? -12.117 -19.703 3.602 1 90.25 87 SER B CA 1
ATOM 3427 C C . SER B 1 87 ? -12.625 -19.469 2.186 1 90.25 87 SER B C 1
ATOM 3429 O O . SER B 1 87 ? -13.797 -19.719 1.892 1 90.25 87 SER B O 1
ATOM 3431 N N . ILE B 1 88 ? -11.766 -19.078 1.297 1 94.12 88 ILE B N 1
ATOM 3432 C CA . ILE B 1 88 ? -12.156 -18.891 -0.094 1 94.12 88 ILE B CA 1
ATOM 3433 C C . ILE B 1 88 ? -12.625 -20.219 -0.689 1 94.12 88 ILE B C 1
ATOM 3435 O O . ILE B 1 88 ? -13.289 -20.234 -1.727 1 94.12 88 ILE B O 1
ATOM 3439 N N . ALA B 1 89 ? -12.289 -21.297 -0.064 1 95.19 89 ALA B N 1
ATOM 3440 C CA . ALA B 1 89 ? -12.734 -22.625 -0.469 1 95.19 89 ALA B CA 1
ATOM 3441 C C . ALA B 1 89 ? -14.258 -22.688 -0.556 1 95.19 89 ALA B C 1
ATOM 3443 O O . ALA B 1 89 ? -14.805 -23.391 -1.416 1 95.19 89 ALA B O 1
ATOM 3444 N N . GLU B 1 90 ? -14.898 -21.969 0.298 1 95.38 90 GLU B N 1
ATOM 3445 C CA . GLU B 1 90 ? -16.359 -21.938 0.286 1 95.38 90 GLU B CA 1
ATOM 3446 C C . GLU B 1 90 ? -16.891 -21.328 -1.004 1 95.38 90 GLU B C 1
ATOM 3448 O O . GLU B 1 90 ? -17.891 -21.781 -1.558 1 95.38 90 GLU B O 1
ATOM 3453 N N . GLN B 1 91 ? -16.203 -20.281 -1.446 1 96.25 91 GLN B N 1
ATOM 3454 C CA . GLN B 1 91 ? -16.578 -19.656 -2.717 1 96.25 91 GLN B CA 1
ATOM 3455 C C . GLN B 1 91 ? -16.266 -20.594 -3.889 1 96.25 91 GLN B C 1
ATOM 3457 O O . GLN B 1 91 ? -17.016 -20.625 -4.867 1 96.25 91 GLN B O 1
ATOM 3462 N N . ALA B 1 92 ? -15.203 -21.312 -3.771 1 97.62 92 ALA B N 1
ATOM 3463 C CA . ALA B 1 92 ? -14.836 -22.266 -4.816 1 97.62 92 ALA B CA 1
ATOM 3464 C C . ALA B 1 92 ? -15.93 -23.312 -5.02 1 97.62 92 ALA B C 1
ATOM 3466 O O . ALA B 1 92 ? -16.266 -23.656 -6.152 1 97.62 92 ALA B O 1
ATOM 3467 N N . VAL B 1 93 ? -16.516 -23.75 -3.922 1 98.31 93 VAL B N 1
ATOM 3468 C CA . VAL B 1 93 ? -17.609 -24.719 -3.996 1 98.31 93 VAL B CA 1
ATOM 3469 C C . VAL B 1 93 ? -18.766 -24.141 -4.797 1 98.31 93 VAL B C 1
ATOM 3471 O O . VAL B 1 93 ? -19.312 -24.797 -5.688 1 98.31 93 VAL B O 1
ATOM 3474 N N . LYS B 1 94 ? -19.094 -22.906 -4.496 1 98 94 LYS B N 1
ATOM 3475 C CA . LYS B 1 94 ? -20.203 -22.234 -5.18 1 98 94 LYS B CA 1
ATOM 3476 C C . LYS B 1 94 ? -19.891 -22.062 -6.664 1 98 94 LYS B C 1
ATOM 3478 O O . LYS B 1 94 ? -20.781 -22.219 -7.508 1 98 94 LYS B O 1
ATOM 3483 N N . ILE B 1 95 ? -18.703 -21.734 -6.992 1 98.44 95 ILE B N 1
ATOM 3484 C CA . ILE B 1 95 ? -18.297 -21.516 -8.375 1 98.44 95 ILE B CA 1
ATOM 3485 C C . ILE B 1 95 ? -18.375 -22.828 -9.148 1 98.44 95 ILE B C 1
ATOM 3487 O O . ILE B 1 95 ? -18.875 -22.859 -10.273 1 98.44 95 ILE B O 1
ATOM 3491 N N . VAL B 1 96 ? -17.891 -23.875 -8.539 1 98.62 96 VAL B N 1
ATOM 3492 C CA . VAL B 1 96 ? -17.922 -25.203 -9.141 1 98.62 96 VAL B CA 1
ATOM 3493 C C . VAL B 1 96 ? -19.375 -25.594 -9.453 1 98.62 96 VAL B C 1
ATOM 3495 O O . VAL B 1 96 ? -19.672 -26.062 -10.547 1 98.62 96 VAL B O 1
ATOM 3498 N N . GLN B 1 97 ? -20.219 -25.312 -8.508 1 98.5 97 GLN B N 1
ATOM 3499 C CA . GLN B 1 97 ? -21.641 -25.609 -8.68 1 98.5 97 GLN B CA 1
ATOM 3500 C C . GLN B 1 97 ? -22.25 -24.75 -9.781 1 98.5 97 GLN B C 1
ATOM 3502 O O . GLN B 1 97 ? -23 -25.25 -10.625 1 98.5 97 GLN B O 1
ATOM 3507 N N . LEU B 1 98 ? -21.891 -23.5 -9.758 1 98.19 98 LEU B N 1
ATOM 3508 C CA . LEU B 1 98 ? -22.406 -22.562 -10.75 1 98.19 98 LEU B CA 1
ATOM 3509 C C . LEU B 1 98 ? -22.031 -23 -12.164 1 98.19 98 LEU B C 1
ATOM 3511 O O . LEU B 1 98 ? -22.766 -22.719 -13.109 1 98.19 98 LEU B O 1
ATOM 3515 N N . ASN B 1 99 ? -20.922 -23.688 -12.344 1 98.5 99 ASN B N 1
ATOM 3516 C CA . ASN B 1 99 ? -20.453 -24.141 -13.648 1 98.5 99 ASN B CA 1
ATOM 3517 C C . ASN B 1 99 ? -20.828 -25.594 -13.898 1 98.5 99 ASN B C 1
ATOM 3519 O O . ASN B 1 99 ? -20.344 -26.219 -14.844 1 98.5 99 ASN B O 1
ATOM 3523 N N . ASN B 1 100 ? -21.625 -26.234 -13.008 1 98.19 100 ASN B N 1
ATOM 3524 C CA . ASN B 1 100 ? -22.172 -27.578 -13.133 1 98.19 100 ASN B CA 1
ATOM 3525 C C . ASN B 1 100 ? -21.062 -28.625 -13.18 1 98.19 100 ASN B C 1
ATOM 3527 O O . ASN B 1 100 ? -21.078 -29.516 -14.023 1 98.19 100 ASN B O 1
ATOM 3531 N N . MET B 1 101 ? -20.078 -28.5 -12.203 1 98.5 101 MET B N 1
ATOM 3532 C CA . MET B 1 101 ? -18.938 -29.406 -12.242 1 98.5 101 MET B CA 1
ATOM 3533 C C . MET B 1 101 ? -18.734 -30.062 -10.883 1 98.5 101 MET B C 1
ATOM 3535 O O . MET B 1 101 ? -17.625 -30.516 -10.562 1 98.5 101 MET B O 1
ATOM 3539 N N . GLU B 1 102 ? -19.75 -30.078 -10.062 1 97.62 102 GLU B N 1
ATOM 3540 C CA . GLU B 1 102 ? -19.641 -30.609 -8.711 1 97.62 102 GLU B CA 1
ATOM 3541 C C . GLU B 1 102 ? -19.375 -32.094 -8.727 1 97.62 102 GLU B C 1
ATOM 3543 O O . GLU B 1 102 ? -18.875 -32.656 -7.746 1 97.62 102 GLU B O 1
ATOM 3548 N N . ASP B 1 103 ? -19.703 -32.781 -9.805 1 98 103 ASP B N 1
ATOM 3549 C CA . ASP B 1 103 ? -19.469 -34.219 -9.914 1 98 103 ASP B CA 1
ATOM 3550 C C . ASP B 1 103 ? -18 -34.5 -10.234 1 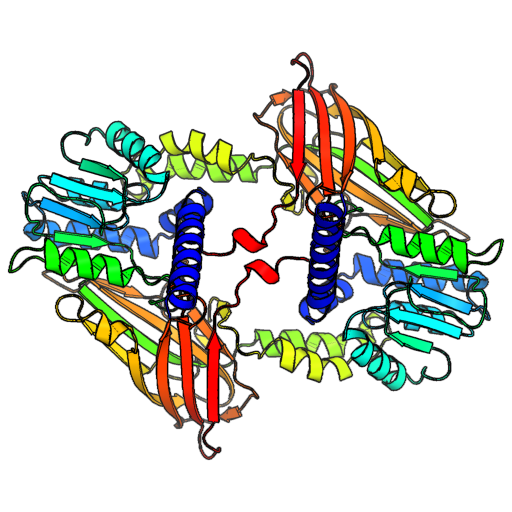98 103 ASP B C 1
ATOM 3552 O O . ASP B 1 103 ? -17.531 -35.625 -10.023 1 98 103 ASP B O 1
ATOM 3556 N N . LYS B 1 104 ? -17.312 -33.531 -10.719 1 98.69 104 LYS B N 1
ATOM 3557 C CA . LYS B 1 104 ? -15.953 -33.781 -11.195 1 98.69 104 LYS B CA 1
ATOM 3558 C C . LYS B 1 104 ? -14.93 -33.062 -10.312 1 98.69 104 LYS B C 1
ATOM 3560 O O . LYS B 1 104 ? -13.758 -33.406 -10.297 1 98.69 104 LYS B O 1
ATOM 3565 N N . ILE B 1 105 ? -15.328 -32 -9.672 1 98.88 105 ILE B N 1
ATOM 3566 C CA . ILE B 1 105 ? -14.422 -31.234 -8.828 1 98.88 105 ILE B CA 1
ATOM 3567 C C . ILE B 1 105 ? -14.836 -31.375 -7.363 1 98.88 105 ILE B C 1
ATOM 3569 O O . ILE B 1 105 ? -15.969 -31.062 -7.004 1 98.88 105 ILE B O 1
ATOM 3573 N N . GLU B 1 106 ? -14.023 -31.844 -6.594 1 98.81 106 GLU B N 1
ATOM 3574 C CA . GLU B 1 106 ? -14.211 -31.906 -5.148 1 98.81 106 GLU B CA 1
ATOM 3575 C C . GLU B 1 106 ? -13.305 -30.891 -4.441 1 98.81 106 GLU B C 1
ATOM 3577 O O . GLU B 1 106 ? -12.086 -31.016 -4.469 1 98.81 106 GLU B O 1
ATOM 3582 N N . VAL B 1 107 ? -13.922 -29.906 -3.812 1 98.56 107 VAL B N 1
ATOM 3583 C CA . VAL B 1 107 ? -13.164 -28.922 -3.051 1 98.56 107 VAL B CA 1
ATOM 3584 C C . VAL B 1 107 ? -12.922 -29.438 -1.635 1 98.56 107 VAL B C 1
ATOM 3586 O O . VAL B 1 107 ? -13.859 -29.812 -0.933 1 98.56 107 VAL B O 1
ATOM 3589 N N . ILE B 1 108 ? -11.695 -29.484 -1.255 1 98 108 ILE B N 1
ATOM 3590 C CA . ILE B 1 108 ? -11.305 -29.984 0.058 1 98 108 ILE B CA 1
ATOM 3591 C C . ILE B 1 108 ? -10.664 -28.859 0.871 1 98 108 ILE B C 1
ATOM 3593 O O . ILE B 1 108 ? -9.609 -28.344 0.502 1 98 108 ILE B O 1
ATOM 3597 N N . ARG B 1 109 ? -11.305 -28.516 1.996 1 95 109 ARG B N 1
ATOM 3598 C CA . ARG B 1 109 ? -10.789 -27.453 2.852 1 95 109 ARG B CA 1
ATOM 3599 C C . ARG B 1 109 ? -9.703 -27.969 3.783 1 95 109 ARG B C 1
ATOM 3601 O O . ARG B 1 109 ? -9.945 -28.875 4.59 1 95 109 ARG B O 1
ATOM 3608 N N . GLY B 1 110 ? -8.477 -27.422 3.67 1 93.94 110 GLY B N 1
ATOM 3609 C CA . GLY B 1 110 ? -7.328 -27.812 4.473 1 93.94 110 GLY B CA 1
ATOM 3610 C C . GLY B 1 110 ? -6.004 -27.562 3.773 1 93.94 110 GLY B C 1
ATOM 3611 O O . GLY B 1 110 ? -5.977 -27.188 2.6 1 93.94 110 GLY B O 1
ATOM 3612 N N . THR B 1 111 ? -4.977 -27.703 4.52 1 93.69 111 THR B N 1
ATOM 3613 C CA . THR B 1 111 ? -3.656 -27.688 3.898 1 93.69 111 THR B CA 1
ATOM 3614 C C . THR B 1 111 ? -3.35 -29.031 3.252 1 93.69 111 THR B C 1
ATOM 3616 O O . THR B 1 111 ? -3.889 -30.062 3.662 1 93.69 111 THR B O 1
ATOM 3619 N N . VAL B 1 112 ? -2.535 -28.953 2.246 1 95.19 112 VAL B N 1
ATOM 3620 C CA . VAL B 1 112 ? -2.209 -30.172 1.518 1 95.19 112 VAL B CA 1
ATOM 3621 C C . VAL B 1 112 ? -1.543 -31.172 2.459 1 95.19 112 VAL B C 1
ATOM 3623 O O . VAL B 1 112 ? -1.69 -32.406 2.293 1 95.19 112 VAL B O 1
ATOM 3626 N N . GLU B 1 113 ? -0.92 -30.688 3.512 1 94.69 113 GLU B N 1
ATOM 3627 C CA . GLU B 1 113 ? -0.198 -31.516 4.465 1 94.69 113 GLU B CA 1
ATOM 3628 C C . GLU B 1 113 ? -1.157 -32.219 5.426 1 94.69 113 GLU B C 1
ATOM 3630 O O . GLU B 1 113 ? -0.798 -33.219 6.055 1 94.69 113 GLU B O 1
ATOM 3635 N N . THR B 1 114 ? -2.334 -31.688 5.484 1 94.94 114 THR B N 1
ATOM 3636 C CA . THR B 1 114 ? -3.227 -32.219 6.508 1 94.94 114 THR B CA 1
ATOM 3637 C C . THR B 1 114 ? -4.383 -33 5.867 1 94.94 114 THR B C 1
ATOM 3639 O O . THR B 1 114 ? -5.098 -33.719 6.551 1 94.94 114 THR B O 1
ATOM 3642 N N . VAL B 1 115 ? -4.555 -32.844 4.629 1 96.25 115 VAL B N 1
ATOM 3643 C CA . VAL B 1 115 ? -5.66 -33.531 3.973 1 96.25 115 VAL B CA 1
ATOM 3644 C C . VAL B 1 115 ? -5.188 -34.906 3.455 1 96.25 115 VAL B C 1
ATOM 3646 O O . VAL B 1 115 ? -3.984 -35.156 3.385 1 96.25 115 VAL B O 1
ATOM 3649 N N . ASP B 1 116 ? -6.281 -35.75 3.195 1 96.31 116 ASP B N 1
ATOM 3650 C CA . ASP B 1 116 ? -6.012 -37.062 2.574 1 96.31 116 ASP B CA 1
ATOM 3651 C C . ASP B 1 116 ? -6.863 -37.25 1.321 1 96.31 116 ASP B C 1
ATOM 3653 O O . ASP B 1 116 ? -8.047 -36.906 1.31 1 96.31 116 ASP B O 1
ATOM 3657 N N . LEU B 1 117 ? -6.234 -37.719 0.278 1 97.56 117 LEU B N 1
ATOM 3658 C CA . LEU B 1 117 ? -6.941 -38.094 -0.948 1 97.56 117 LEU B CA 1
ATOM 3659 C C . LEU B 1 117 ? -7.176 -39.594 -1.024 1 97.56 117 LEU B C 1
ATOM 3661 O O . LEU B 1 117 ? -6.355 -40.375 -0.552 1 97.56 117 LEU B O 1
ATOM 3665 N N . PRO B 1 118 ? -8.195 -40 -1.605 1 97.19 118 PRO B N 1
ATOM 3666 C CA . PRO B 1 118 ? -8.531 -41.438 -1.683 1 97.19 118 PRO B CA 1
ATOM 3667 C C . PRO B 1 118 ? -7.734 -42.156 -2.762 1 97.19 118 PRO B C 1
ATOM 3669 O O . PRO B 1 118 ? -7.828 -43.375 -2.877 1 97.19 118 PRO B O 1
ATOM 3672 N N . GLU B 1 119 ? -6.977 -41.469 -3.584 1 97.94 119 GLU B N 1
ATOM 3673 C CA . GLU B 1 119 ? -6.242 -42.062 -4.691 1 97.94 119 GLU B CA 1
ATOM 3674 C C . GLU B 1 119 ? -5.047 -41.188 -5.094 1 97.94 119 GLU B C 1
ATOM 3676 O O . GLU B 1 119 ? -4.934 -40.062 -4.66 1 97.94 119 GLU B O 1
ATOM 3681 N N . LYS B 1 120 ? -4.148 -41.844 -5.867 1 98.31 120 LYS B N 1
ATOM 3682 C CA . LYS B 1 120 ? -3.055 -41.125 -6.488 1 98.31 120 LYS B CA 1
ATOM 3683 C C . LYS B 1 120 ? -3.561 -40.25 -7.637 1 98.31 120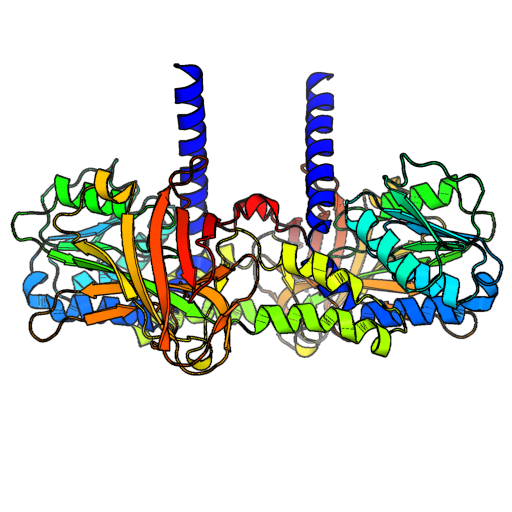 LYS B C 1
ATOM 3685 O O . LYS B 1 120 ? -4.699 -40.375 -8.078 1 98.31 120 LYS B O 1
ATOM 3690 N N . VAL B 1 121 ? -2.717 -39.375 -8.031 1 98.81 121 VAL B N 1
ATOM 3691 C CA . VAL B 1 121 ? -3.102 -38.469 -9.117 1 98.81 121 VAL B CA 1
ATOM 3692 C C . VAL B 1 121 ? -2.061 -38.531 -10.234 1 98.81 121 VAL B C 1
ATOM 3694 O O . VAL B 1 121 ? -0.908 -38.875 -10 1 98.81 121 VAL B O 1
ATOM 3697 N N . GLU B 1 122 ? -2.438 -38.094 -11.406 1 98.69 122 GLU B N 1
ATOM 3698 C CA . GLU B 1 122 ? -1.53 -38.094 -12.547 1 98.69 122 GLU B CA 1
ATOM 3699 C C . GLU B 1 122 ? -1.058 -36.688 -12.883 1 98.69 122 GLU B C 1
ATOM 3701 O O . GLU B 1 122 ? -0.079 -36.531 -13.617 1 98.69 122 GLU B O 1
ATOM 3706 N N . VAL B 1 123 ? -1.786 -35.719 -12.406 1 98.75 123 VAL B N 1
ATOM 3707 C CA . VAL B 1 123 ? -1.462 -34.312 -12.695 1 98.75 123 VAL B CA 1
ATOM 3708 C C . VAL B 1 123 ? -1.544 -33.5 -11.414 1 98.75 123 VAL B C 1
ATOM 3710 O O . VAL B 1 123 ? -2.488 -33.625 -10.633 1 98.75 123 VAL B O 1
ATOM 3713 N N . ILE B 1 124 ? -0.549 -32.719 -11.195 1 98.88 124 ILE B N 1
ATOM 3714 C CA . ILE B 1 124 ? -0.594 -31.672 -10.164 1 98.88 124 ILE B CA 1
ATOM 3715 C C . ILE B 1 124 ? -0.511 -30.297 -10.805 1 98.88 124 ILE B C 1
ATOM 3717 O O . ILE B 1 124 ? 0.371 -30.031 -11.625 1 98.88 124 ILE B O 1
ATOM 3721 N N . VAL B 1 125 ? -1.438 -29.438 -10.531 1 98.81 125 VAL B N 1
ATOM 3722 C CA . VAL B 1 125 ? -1.416 -28.047 -10.977 1 98.81 125 VAL B CA 1
ATOM 3723 C C . VAL B 1 125 ? -1.426 -27.109 -9.766 1 98.81 125 VAL B C 1
ATOM 3725 O O . VAL B 1 125 ? -2.072 -27.391 -8.758 1 98.81 125 VAL B O 1
ATOM 3728 N N . SER B 1 126 ? -0.649 -26.016 -9.844 1 98.56 126 SER B N 1
ATOM 3729 C CA . SER B 1 126 ? -0.618 -25.062 -8.742 1 98.56 126 SER B CA 1
ATOM 3730 C C . SER B 1 126 ? -0.038 -23.719 -9.195 1 98.56 126 SER B C 1
ATOM 3732 O O . SER B 1 126 ? 0.916 -23.688 -9.969 1 98.56 126 SER B O 1
ATOM 3734 N N . GLU B 1 127 ? -0.685 -22.656 -8.797 1 96.75 127 GLU B N 1
ATOM 3735 C CA . GLU B 1 127 ? -0.057 -21.344 -8.852 1 96.75 127 GLU B CA 1
ATOM 3736 C C . GLU B 1 127 ? 0.668 -21.031 -7.543 1 96.75 127 GLU B C 1
ATOM 3738 O O . GLU B 1 127 ? 0.125 -20.344 -6.676 1 96.75 127 GLU B O 1
ATOM 3743 N N . TRP B 1 128 ? 1.912 -21.469 -7.48 1 96.44 128 TRP B N 1
ATOM 3744 C CA . TRP B 1 128 ? 2.605 -21.453 -6.199 1 96.44 128 TRP B CA 1
ATOM 3745 C C . TRP B 1 128 ? 3.562 -20.266 -6.105 1 96.44 128 TRP B C 1
ATOM 3747 O O . TRP B 1 128 ? 4.055 -19.938 -5.023 1 96.44 128 TRP B O 1
ATOM 3757 N N . MET B 1 129 ? 3.795 -19.562 -7.188 1 97.06 129 MET B N 1
ATOM 3758 C CA . MET B 1 129 ? 4.848 -18.547 -7.207 1 97.06 129 MET B CA 1
ATOM 3759 C C . MET B 1 129 ? 4.469 -17.344 -6.352 1 97.06 129 MET B C 1
ATOM 3761 O O . MET B 1 129 ? 3.314 -16.922 -6.363 1 97.06 129 MET B O 1
ATOM 3765 N N . GLY B 1 130 ? 5.418 -16.812 -5.668 1 94.69 130 GLY B N 1
ATOM 3766 C CA . GLY B 1 130 ? 5.32 -15.516 -5.004 1 94.69 130 GLY B CA 1
ATOM 3767 C C . GLY B 1 130 ? 6.312 -14.5 -5.527 1 94.69 130 GLY B C 1
ATOM 3768 O O . GLY B 1 130 ? 6.906 -14.695 -6.59 1 94.69 130 GLY B O 1
ATOM 3769 N N . TYR B 1 131 ? 6.359 -13.406 -4.797 1 93.94 131 TYR B N 1
ATOM 3770 C CA . TYR B 1 131 ? 7.363 -12.406 -5.152 1 93.94 131 TYR B CA 1
ATOM 3771 C C . TYR B 1 131 ? 8.75 -13.023 -5.207 1 93.94 131 TYR B C 1
ATOM 3773 O O . TYR B 1 131 ? 9.109 -13.836 -4.352 1 93.94 131 TYR B O 1
ATOM 3781 N N . ALA B 1 132 ? 9.43 -12.641 -6.223 1 95.88 132 ALA B N 1
ATOM 3782 C CA . ALA B 1 132 ? 10.758 -13.203 -6.434 1 95.88 132 ALA B CA 1
ATOM 3783 C C . ALA B 1 132 ? 10.711 -14.727 -6.445 1 95.88 132 ALA B C 1
ATOM 3785 O O . ALA B 1 132 ? 11.664 -15.391 -6.02 1 95.88 132 ALA B O 1
ATOM 3786 N N . LEU B 1 133 ? 9.594 -15.328 -6.801 1 97.31 133 LEU B N 1
ATOM 3787 C CA . LEU B 1 133 ? 9.352 -16.75 -7.023 1 97.31 133 LEU B CA 1
ATOM 3788 C C . LEU B 1 133 ? 9.086 -17.469 -5.707 1 97.31 133 LEU B C 1
ATOM 3790 O O . LEU B 1 133 ? 8.117 -18.219 -5.59 1 97.31 133 LEU B O 1
ATOM 3794 N N . LEU B 1 134 ? 9.914 -17.156 -4.719 1 94.62 134 LEU B N 1
ATOM 3795 C CA . LEU B 1 134 ? 9.953 -18.078 -3.582 1 94.62 134 LEU B CA 1
ATOM 3796 C C . LEU B 1 134 ? 9.328 -17.438 -2.35 1 94.62 134 LEU B C 1
ATOM 3798 O O . LEU B 1 134 ? 9.305 -18.047 -1.275 1 94.62 134 LEU B O 1
ATOM 3802 N N . HIS B 1 135 ? 8.859 -16.266 -2.529 1 89.44 135 HIS B N 1
ATOM 3803 C CA . HIS B 1 135 ? 8.148 -15.68 -1.4 1 89.44 135 HIS B CA 1
ATOM 3804 C C . HIS B 1 135 ? 6.883 -16.469 -1.076 1 89.44 135 HIS B C 1
ATOM 3806 O O . HIS B 1 135 ? 6.254 -17.031 -1.971 1 89.44 135 HIS B O 1
ATOM 3812 N N . GLU B 1 136 ? 6.488 -16.594 0.192 1 82.12 136 GLU B N 1
ATOM 3813 C CA . GLU B 1 136 ? 5.328 -17.281 0.762 1 82.12 136 GLU B CA 1
ATOM 3814 C C . GLU B 1 136 ? 5.574 -18.781 0.883 1 82.12 136 GLU B C 1
ATOM 3816 O O . GLU B 1 136 ? 4.777 -19.5 1.492 1 82.12 136 GLU B O 1
ATOM 3821 N N . SER B 1 137 ? 6.527 -19.375 0.239 1 83.56 137 SER B N 1
ATOM 3822 C CA . SER B 1 137 ? 7.031 -20.734 0.429 1 83.56 137 SER B CA 1
ATOM 3823 C C . SER B 1 137 ? 5.961 -21.766 0.101 1 83.56 137 SER B C 1
ATOM 3825 O O . SER B 1 137 ? 5.848 -22.781 0.783 1 83.56 137 SER B O 1
ATOM 3827 N N . MET B 1 138 ? 5.207 -21.5 -0.89 1 90.44 138 MET B N 1
ATOM 3828 C CA . MET B 1 138 ? 4.129 -22.406 -1.276 1 90.44 138 MET B CA 1
ATOM 3829 C C . MET B 1 138 ? 4.68 -23.625 -2.01 1 90.44 138 MET B C 1
ATOM 3831 O O . MET B 1 138 ? 4.039 -24.672 -2.045 1 90.44 138 MET B O 1
ATOM 3835 N N . LEU B 1 139 ? 5.844 -23.484 -2.568 1 95.75 139 LEU B N 1
ATOM 3836 C CA . LEU B 1 139 ? 6.426 -24.594 -3.33 1 95.75 139 LEU B CA 1
ATOM 3837 C C . LEU B 1 139 ? 6.645 -25.812 -2.441 1 95.75 139 LEU B C 1
ATOM 3839 O O . LEU B 1 139 ? 6.527 -26.953 -2.9 1 95.75 139 LEU B O 1
ATOM 3843 N N . ASN B 1 140 ? 6.891 -25.625 -1.165 1 94.5 140 ASN B N 1
ATOM 3844 C CA . ASN B 1 140 ? 7.027 -26.734 -0.229 1 94.5 140 ASN B CA 1
ATOM 3845 C C . ASN B 1 140 ? 5.789 -27.625 -0.232 1 94.5 140 ASN B C 1
ATOM 3847 O O . ASN B 1 140 ? 5.898 -28.844 -0.19 1 94.5 140 ASN B O 1
ATOM 3851 N N . SER B 1 141 ? 4.68 -27.031 -0.288 1 95.5 141 SER B N 1
ATOM 3852 C CA . SER B 1 141 ? 3.422 -27.766 -0.295 1 95.5 141 SER B CA 1
ATOM 3853 C C . SER B 1 141 ? 3.246 -28.547 -1.592 1 95.5 141 SER B C 1
ATOM 3855 O O . SER B 1 141 ? 2.736 -29.672 -1.581 1 95.5 141 SER B O 1
ATOM 3857 N N . VAL B 1 142 ? 3.637 -27.969 -2.674 1 98.06 142 VAL B N 1
ATOM 3858 C CA . VAL B 1 142 ? 3.553 -28.641 -3.961 1 98.06 142 VAL B CA 1
ATOM 3859 C C . VAL B 1 142 ? 4.449 -29.891 -3.949 1 98.06 142 VAL B C 1
ATOM 3861 O O . VAL B 1 142 ? 4.055 -30.953 -4.434 1 98.06 142 VAL B O 1
ATOM 3864 N N . LEU B 1 143 ? 5.605 -29.719 -3.357 1 97.88 143 LEU B N 1
ATOM 3865 C CA . LEU B 1 143 ? 6.531 -30.844 -3.283 1 97.88 143 LEU B CA 1
ATOM 3866 C C . LEU B 1 143 ? 5.98 -31.938 -2.381 1 97.88 143 LEU B C 1
ATOM 3868 O O . LEU B 1 143 ? 6.145 -33.125 -2.67 1 97.88 143 LEU B O 1
ATOM 3872 N N . TYR B 1 144 ? 5.379 -31.531 -1.323 1 97.69 144 TYR B N 1
ATOM 3873 C CA . TYR B 1 144 ? 4.715 -32.5 -0.47 1 97.69 144 TYR B CA 1
ATOM 3874 C C . TYR B 1 144 ? 3.67 -33.281 -1.253 1 97.69 144 TYR B C 1
ATOM 3876 O O . TYR B 1 144 ? 3.627 -34.531 -1.181 1 97.69 144 TYR B O 1
ATOM 3884 N N . ALA B 1 145 ? 2.865 -32.625 -2.004 1 98.5 145 ALA B N 1
ATOM 3885 C CA . ALA B 1 145 ? 1.843 -33.281 -2.834 1 98.5 145 ALA B CA 1
ATOM 3886 C C . ALA B 1 145 ? 2.469 -34.219 -3.857 1 98.5 145 ALA B C 1
ATOM 3888 O O . ALA B 1 145 ? 1.982 -35.312 -4.062 1 98.5 145 ALA B O 1
ATOM 3889 N N . ARG B 1 146 ? 3.516 -33.719 -4.508 1 98.62 146 ARG B N 1
ATOM 3890 C CA . ARG B 1 146 ? 4.246 -34.531 -5.484 1 98.62 146 ARG B CA 1
ATOM 3891 C C . ARG B 1 146 ? 4.688 -35.844 -4.875 1 98.62 146 ARG B C 1
ATOM 3893 O O . ARG B 1 146 ? 4.375 -36.906 -5.406 1 98.62 146 ARG B O 1
ATOM 3900 N N . ASP B 1 147 ? 5.309 -35.75 -3.756 1 98.25 147 ASP B N 1
ATOM 3901 C CA . ASP B 1 147 ? 5.934 -36.938 -3.15 1 98.25 147 ASP B CA 1
ATOM 3902 C C . ASP B 1 147 ? 4.883 -37.906 -2.607 1 98.25 147 ASP B C 1
ATOM 3904 O O . ASP B 1 147 ? 5.086 -39.125 -2.617 1 98.25 147 ASP B O 1
ATOM 3908 N N . LYS B 1 148 ? 3.836 -37.375 -2.223 1 98.06 148 LYS B N 1
ATOM 3909 C CA . LYS B 1 148 ? 2.822 -38.219 -1.57 1 98.06 148 LYS B CA 1
ATOM 3910 C C . LYS B 1 148 ? 1.846 -38.781 -2.59 1 98.06 148 LYS B C 1
ATOM 3912 O O . LYS B 1 148 ? 1.455 -39.938 -2.488 1 98.06 148 LYS B O 1
ATOM 3917 N N . TRP B 1 149 ? 1.483 -37.969 -3.615 1 98.5 149 TRP B N 1
ATOM 3918 C CA . TRP B 1 149 ? 0.292 -38.375 -4.348 1 98.5 149 TRP B CA 1
ATOM 3919 C C . TRP B 1 149 ? 0.599 -38.562 -5.836 1 98.5 149 TRP B C 1
ATOM 3921 O O . TRP B 1 149 ? -0.159 -39.188 -6.562 1 98.5 149 TRP B O 1
ATOM 3931 N N . LEU B 1 150 ? 1.593 -37.938 -6.379 1 98.69 150 LEU B N 1
ATOM 3932 C CA . LEU B 1 150 ? 1.812 -37.969 -7.82 1 98.69 150 LEU B CA 1
ATOM 3933 C C . LEU B 1 150 ? 2.236 -39.375 -8.273 1 98.69 150 LEU B C 1
ATOM 3935 O O . LEU B 1 150 ? 3.189 -39.938 -7.73 1 98.69 150 LEU B O 1
ATOM 3939 N N . SER B 1 151 ? 1.582 -39.906 -9.211 1 98.25 151 SER B N 1
ATOM 3940 C CA . SER B 1 151 ? 1.927 -41.219 -9.781 1 98.25 151 SER B CA 1
ATOM 3941 C C . SER B 1 151 ? 3.197 -41.125 -10.625 1 98.25 151 SER B C 1
ATOM 3943 O O . SER B 1 151 ? 3.52 -40.062 -11.164 1 98.25 151 SER B O 1
ATOM 3945 N N . PRO B 1 152 ? 3.883 -42.312 -10.719 1 96.56 152 PRO B N 1
ATOM 3946 C CA . PRO B 1 152 ? 5.023 -42.312 -11.641 1 96.56 152 PRO B CA 1
ATOM 3947 C C . PRO B 1 152 ? 4.648 -41.875 -13.055 1 96.56 152 PRO B C 1
ATOM 3949 O O . PRO B 1 152 ? 3.65 -42.344 -13.602 1 96.56 152 PRO B O 1
ATOM 3952 N N . GLY B 1 153 ? 5.379 -40.938 -13.547 1 94.94 153 GLY B N 1
ATOM 3953 C CA . GLY B 1 153 ? 5.113 -40.469 -14.891 1 94.94 153 GLY B CA 1
ATOM 3954 C C . GLY B 1 153 ? 4.125 -39.312 -14.922 1 94.94 153 GLY B C 1
ATOM 3955 O O . GLY B 1 153 ? 3.852 -38.75 -15.984 1 94.94 153 GLY B O 1
ATOM 3956 N N . GLY B 1 154 ? 3.561 -38.969 -13.82 1 97.62 154 GLY B N 1
ATOM 3957 C CA . GLY B 1 154 ? 2.641 -37.844 -13.75 1 97.62 154 GLY B CA 1
ATOM 3958 C C . GLY B 1 154 ? 3.301 -36.531 -14.062 1 97.62 154 GLY B C 1
ATOM 3959 O O . GLY B 1 154 ? 4.527 -36.406 -14.078 1 97.62 154 GLY B O 1
ATOM 3960 N N . ILE B 1 155 ? 2.471 -35.531 -14.328 1 97.75 155 ILE B N 1
ATOM 3961 C CA . ILE B 1 155 ? 3.053 -34.25 -14.703 1 97.75 155 ILE B CA 1
ATOM 3962 C C . ILE B 1 155 ? 2.693 -33.188 -13.664 1 97.75 155 ILE B C 1
ATOM 3964 O O . ILE B 1 155 ? 1.697 -33.312 -12.953 1 97.75 155 ILE B O 1
ATOM 3968 N N . ILE B 1 156 ? 3.525 -32.219 -13.555 1 98.56 156 ILE B N 1
ATOM 3969 C CA . ILE B 1 156 ? 3.338 -31.078 -12.688 1 98.56 156 ILE B CA 1
ATOM 3970 C C . ILE B 1 156 ? 3.303 -29.797 -13.531 1 98.56 156 ILE B C 1
ATOM 3972 O O . ILE B 1 156 ? 4.164 -29.594 -14.383 1 98.56 156 ILE B O 1
ATOM 3976 N N . LEU B 1 157 ? 2.305 -28.984 -13.32 1 98.69 157 LEU B N 1
ATOM 3977 C CA . LEU B 1 157 ? 2.137 -27.734 -14.062 1 98.69 157 LEU B CA 1
ATOM 3978 C C . LEU B 1 157 ? 2.189 -26.531 -13.125 1 98.69 157 LEU B C 1
ATOM 3980 O O . LEU B 1 157 ? 1.292 -26.344 -12.305 1 98.69 157 LEU B O 1
ATOM 3984 N N . PRO B 1 158 ? 3.229 -25.672 -13.32 1 98.62 158 PRO B N 1
ATOM 3985 C CA . PRO B 1 158 ? 4.402 -25.766 -14.195 1 98.62 158 PRO B CA 1
ATOM 3986 C C . PRO B 1 158 ? 5.422 -26.797 -13.695 1 98.62 158 PRO B C 1
ATOM 3988 O O . PRO B 1 158 ? 5.352 -27.234 -12.547 1 98.62 158 PRO B O 1
ATOM 3991 N N . SER B 1 159 ? 6.406 -27.094 -14.578 1 98.38 159 SER B N 1
ATOM 3992 C CA . SER B 1 159 ? 7.312 -28.188 -14.242 1 98.38 159 SER B CA 1
ATOM 3993 C C . SER B 1 159 ? 8.719 -27.672 -13.945 1 98.38 159 SER B C 1
ATOM 3995 O O . SER B 1 159 ? 9.547 -28.406 -13.398 1 98.38 159 SER B O 1
ATOM 3997 N N . LYS B 1 160 ? 8.984 -26.469 -14.344 1 98.38 160 LYS B N 1
ATOM 3998 C CA . LYS B 1 160 ? 10.312 -25.891 -14.18 1 98.38 160 LYS B CA 1
ATOM 3999 C C . LYS B 1 160 ? 10.219 -24.406 -13.812 1 98.38 160 LYS B C 1
ATOM 4001 O O . LYS B 1 160 ? 9.281 -23.719 -14.219 1 98.38 160 LYS B O 1
ATOM 4006 N N . ALA B 1 161 ? 11.164 -23.969 -12.992 1 98.69 161 ALA B N 1
ATOM 4007 C CA . ALA B 1 161 ? 11.289 -22.562 -12.648 1 98.69 161 ALA B CA 1
ATOM 4008 C C . ALA B 1 161 ? 12.734 -22.094 -12.766 1 98.69 161 ALA B C 1
ATOM 4010 O O . ALA B 1 161 ? 13.664 -22.828 -12.445 1 98.69 161 ALA B O 1
ATOM 4011 N N . GLU B 1 162 ? 12.891 -20.906 -13.25 1 98.81 162 GLU B N 1
ATOM 4012 C CA . GLU B 1 162 ? 14.203 -20.281 -13.398 1 98.81 162 GLU B CA 1
ATOM 4013 C C . GLU B 1 162 ? 14.227 -18.891 -12.781 1 98.81 162 GLU B C 1
ATOM 4015 O O . GLU B 1 162 ? 13.234 -18.172 -12.828 1 98.81 162 GLU B O 1
ATOM 4020 N N . LEU B 1 163 ? 15.375 -18.562 -12.242 1 98.81 163 LEU B N 1
ATOM 4021 C CA . LEU B 1 163 ? 15.602 -17.25 -11.648 1 98.81 163 LEU B CA 1
ATOM 4022 C C . LEU B 1 163 ? 16.703 -16.5 -12.391 1 98.81 163 LEU B C 1
ATOM 4024 O O . LEU B 1 163 ? 17.719 -17.078 -12.766 1 98.81 163 LEU B O 1
ATOM 4028 N N . TYR B 1 164 ? 16.422 -15.211 -12.57 1 98.88 164 TYR B N 1
ATOM 4029 C CA . TYR B 1 164 ? 17.344 -14.359 -13.328 1 98.88 164 TYR B CA 1
ATOM 4030 C C . TYR B 1 164 ? 17.672 -13.094 -12.547 1 98.88 164 TYR B C 1
ATOM 4032 O O . TYR B 1 164 ? 16.891 -12.664 -11.688 1 98.88 164 TYR B O 1
ATOM 4040 N N . ILE B 1 165 ? 18.812 -12.477 -12.883 1 98.88 165 ILE B N 1
ATOM 4041 C CA . ILE B 1 165 ? 19.234 -11.211 -12.289 1 98.88 165 ILE B CA 1
ATOM 4042 C C . ILE B 1 165 ? 19.891 -10.336 -13.359 1 98.88 165 ILE B C 1
ATOM 4044 O O . ILE B 1 165 ? 20.531 -10.844 -14.273 1 98.88 165 ILE B O 1
ATOM 4048 N N . ALA B 1 166 ? 19.703 -9.047 -13.242 1 98.81 166 ALA B N 1
ATOM 4049 C CA . ALA B 1 166 ? 20.359 -8.07 -14.109 1 98.81 166 ALA B CA 1
ATOM 4050 C C . ALA B 1 166 ? 20.578 -6.746 -13.383 1 98.81 166 ALA B C 1
ATOM 4052 O O . ALA B 1 166 ? 19.75 -6.332 -12.57 1 98.81 166 ALA B O 1
ATOM 4053 N N . PRO B 1 167 ? 21.719 -6.102 -13.641 1 98.75 167 PRO B N 1
ATOM 4054 C CA . PRO B 1 167 ? 21.875 -4.734 -13.141 1 98.75 167 PRO B CA 1
ATOM 4055 C C . PRO B 1 167 ? 20.922 -3.754 -13.82 1 98.75 167 PRO B C 1
ATOM 4057 O O . PRO B 1 167 ? 20.641 -3.883 -15.016 1 98.75 167 PRO B O 1
ATOM 4060 N N . ILE B 1 168 ? 20.422 -2.807 -13.094 1 98.62 168 ILE B N 1
ATOM 4061 C CA . ILE B 1 168 ? 19.516 -1.824 -13.656 1 98.62 168 ILE B CA 1
ATOM 4062 C C . ILE B 1 168 ? 19.875 -0.428 -13.156 1 98.62 168 ILE B C 1
ATOM 4064 O O . ILE B 1 168 ? 20.672 -0.285 -12.219 1 98.62 168 ILE B O 1
ATOM 4068 N N . SER B 1 169 ? 19.406 0.512 -13.859 1 97.75 169 SER B N 1
ATOM 4069 C CA . SER B 1 169 ? 19.359 1.905 -13.422 1 97.75 169 SER B CA 1
ATOM 4070 C C . SER B 1 169 ? 17.922 2.365 -13.211 1 97.75 169 SER B C 1
ATOM 4072 O O . SER B 1 169 ? 17.234 2.752 -14.164 1 97.75 169 SER B O 1
ATOM 4074 N N . ASP B 1 170 ? 17.469 2.314 -11.992 1 96.19 170 ASP B N 1
ATOM 4075 C CA . ASP B 1 170 ? 16.094 2.719 -11.672 1 96.19 170 ASP B CA 1
ATOM 4076 C C . ASP B 1 170 ? 15.984 4.238 -11.562 1 96.19 170 ASP B C 1
ATOM 4078 O O . ASP B 1 170 ? 16.562 4.844 -10.656 1 96.19 170 ASP B O 1
ATOM 4082 N N . PRO B 1 171 ? 15.211 4.832 -12.375 1 94.69 171 PRO B N 1
ATOM 4083 C CA . PRO B 1 171 ? 15.133 6.293 -12.367 1 94.69 171 PRO B CA 1
ATOM 4084 C C . PRO B 1 171 ? 14.43 6.84 -11.125 1 94.69 171 PRO B C 1
ATOM 4086 O O . PRO B 1 171 ? 14.562 8.023 -10.812 1 94.69 171 PRO B O 1
ATOM 4089 N N . VAL B 1 172 ? 13.648 6.035 -10.492 1 90.81 172 VAL B N 1
ATOM 4090 C CA . VAL B 1 172 ? 12.867 6.457 -9.336 1 90.81 172 VAL B CA 1
ATOM 4091 C C . VAL B 1 172 ? 13.789 7.062 -8.273 1 90.81 172 VAL B C 1
ATOM 4093 O O . VAL B 1 172 ? 13.445 8.062 -7.641 1 90.81 172 VAL B O 1
ATOM 4096 N N . VAL B 1 173 ? 14.945 6.496 -8.07 1 91 173 VAL B N 1
ATOM 4097 C CA . VAL B 1 173 ? 15.883 6.961 -7.047 1 91 173 VAL B CA 1
ATOM 4098 C C . VAL B 1 173 ? 16.312 8.391 -7.355 1 91 173 VAL B C 1
ATOM 4100 O O . VAL B 1 173 ? 16.203 9.273 -6.504 1 91 173 VAL B O 1
ATOM 4103 N N . GLU B 1 174 ? 16.734 8.578 -8.562 1 91.56 174 GLU B N 1
ATOM 4104 C CA . GLU B 1 174 ? 17.203 9.898 -8.961 1 91.56 174 GLU B CA 1
ATOM 4105 C C . GLU B 1 174 ? 16.078 10.93 -8.859 1 91.56 174 GLU B C 1
ATOM 4107 O O . GLU B 1 174 ? 16.297 12.055 -8.414 1 91.56 174 GLU B O 1
ATOM 4112 N N . ASP B 1 175 ? 14.977 10.555 -9.281 1 93.56 175 ASP B N 1
ATOM 4113 C CA . ASP B 1 175 ? 13.836 11.461 -9.25 1 93.56 175 ASP B CA 1
ATOM 4114 C C . ASP B 1 175 ? 13.5 11.875 -7.816 1 93.56 175 ASP B C 1
ATOM 4116 O O . ASP B 1 175 ? 13.297 13.055 -7.535 1 93.56 175 ASP B O 1
ATOM 4120 N N . ARG B 1 176 ? 13.461 10.922 -6.992 1 94.06 176 ARG B N 1
ATOM 4121 C CA . ARG B 1 176 ? 13.117 11.188 -5.598 1 94.06 176 ARG B CA 1
ATOM 4122 C C . ARG B 1 176 ? 14.195 12.023 -4.918 1 94.06 176 ARG B C 1
ATOM 4124 O O . ARG B 1 176 ? 13.891 12.891 -4.094 1 94.06 176 ARG B O 1
ATOM 4131 N N . LEU B 1 177 ? 15.406 11.797 -5.254 1 94.06 177 LEU B N 1
ATOM 4132 C CA . LEU B 1 177 ? 16.5 12.586 -4.68 1 94.06 177 LEU B CA 1
ATOM 4133 C C . LEU B 1 177 ? 16.469 14.016 -5.207 1 94.06 177 LEU B C 1
ATOM 4135 O O . LEU B 1 177 ? 16.703 14.961 -4.457 1 94.06 177 LEU B O 1
ATOM 4139 N N . HIS B 1 178 ? 16.188 14.148 -6.492 1 95.44 178 HIS B N 1
ATOM 4140 C CA . HIS B 1 178 ? 16.156 15.453 -7.141 1 95.44 178 HIS B CA 1
ATOM 4141 C C . HIS B 1 178 ? 15.102 16.359 -6.504 1 95.44 178 HIS B C 1
ATOM 4143 O O . HIS B 1 178 ? 15.266 17.578 -6.461 1 95.44 178 HIS B O 1
ATOM 4149 N N . PHE B 1 179 ? 14.086 15.82 -6.004 1 96.69 179 PHE B N 1
ATOM 4150 C CA . PHE B 1 179 ? 13.016 16.562 -5.344 1 96.69 179 PHE B CA 1
ATOM 4151 C C . PHE B 1 179 ? 13.586 17.516 -4.293 1 96.69 179 PHE B C 1
ATOM 4153 O O . PHE B 1 179 ? 13.219 18.688 -4.23 1 96.69 179 PHE B O 1
ATOM 4160 N N . TRP B 1 180 ? 14.445 17.031 -3.555 1 96.94 180 TRP B N 1
ATOM 4161 C CA . TRP B 1 180 ? 14.945 17.781 -2.402 1 96.94 180 TRP B CA 1
ATOM 4162 C C . TRP B 1 180 ? 15.773 18.984 -2.848 1 96.94 180 TRP B C 1
ATOM 4164 O O . TRP B 1 180 ? 15.969 19.922 -2.08 1 96.94 180 TRP B O 1
ATOM 4174 N N . TYR B 1 181 ? 16.203 18.984 -4.074 1 96.69 181 TYR B N 1
ATOM 4175 C CA . TYR B 1 181 ? 16.922 20.109 -4.641 1 96.69 181 TYR B CA 1
ATOM 4176 C C . TYR B 1 181 ? 15.961 21.141 -5.227 1 96.69 181 TYR B C 1
ATOM 4178 O O . TYR B 1 181 ? 16.359 22.266 -5.523 1 96.69 181 TYR B O 1
ATOM 4186 N N . THR B 1 182 ? 14.758 20.781 -5.34 1 96.75 182 THR B N 1
ATOM 4187 C CA . THR B 1 182 ? 13.797 21.688 -5.969 1 96.75 182 THR B CA 1
ATOM 4188 C C . THR B 1 182 ? 13.039 22.484 -4.918 1 96.75 182 THR B C 1
ATOM 4190 O O . THR B 1 182 ? 12.375 23.469 -5.238 1 96.75 182 THR B O 1
ATOM 4193 N N . VAL B 1 183 ? 13.102 22.109 -3.709 1 96.69 183 VAL B N 1
ATOM 4194 C CA . VAL B 1 183 ? 12.297 22.688 -2.639 1 96.69 183 VAL B CA 1
ATOM 4195 C C . V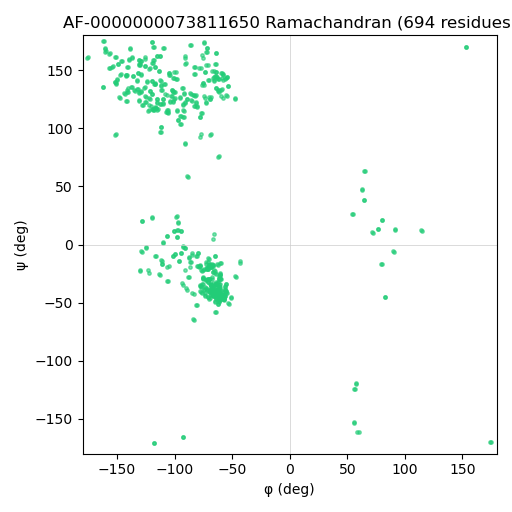AL B 1 183 ? 12.648 24.172 -2.471 1 96.69 183 VAL B C 1
ATOM 4197 O O . VAL B 1 183 ? 11.781 25 -2.203 1 96.69 183 VAL B O 1
ATOM 4200 N N . LYS B 1 184 ? 13.898 24.531 -2.639 1 96.94 184 LYS B N 1
ATOM 4201 C CA . LYS B 1 184 ? 14.328 25.922 -2.5 1 96.94 184 LYS B CA 1
ATOM 4202 C C . LYS B 1 184 ? 13.617 26.828 -3.5 1 96.94 184 LYS B C 1
ATOM 4204 O O . LYS B 1 184 ? 13.117 27.891 -3.137 1 96.94 184 LYS B O 1
ATOM 4209 N N . ASP B 1 185 ? 13.555 26.359 -4.672 1 96.44 185 ASP B N 1
ATOM 4210 C CA . ASP B 1 185 ? 12.914 27.141 -5.723 1 96.44 185 ASP B CA 1
ATOM 4211 C C . ASP B 1 185 ? 11.414 27.266 -5.477 1 96.44 185 ASP B C 1
ATOM 4213 O O . ASP B 1 185 ? 10.805 28.281 -5.844 1 96.44 185 ASP B O 1
ATOM 4217 N N . GLN B 1 186 ? 10.859 26.344 -4.848 1 94.88 186 GLN B N 1
ATOM 4218 C CA . GLN B 1 186 ? 9.422 26.328 -4.648 1 94.88 186 GLN B CA 1
ATOM 4219 C C . GLN B 1 186 ? 9.016 27.156 -3.434 1 94.88 186 GLN B C 1
ATOM 4221 O O . GLN B 1 186 ? 8.039 27.906 -3.486 1 94.88 186 GLN B O 1
ATOM 4226 N N . TYR B 1 187 ? 9.836 27.016 -2.305 1 96 187 TYR B N 1
ATOM 4227 C CA . TYR B 1 187 ? 9.352 27.562 -1.046 1 96 187 TYR B CA 1
ATOM 4228 C C . TYR B 1 187 ? 10.398 28.469 -0.404 1 96 187 TYR B C 1
ATOM 4230 O O . TYR B 1 187 ? 10.172 29.031 0.67 1 96 187 TYR B O 1
ATOM 4238 N N . GLY B 1 188 ? 11.609 28.531 -0.986 1 96.06 188 GLY B N 1
ATOM 4239 C CA . GLY B 1 188 ? 12.68 29.328 -0.403 1 96.06 188 GLY B CA 1
ATOM 4240 C C . GLY B 1 188 ? 13.383 28.641 0.75 1 96.06 188 GLY B C 1
ATOM 4241 O O . GLY B 1 188 ? 13.945 29.297 1.624 1 96.06 188 GLY B O 1
ATOM 4242 N N . VAL B 1 189 ? 13.258 27.359 0.785 1 98 189 VAL B N 1
ATOM 4243 C CA . VAL B 1 189 ? 13.906 26.562 1.824 1 98 189 VAL B CA 1
ATOM 4244 C C . VAL B 1 189 ? 14.883 25.578 1.188 1 98 189 VAL B C 1
ATOM 4246 O O . VAL B 1 189 ? 14.477 24.688 0.429 1 98 189 VAL B O 1
ATOM 4249 N N . ASP B 1 190 ? 16.141 25.75 1.486 1 98.25 190 ASP B N 1
ATOM 4250 C CA . ASP B 1 190 ? 17.125 24.812 0.975 1 98.25 190 ASP B CA 1
ATOM 4251 C C . ASP B 1 190 ? 17.078 23.5 1.767 1 98.25 190 ASP B C 1
ATOM 4253 O O . ASP B 1 190 ? 17.406 23.484 2.959 1 98.25 190 ASP B O 1
ATOM 4257 N N . MET B 1 191 ? 16.656 22.422 1.101 1 98.06 191 MET B N 1
ATOM 4258 C CA . MET B 1 191 ? 16.609 21.125 1.749 1 98.06 191 MET B CA 1
ATOM 4259 C C . MET B 1 191 ? 17.516 20.125 1.022 1 98.06 191 MET B C 1
ATOM 4261 O O . MET B 1 191 ? 17.266 18.906 1.077 1 98.06 191 MET B O 1
ATOM 4265 N N . SER B 1 192 ? 18.516 20.594 0.299 1 97.56 192 SER B N 1
ATOM 4266 C CA . SER B 1 192 ? 19.391 19.734 -0.494 1 97.56 192 SER B CA 1
ATOM 4267 C C . SER B 1 192 ? 20.125 18.734 0.386 1 97.56 192 SER B C 1
ATOM 4269 O O . SER B 1 192 ? 20.484 17.641 -0.067 1 97.56 192 SER B O 1
ATOM 4271 N N . CYS B 1 193 ? 20.328 19.078 1.663 1 96.25 193 CYS B N 1
ATOM 4272 C CA . CYS B 1 193 ? 21.031 18.203 2.586 1 96.25 193 CYS B CA 1
ATOM 4273 C C . CYS B 1 193 ? 20.234 16.938 2.861 1 96.25 193 CYS B C 1
ATOM 4275 O O . CYS B 1 193 ? 20.766 15.945 3.367 1 96.25 193 CYS B O 1
ATOM 4277 N N . MET B 1 194 ? 18.938 16.938 2.559 1 96.25 194 MET B N 1
ATOM 4278 C CA . MET B 1 194 ? 18.078 15.773 2.768 1 96.25 194 MET B CA 1
ATOM 4279 C C . MET B 1 194 ? 18.438 14.648 1.806 1 96.25 194 MET B C 1
ATOM 4281 O O . MET B 1 194 ? 18.047 13.5 2.006 1 96.25 194 MET B O 1
ATOM 4285 N N . SER B 1 195 ? 19.125 14.969 0.76 1 93.81 195 SER B N 1
ATOM 4286 C CA . SER B 1 195 ? 19.453 14 -0.283 1 93.81 195 SER B CA 1
ATOM 4287 C C . SER B 1 195 ? 20.172 12.789 0.292 1 93.81 195 SER B C 1
ATOM 4289 O O . SER B 1 195 ? 19.906 11.648 -0.09 1 93.81 195 SER B O 1
ATOM 4291 N N . ASP B 1 196 ? 21.109 13.062 1.222 1 92.25 196 ASP B N 1
ATOM 4292 C CA . ASP B 1 196 ? 21.844 11.961 1.835 1 92.25 196 ASP B CA 1
ATOM 4293 C C . ASP B 1 196 ? 20.922 11.062 2.65 1 92.25 196 ASP B C 1
ATOM 4295 O O . ASP B 1 196 ? 21 9.836 2.547 1 92.25 196 ASP B O 1
ATOM 4299 N N . PHE B 1 197 ? 20.172 11.664 3.439 1 93.69 197 PHE B N 1
ATOM 4300 C CA . PHE B 1 197 ? 19.203 10.938 4.246 1 93.69 197 PHE B CA 1
ATOM 4301 C C . PHE B 1 197 ? 18.219 10.164 3.359 1 93.69 197 PHE B C 1
ATOM 4303 O O . PHE B 1 197 ? 17.938 8.992 3.617 1 93.69 197 PHE B O 1
ATOM 4310 N N . ALA B 1 198 ? 17.75 10.797 2.312 1 93.94 198 ALA B N 1
ATOM 4311 C CA . ALA B 1 198 ? 16.828 10.172 1.364 1 93.94 198 ALA B CA 1
ATOM 4312 C C . ALA B 1 198 ? 17.469 8.961 0.693 1 93.94 198 ALA B C 1
ATOM 4314 O O . ALA B 1 198 ? 16.812 7.934 0.5 1 93.94 198 ALA B O 1
ATOM 4315 N N . THR B 1 199 ? 18.672 9.078 0.329 1 92.56 199 THR B N 1
ATOM 4316 C CA . THR B 1 199 ? 19.391 7.977 -0.299 1 92.56 199 THR B CA 1
ATOM 4317 C C . THR B 1 199 ? 19.391 6.746 0.601 1 92.56 199 THR B C 1
ATOM 4319 O O . THR B 1 199 ? 19.078 5.641 0.149 1 92.56 199 THR B O 1
ATOM 4322 N N . THR B 1 200 ? 19.625 6.961 1.863 1 90.5 200 THR B N 1
ATOM 4323 C CA . THR B 1 200 ? 19.688 5.852 2.807 1 90.5 200 THR B CA 1
ATOM 4324 C C . THR B 1 200 ? 18.312 5.223 2.996 1 90.5 200 THR B C 1
ATOM 4326 O O . THR B 1 200 ? 18.203 4.012 3.195 1 90.5 200 THR B O 1
ATOM 4329 N N . CYS B 1 201 ? 17.312 6.035 2.936 1 90.62 201 CYS B N 1
ATOM 4330 C CA . CYS B 1 201 ? 15.953 5.547 3.115 1 90.62 201 CYS B CA 1
ATOM 4331 C C . CYS B 1 201 ? 15.477 4.793 1.88 1 90.62 201 CYS B C 1
ATOM 4333 O O . CYS B 1 201 ? 14.797 3.77 1.993 1 90.62 201 CYS B O 1
ATOM 4335 N N . ILE B 1 202 ? 15.828 5.277 0.738 1 90.94 202 ILE B N 1
ATOM 4336 C CA . ILE B 1 202 ? 15.32 4.742 -0.521 1 90.94 202 ILE B CA 1
ATOM 4337 C C . ILE B 1 202 ? 16.094 3.486 -0.9 1 90.94 202 ILE B C 1
ATOM 4339 O O . ILE B 1 202 ? 15.508 2.465 -1.256 1 90.94 202 ILE B O 1
ATOM 4343 N N . MET B 1 203 ? 17.391 3.641 -0.896 1 92.69 203 MET B N 1
ATOM 4344 C CA . MET B 1 203 ? 18.25 2.535 -1.286 1 92.69 203 MET B CA 1
ATOM 4345 C C . MET B 1 203 ? 18.609 1.666 -0.081 1 92.69 203 MET B C 1
ATOM 4347 O O . MET B 1 203 ? 19.781 1.434 0.203 1 92.69 203 MET B O 1
ATOM 4351 N N . ASN B 1 204 ? 17.578 1.14 0.547 1 92.06 204 ASN B N 1
ATOM 4352 C CA . ASN B 1 204 ? 17.734 0.328 1.749 1 92.06 204 ASN B CA 1
ATOM 4353 C C . ASN B 1 204 ? 17.828 -1.158 1.414 1 92.06 204 ASN B C 1
ATOM 4355 O O . ASN B 1 204 ? 18.094 -1.525 0.27 1 92.06 204 ASN B O 1
ATOM 4359 N N . SER B 1 205 ? 17.672 -2.035 2.482 1 94.5 205 SER B N 1
ATOM 4360 C CA . SER B 1 205 ? 17.859 -3.473 2.32 1 94.5 205 SER B CA 1
ATOM 4361 C C . SER B 1 205 ? 16.531 -4.184 2.105 1 94.5 205 SER B C 1
ATOM 4363 O O . SER B 1 205 ? 16.438 -5.402 2.268 1 94.5 205 SER B O 1
ATOM 4365 N N . ASP B 1 206 ? 15.57 -3.41 1.728 1 92.75 206 ASP B N 1
ATOM 4366 C CA . ASP B 1 206 ? 14.281 -4.016 1.422 1 92.75 206 ASP B CA 1
ATOM 4367 C C . ASP B 1 206 ? 14.258 -4.582 0.003 1 92.75 206 ASP B C 1
ATOM 4369 O O . ASP B 1 206 ? 14.844 -3.994 -0.912 1 92.75 206 ASP B O 1
ATOM 4373 N N . ILE B 1 207 ? 13.539 -5.66 -0.154 1 95.88 207 ILE B N 1
ATOM 4374 C CA . ILE B 1 207 ? 13.148 -6.094 -1.492 1 95.88 207 ILE B CA 1
ATOM 4375 C C . ILE B 1 207 ? 11.977 -5.254 -1.989 1 95.88 207 ILE B C 1
ATOM 4377 O O . ILE B 1 207 ? 10.867 -5.355 -1.465 1 95.88 207 ILE B O 1
ATOM 4381 N N . THR B 1 208 ? 12.266 -4.449 -2.928 1 94.12 208 THR B N 1
ATOM 4382 C CA . THR B 1 208 ? 11.203 -3.621 -3.498 1 94.12 208 THR B CA 1
ATOM 4383 C C . THR B 1 208 ? 10.555 -4.32 -4.688 1 94.12 208 THR B C 1
ATOM 4385 O O . THR B 1 208 ? 11.227 -4.66 -5.66 1 94.12 208 THR B O 1
ATOM 4388 N N . VAL B 1 209 ? 9.25 -4.508 -4.59 1 95.25 209 VAL B N 1
ATOM 4389 C CA . VAL B 1 209 ? 8.523 -5.152 -5.676 1 95.25 209 VAL B CA 1
ATOM 4390 C C . VAL B 1 209 ? 7.918 -4.09 -6.594 1 95.25 209 VAL B C 1
ATOM 4392 O O . VAL B 1 209 ? 7.004 -3.365 -6.199 1 95.25 209 VAL B O 1
ATOM 4395 N N . ASN B 1 210 ? 8.469 -4.012 -7.781 1 95.31 210 ASN B N 1
ATOM 4396 C CA . ASN B 1 210 ? 8.047 -2.994 -8.742 1 95.31 210 ASN B CA 1
ATOM 4397 C C . ASN B 1 210 ? 8.234 -3.469 -10.18 1 95.31 210 ASN B C 1
ATOM 4399 O O . ASN B 1 210 ? 8.992 -4.41 -10.43 1 95.31 210 ASN B O 1
ATOM 4403 N N . SER B 1 211 ? 7.504 -2.742 -11.039 1 96.81 211 SER B N 1
ATOM 4404 C CA . SER B 1 211 ? 7.723 -3.002 -12.461 1 96.81 211 SER B CA 1
ATOM 4405 C C . SER B 1 211 ? 8.945 -2.26 -12.977 1 96.81 211 SER B C 1
ATOM 4407 O O . SER B 1 211 ? 9.078 -1.048 -12.781 1 96.81 211 SER B O 1
ATOM 4409 N N . VAL B 1 212 ? 9.836 -2.941 -13.617 1 97.81 212 VAL B N 1
ATOM 4410 C CA . VAL B 1 212 ? 11.039 -2.375 -14.219 1 97.81 212 VAL B CA 1
ATOM 4411 C C . VAL B 1 212 ? 10.844 -2.236 -15.727 1 97.81 212 VAL B C 1
ATOM 4413 O O . VAL B 1 212 ? 10.352 -3.158 -16.391 1 97.81 212 VAL B O 1
ATOM 4416 N N . THR B 1 213 ? 11.18 -1.123 -16.266 1 97.12 213 THR B N 1
ATOM 4417 C CA . THR B 1 213 ? 11.07 -0.92 -17.703 1 97.12 213 THR B CA 1
ATOM 4418 C C . THR B 1 213 ? 12.289 -1.494 -18.422 1 97.12 213 THR B C 1
ATOM 4420 O O . THR B 1 213 ? 13.391 -1.514 -17.859 1 97.12 213 THR B O 1
ATOM 4423 N N . VAL B 1 214 ? 12.047 -1.861 -19.625 1 97.38 214 VAL B N 1
ATOM 4424 C CA . VAL B 1 214 ? 13.078 -2.521 -20.422 1 97.38 214 VAL B CA 1
ATOM 4425 C C . VAL B 1 214 ? 14.273 -1.587 -20.594 1 97.38 214 VAL B C 1
ATOM 4427 O O . VAL B 1 214 ? 15.422 -2.025 -20.578 1 97.38 214 VAL B O 1
ATOM 4430 N N . GLU B 1 215 ? 14.047 -0.276 -20.75 1 96.44 215 GLU B N 1
ATOM 4431 C CA . GLU B 1 215 ? 15.094 0.708 -21.016 1 96.44 215 GLU B CA 1
ATOM 4432 C C . GLU B 1 215 ? 16.031 0.851 -19.812 1 96.44 215 GLU B C 1
ATOM 4434 O O . GLU B 1 215 ? 17.156 1.345 -19.953 1 96.44 215 GLU B O 1
ATOM 4439 N N . ASP B 1 216 ? 15.562 0.395 -18.672 1 97.44 216 ASP B N 1
ATOM 4440 C CA . ASP B 1 216 ? 16.344 0.577 -17.453 1 97.44 216 ASP B CA 1
ATOM 4441 C C . ASP B 1 216 ? 17.203 -0.648 -17.172 1 97.44 216 ASP B C 1
ATOM 4443 O O . ASP B 1 216 ? 18.016 -0.643 -16.234 1 97.44 216 ASP B O 1
ATOM 4447 N N . VAL B 1 217 ? 17.031 -1.695 -17.922 1 98.56 217 VAL B N 1
ATOM 4448 C CA . VAL B 1 217 ? 17.828 -2.904 -17.781 1 98.56 217 VAL B CA 1
ATOM 4449 C C . VAL B 1 217 ? 19.141 -2.746 -18.547 1 98.56 217 VAL B C 1
ATOM 4451 O O . VAL B 1 217 ? 19.141 -2.467 -19.75 1 98.56 217 VAL B O 1
ATOM 4454 N N . LEU B 1 218 ? 20.266 -3.018 -17.875 1 98.5 218 LEU B N 1
ATOM 4455 C CA . LEU B 1 218 ? 21.547 -2.59 -18.438 1 98.5 218 LEU B CA 1
ATOM 4456 C C . LEU B 1 218 ? 22.328 -3.781 -18.984 1 98.5 218 LEU B C 1
ATOM 4458 O O . LEU B 1 218 ? 23.516 -3.662 -19.281 1 98.5 218 LEU B O 1
ATOM 4462 N N . SER B 1 219 ? 21.75 -4.977 -19.031 1 98.5 219 SER B N 1
ATOM 4463 C CA . SER B 1 219 ? 22.375 -6.168 -19.609 1 98.5 219 SER B CA 1
ATOM 4464 C C . SER B 1 219 ? 21.328 -7.227 -19.938 1 98.5 219 SER B C 1
ATOM 4466 O O . SER B 1 219 ? 20.156 -7.09 -19.562 1 98.5 219 SER B O 1
ATOM 4468 N N . HIS B 1 220 ? 21.781 -8.203 -20.656 1 98.12 220 HIS B N 1
ATOM 4469 C CA . HIS B 1 220 ? 20.984 -9.422 -20.672 1 98.12 220 HIS B CA 1
ATOM 4470 C C . HIS B 1 220 ? 20.922 -10.055 -19.297 1 98.12 220 HIS B C 1
ATOM 4472 O O . HIS B 1 220 ? 21.922 -10.133 -18.594 1 98.12 220 HIS B O 1
ATOM 4478 N N . PRO B 1 221 ? 19.719 -10.43 -18.969 1 98.62 221 PRO B N 1
ATOM 4479 C CA . PRO B 1 221 ? 19.609 -11.078 -17.656 1 98.62 221 PRO B CA 1
ATOM 4480 C C . PRO B 1 221 ? 20.391 -12.391 -17.578 1 98.62 221 PRO B C 1
ATOM 4482 O O . PRO B 1 221 ? 20.453 -13.141 -18.562 1 98.62 221 PRO B O 1
ATOM 4485 N N . ALA B 1 222 ? 20.984 -12.695 -16.484 1 98.81 222 ALA B N 1
ATOM 4486 C CA . ALA B 1 222 ? 21.703 -13.93 -16.234 1 98.81 222 ALA B CA 1
ATOM 4487 C C . ALA B 1 222 ? 20.891 -14.898 -15.391 1 98.81 222 ALA B C 1
ATOM 4489 O O . ALA B 1 222 ? 20.375 -14.523 -14.336 1 98.81 222 ALA B O 1
ATOM 4490 N N . ARG B 1 223 ? 20.75 -16.078 -15.852 1 98.81 223 ARG B N 1
ATOM 4491 C CA . ARG B 1 223 ? 20.109 -17.109 -15.031 1 98.81 223 ARG B CA 1
ATOM 4492 C C . ARG B 1 223 ? 21.031 -17.578 -13.914 1 98.81 223 ARG B C 1
ATOM 4494 O O . ARG B 1 223 ? 22.172 -17.984 -14.172 1 98.81 223 ARG B O 1
ATOM 4501 N N . PHE B 1 224 ? 20.547 -17.531 -12.688 1 98.69 224 PHE B N 1
ATOM 4502 C CA . PHE B 1 224 ? 21.438 -17.938 -11.617 1 98.69 224 PHE B CA 1
ATOM 4503 C C . PHE B 1 224 ? 20.906 -19.188 -10.914 1 98.69 224 PHE B C 1
ATOM 4505 O O . PHE B 1 224 ? 21.625 -19.812 -10.133 1 98.69 224 PHE B O 1
ATOM 4512 N N . ALA B 1 225 ? 19.688 -19.594 -11.203 1 98.62 225 ALA B N 1
ATOM 4513 C CA . ALA B 1 225 ? 19.156 -20.812 -10.594 1 98.62 225 ALA B CA 1
ATOM 4514 C C . ALA B 1 225 ? 18.078 -21.438 -11.477 1 98.62 225 ALA B C 1
ATOM 4516 O O . ALA B 1 225 ? 17.438 -20.75 -12.273 1 98.62 225 ALA B O 1
ATOM 4517 N N . GLU B 1 226 ? 17.938 -22.688 -11.352 1 98.38 226 GLU B N 1
ATOM 4518 C CA . GLU B 1 226 ? 16.906 -23.484 -12.016 1 98.38 226 GLU B CA 1
ATOM 4519 C C . GLU B 1 226 ? 16.359 -24.562 -11.094 1 98.38 226 GLU B C 1
ATOM 4521 O O . GLU B 1 226 ? 17.125 -25.219 -10.383 1 98.38 226 GLU B O 1
ATOM 4526 N N . LEU B 1 227 ? 15.102 -24.688 -11.062 1 98.38 227 LEU B N 1
ATOM 4527 C CA . LEU B 1 227 ? 14.422 -25.688 -10.242 1 98.38 227 LEU B CA 1
ATOM 4528 C C . LEU B 1 227 ? 13.562 -26.594 -11.109 1 98.38 227 LEU B C 1
ATOM 4530 O O . LEU B 1 227 ? 12.68 -26.141 -11.828 1 98.38 227 LEU B O 1
ATOM 4534 N N . ASP B 1 228 ? 13.844 -27.828 -11.078 1 98.44 228 ASP B N 1
ATOM 4535 C CA . ASP B 1 228 ? 12.984 -28.859 -11.672 1 98.44 228 ASP B CA 1
ATOM 4536 C C . ASP B 1 228 ? 12.008 -29.422 -10.641 1 98.44 228 ASP B C 1
ATOM 4538 O O . ASP B 1 228 ? 12.422 -30.109 -9.703 1 98.44 228 ASP B O 1
ATOM 4542 N N . LEU B 1 229 ? 10.75 -29.219 -10.836 1 98.12 229 LEU B N 1
ATOM 4543 C CA . LEU B 1 229 ? 9.75 -29.531 -9.812 1 98.12 229 LEU B CA 1
ATOM 4544 C C . LEU B 1 229 ? 9.57 -31.031 -9.68 1 98.12 229 LEU B C 1
ATOM 4546 O O . LEU B 1 229 ? 8.969 -31.5 -8.711 1 98.12 229 LEU B O 1
ATOM 4550 N N . HIS B 1 230 ? 10.039 -31.797 -10.609 1 97.62 230 HIS B N 1
ATOM 4551 C CA . HIS B 1 230 ? 9.938 -33.25 -10.5 1 97.62 230 HIS B CA 1
ATOM 4552 C C . HIS B 1 230 ? 11.023 -33.812 -9.586 1 97.62 230 HIS B C 1
ATOM 4554 O O . HIS B 1 230 ? 10.914 -34.938 -9.094 1 97.62 230 HIS B O 1
ATOM 4560 N N . SER B 1 231 ? 12.094 -32.969 -9.375 1 97.31 231 SER B N 1
ATOM 4561 C CA . SER B 1 231 ? 13.211 -33.594 -8.664 1 97.31 231 SER B CA 1
ATOM 4562 C C . SER B 1 231 ? 13.664 -32.719 -7.496 1 97.31 231 SER B C 1
ATOM 4564 O O . SER B 1 231 ? 14.281 -33.219 -6.547 1 97.31 231 SER B O 1
ATOM 4566 N N . VAL B 1 232 ? 13.391 -31.469 -7.52 1 97.75 232 VAL B N 1
ATOM 4567 C CA . VAL B 1 232 ? 13.883 -30.562 -6.484 1 97.75 232 VAL B CA 1
ATOM 4568 C C . VAL B 1 232 ? 13.359 -31 -5.121 1 97.75 232 VAL B C 1
ATOM 4570 O O . VAL B 1 232 ? 12.242 -31.5 -5.008 1 97.75 232 VAL B O 1
ATOM 4573 N N . THR B 1 233 ? 14.148 -30.781 -4.059 1 97.38 233 THR B N 1
ATOM 4574 C CA . THR B 1 233 ? 13.773 -31.188 -2.709 1 97.38 233 THR B CA 1
ATOM 4575 C C . THR B 1 233 ? 13.531 -29.969 -1.828 1 97.38 233 THR B C 1
ATOM 4577 O O . THR B 1 233 ? 13.953 -28.859 -2.166 1 97.38 233 THR B O 1
ATOM 4580 N N . VAL B 1 234 ? 12.875 -30.203 -0.762 1 94.75 234 VAL B N 1
ATOM 4581 C CA . VAL B 1 234 ? 12.609 -29.141 0.204 1 94.75 234 VAL B CA 1
ATOM 4582 C C . VAL B 1 234 ? 13.922 -28.594 0.745 1 94.75 234 VAL B C 1
ATOM 4584 O O . VAL B 1 234 ? 14.047 -27.391 0.998 1 94.75 234 VAL B O 1
ATOM 4587 N N . GLU B 1 235 ? 14.891 -29.406 0.947 1 95.06 235 GLU B N 1
ATOM 4588 C CA . GLU B 1 235 ? 16.203 -29 1.43 1 95.06 235 GLU B CA 1
ATOM 4589 C C . GLU B 1 235 ? 16.891 -28.062 0.449 1 95.06 235 GLU B C 1
ATOM 4591 O O . GLU B 1 235 ? 17.5 -27.062 0.858 1 95.06 235 GLU B O 1
ATOM 4596 N N . GLU B 1 236 ? 16.766 -28.375 -0.801 1 95.62 236 GLU B N 1
ATOM 4597 C CA . GLU B 1 236 ? 17.344 -27.516 -1.827 1 95.62 236 GLU B CA 1
ATOM 4598 C C . GLU B 1 236 ? 16.688 -26.141 -1.837 1 95.62 236 GLU B C 1
ATOM 4600 O O . GLU B 1 236 ? 17.328 -25.141 -2.146 1 95.62 236 GLU B O 1
ATOM 4605 N N . LEU B 1 237 ? 15.422 -26.094 -1.506 1 95.19 237 LEU B N 1
ATOM 4606 C CA . LEU B 1 237 ? 14.672 -24.844 -1.51 1 95.19 237 L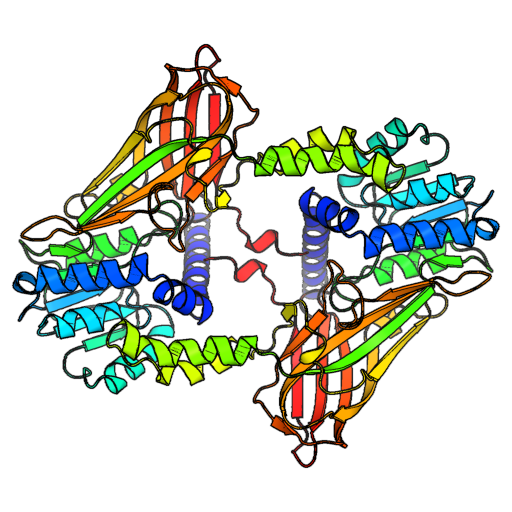EU B CA 1
ATOM 4607 C C . LEU B 1 237 ? 15.102 -23.953 -0.355 1 95.19 237 LEU B C 1
ATOM 4609 O O . LEU B 1 237 ? 14.828 -22.75 -0.36 1 95.19 237 LEU B O 1
ATOM 4613 N N . ARG B 1 238 ? 15.711 -24.484 0.641 1 93 238 ARG B N 1
ATOM 4614 C CA . ARG B 1 238 ? 16.156 -23.703 1.794 1 93 238 ARG B CA 1
ATOM 4615 C C . ARG B 1 238 ? 17.359 -22.828 1.432 1 93 238 ARG B C 1
ATOM 4617 O O . ARG B 1 238 ? 17.703 -21.906 2.176 1 93 238 ARG B O 1
ATOM 4624 N N . SER B 1 239 ? 17.906 -23.188 0.398 1 94.44 239 SER B N 1
ATOM 4625 C CA . SER B 1 239 ? 19.031 -22.375 -0.096 1 94.44 239 SER B CA 1
ATOM 4626 C C . SER B 1 239 ? 19.156 -22.469 -1.613 1 94.44 239 SER B C 1
ATOM 4628 O O . SER B 1 239 ? 19.812 -23.375 -2.131 1 94.44 239 SER B O 1
ATOM 4630 N N . VAL B 1 240 ? 18.609 -21.609 -2.285 1 97.56 240 VAL B N 1
ATOM 4631 C CA . VAL B 1 240 ? 18.719 -21.531 -3.738 1 97.56 240 VAL B CA 1
ATOM 4632 C C . VAL B 1 240 ? 19.797 -20.516 -4.117 1 97.56 240 VAL B C 1
ATOM 4634 O O . VAL B 1 240 ? 19.688 -19.328 -3.818 1 97.56 240 VAL B O 1
ATOM 4637 N N . LYS B 1 241 ? 20.859 -20.969 -4.734 1 97.25 241 LYS B N 1
ATOM 4638 C CA . LYS B 1 241 ? 21.984 -20.078 -5 1 97.25 241 LYS B CA 1
ATOM 4639 C C . LYS B 1 241 ? 22.562 -20.328 -6.395 1 97.25 241 LYS B C 1
ATOM 4641 O O . LYS B 1 241 ? 22.312 -21.375 -7 1 97.25 241 LYS B O 1
ATOM 4646 N N . GLY B 1 242 ? 23.234 -19.391 -6.863 1 98.38 242 GLY B N 1
ATOM 4647 C CA . GLY B 1 242 ? 23.906 -19.484 -8.141 1 98.38 242 GLY B CA 1
ATOM 4648 C C . GLY B 1 242 ? 24.75 -18.266 -8.469 1 98.38 242 GLY B C 1
ATOM 4649 O O . GLY B 1 242 ? 24.562 -17.203 -7.891 1 98.38 242 GLY B O 1
ATOM 4650 N N . LYS B 1 243 ? 25.656 -18.516 -9.398 1 98.69 243 LYS B N 1
ATOM 4651 C CA . LYS B 1 243 ? 26.516 -17.422 -9.875 1 98.69 243 LYS B CA 1
ATOM 4652 C C . LYS B 1 243 ? 25.875 -16.719 -11.078 1 98.69 243 LYS B C 1
ATOM 4654 O O . LYS B 1 243 ? 25.016 -17.281 -11.75 1 98.69 243 LYS B O 1
ATOM 4659 N N . PHE B 1 244 ? 26.312 -15.469 -11.242 1 98.75 244 PHE B N 1
ATOM 4660 C CA . PHE B 1 244 ? 25.859 -14.742 -12.43 1 98.75 244 PHE B CA 1
ATOM 4661 C C . PHE B 1 244 ? 27 -13.898 -13 1 98.75 244 PHE B C 1
ATOM 4663 O O . PHE B 1 244 ? 27.938 -13.555 -12.289 1 98.75 244 PHE B O 1
ATOM 4670 N N . ARG B 1 245 ? 26.891 -13.695 -14.258 1 98.62 245 ARG B N 1
ATOM 4671 C CA . ARG B 1 245 ? 27.797 -12.812 -15.008 1 98.62 245 ARG B CA 1
ATOM 4672 C C . ARG B 1 245 ? 27.031 -12.031 -16.078 1 98.62 245 ARG B C 1
ATOM 4674 O O . ARG B 1 245 ? 26.328 -12.625 -16.906 1 98.62 245 ARG B O 1
ATOM 4681 N N . CYS B 1 246 ? 27.141 -10.742 -16 1 98.31 246 CYS B N 1
ATOM 4682 C CA . CYS B 1 246 ? 26.5 -9.836 -16.953 1 98.31 246 CYS B CA 1
ATOM 4683 C C . CYS B 1 246 ? 27.531 -8.891 -17.578 1 98.31 246 CYS B C 1
ATOM 4685 O O . CYS B 1 246 ? 28.578 -8.625 -16.984 1 98.31 246 CYS B O 1
ATOM 4687 N N . GLU B 1 247 ? 27.188 -8.477 -18.734 1 98.19 247 GLU B N 1
ATOM 4688 C CA . GLU B 1 247 ? 27.938 -7.418 -19.391 1 98.19 247 GLU B CA 1
ATOM 4689 C C . GLU B 1 247 ? 27.047 -6.23 -19.734 1 98.19 247 GLU B C 1
ATOM 4691 O O . GLU B 1 247 ? 26.047 -6.383 -20.438 1 98.19 247 GLU B O 1
ATOM 4696 N N . SER B 1 248 ? 27.453 -5.062 -19.281 1 97.44 248 SER B N 1
ATOM 4697 C CA . SER B 1 248 ? 26.578 -3.893 -19.344 1 97.44 248 SER B CA 1
ATOM 4698 C C . SER B 1 248 ? 26.469 -3.379 -20.781 1 97.44 248 SER B C 1
ATOM 4700 O O . SER B 1 248 ? 27.406 -3.506 -21.562 1 97.44 248 SER B O 1
ATOM 4702 N N . PHE B 1 249 ? 25.25 -2.838 -21 1 95.81 249 PHE B N 1
ATOM 4703 C CA . PHE B 1 249 ? 25 -2.1 -22.219 1 95.81 249 PHE B CA 1
ATOM 4704 C C . PHE B 1 249 ? 25.281 -0.617 -22.047 1 95.81 249 PHE B C 1
ATOM 4706 O O . PHE B 1 249 ? 24.797 0.006 -21.094 1 95.81 249 PHE B O 1
ATOM 4713 N N . GLY B 1 250 ? 26 -0.012 -22.875 1 93.81 250 GLY B N 1
ATOM 4714 C CA . GLY B 1 250 ? 26.172 1.433 -22.875 1 93.81 250 GLY B CA 1
ATOM 4715 C C . GLY B 1 250 ? 26.734 1.972 -21.562 1 93.81 250 GLY B C 1
ATOM 4716 O O . GLY B 1 250 ? 27.484 1.278 -20.875 1 93.81 250 GLY B O 1
ATOM 4717 N N . SER B 1 251 ? 26.531 3.314 -21.391 1 96.56 251 SER B N 1
ATOM 4718 C CA . SER B 1 251 ? 27 3.998 -20.188 1 96.56 251 SER B CA 1
ATOM 4719 C C . SER B 1 251 ? 25.828 4.422 -19.297 1 96.56 251 SER B C 1
ATOM 4721 O O . SER B 1 251 ? 24.875 5.051 -19.781 1 96.56 251 SER B O 1
ATOM 4723 N N . ALA B 1 252 ? 25.891 3.994 -18.078 1 96.44 252 ALA B N 1
ATOM 4724 C CA . ALA B 1 252 ? 24.859 4.32 -17.094 1 96.44 252 ALA B CA 1
ATOM 4725 C C . ALA B 1 252 ? 25.359 4.105 -15.672 1 96.44 252 ALA B C 1
ATOM 4727 O O . ALA B 1 252 ? 26.484 3.666 -15.461 1 96.44 252 ALA B O 1
ATOM 4728 N N . ALA B 1 253 ? 24.547 4.461 -14.781 1 96.12 253 ALA B N 1
ATOM 4729 C CA . ALA B 1 253 ? 24.844 4.195 -13.375 1 96.12 253 ALA B CA 1
ATOM 4730 C C . ALA B 1 253 ? 23.984 3.051 -12.844 1 96.12 253 ALA B C 1
ATOM 4732 O O . ALA B 1 253 ? 22.766 3.18 -12.742 1 96.12 253 ALA B O 1
ATOM 4733 N N . VAL B 1 254 ? 24.625 1.966 -12.516 1 97.94 254 VAL B N 1
ATOM 4734 C CA . VAL B 1 254 ? 23.906 0.858 -11.891 1 97.94 254 VAL B CA 1
ATOM 4735 C C . VAL B 1 254 ? 23.562 1.214 -10.453 1 97.94 254 VAL B C 1
ATOM 4737 O O . VAL B 1 254 ? 24.453 1.51 -9.648 1 97.94 254 VAL B O 1
ATOM 4740 N N . ASN B 1 255 ? 22.266 1.166 -10.133 1 97.62 255 ASN B N 1
ATOM 4741 C CA . ASN B 1 255 ? 21.922 1.487 -8.75 1 97.62 255 ASN B CA 1
ATOM 4742 C C . ASN B 1 255 ? 21.109 0.369 -8.102 1 97.62 255 ASN B C 1
ATOM 4744 O O . ASN B 1 255 ? 20.812 0.426 -6.91 1 97.62 255 ASN B O 1
ATOM 4748 N N . ALA B 1 256 ? 20.797 -0.659 -8.836 1 98.56 256 ALA B N 1
ATOM 4749 C CA . ALA B 1 256 ? 20.062 -1.796 -8.281 1 98.56 256 ALA B CA 1
ATOM 4750 C C . ALA B 1 256 ? 20.234 -3.035 -9.156 1 98.56 256 ALA B C 1
ATOM 4752 O O . ALA B 1 256 ? 20.766 -2.953 -10.266 1 98.56 256 ALA B O 1
ATOM 4753 N N . PHE B 1 257 ? 19.859 -4.191 -8.617 1 98.81 257 PHE B N 1
ATOM 4754 C CA . PHE B 1 257 ? 19.625 -5.41 -9.383 1 98.81 257 PHE B CA 1
ATOM 4755 C C . PHE B 1 257 ? 18.141 -5.684 -9.531 1 98.81 257 PHE B C 1
ATOM 4757 O O . PHE B 1 257 ? 17.359 -5.359 -8.641 1 98.81 257 PHE B O 1
ATOM 4764 N N . CYS B 1 258 ? 17.828 -6.219 -10.625 1 98.75 258 CYS B N 1
ATOM 4765 C CA . CYS B 1 258 ? 16.469 -6.691 -10.883 1 98.75 258 CYS B CA 1
ATOM 4766 C C . CYS B 1 258 ? 16.422 -8.219 -10.93 1 98.75 258 CYS B C 1
ATOM 4768 O O . CYS B 1 258 ? 17.109 -8.836 -11.742 1 98.75 258 CYS B O 1
ATOM 4770 N N . VAL B 1 259 ? 15.609 -8.805 -10.031 1 98.81 259 VAL B N 1
ATOM 4771 C CA . VAL B 1 259 ? 15.414 -10.25 -10 1 98.81 259 VAL B CA 1
ATOM 4772 C C . VAL B 1 259 ? 14.031 -10.602 -10.547 1 98.81 259 VAL B C 1
ATOM 4774 O O . VAL B 1 259 ? 13.039 -9.984 -10.156 1 98.81 259 VAL B O 1
ATOM 4777 N N . HIS B 1 260 ? 14 -11.492 -11.453 1 98.81 260 HIS B N 1
ATOM 4778 C CA . HIS B 1 260 ? 12.727 -11.977 -11.984 1 98.81 260 HIS B CA 1
ATOM 4779 C C . HIS B 1 260 ? 12.758 -13.492 -12.188 1 98.81 260 HIS B C 1
ATOM 4781 O O . HIS B 1 260 ? 13.812 -14.117 -12.055 1 98.81 260 HIS B O 1
ATOM 4787 N N . PHE B 1 261 ? 11.594 -14.109 -12.445 1 98.81 261 PHE B N 1
ATOM 4788 C CA . PHE B 1 261 ? 11.539 -15.555 -12.625 1 98.81 261 PHE B CA 1
ATOM 4789 C C . PHE B 1 261 ? 10.773 -15.914 -13.891 1 98.81 261 PHE B C 1
ATOM 4791 O O . PHE B 1 261 ? 10.062 -15.078 -14.453 1 98.81 261 PHE B O 1
ATOM 4798 N N . THR B 1 262 ? 11.008 -17.078 -14.391 1 98.75 262 THR B N 1
ATOM 4799 C CA . THR B 1 262 ? 10.281 -17.719 -15.477 1 98.75 262 THR B CA 1
ATOM 4800 C C . THR B 1 262 ? 9.898 -19.156 -15.094 1 98.75 262 THR B C 1
ATOM 4802 O O . THR B 1 262 ? 10.727 -19.891 -14.562 1 98.75 262 THR B O 1
ATOM 4805 N N . VAL B 1 263 ? 8.656 -19.453 -15.305 1 98.75 263 VAL B N 1
ATOM 4806 C CA . VAL B 1 263 ? 8.25 -20.844 -15.125 1 98.75 263 VAL B CA 1
ATOM 4807 C C . VAL B 1 263 ? 7.84 -21.438 -16.469 1 98.75 263 VAL B C 1
ATOM 4809 O O . VAL B 1 263 ? 7.363 -20.719 -17.359 1 98.75 263 VAL B O 1
ATOM 4812 N N . THR B 1 264 ? 8.055 -22.719 -16.594 1 98.69 264 THR B N 1
ATOM 4813 C CA . THR B 1 264 ? 7.816 -23.406 -17.859 1 98.69 264 THR B CA 1
ATOM 4814 C C . THR B 1 264 ? 6.801 -24.516 -17.688 1 98.69 264 THR B C 1
ATOM 4816 O O . THR B 1 264 ? 6.871 -25.297 -16.719 1 98.69 264 THR B O 1
ATOM 4819 N N . PHE B 1 265 ? 5.836 -24.562 -18.562 1 98.5 265 PHE B N 1
ATOM 4820 C CA . PHE B 1 265 ? 4.863 -25.641 -18.672 1 98.5 265 PHE B CA 1
ATOM 4821 C C . PHE B 1 265 ? 5.246 -26.609 -19.797 1 98.5 265 PHE B C 1
ATOM 4823 O O . PHE B 1 265 ? 5.465 -26.188 -20.922 1 98.5 265 PHE B O 1
ATOM 4830 N N . PRO B 1 266 ? 5.316 -27.828 -19.375 1 95.75 266 PRO B N 1
ATOM 4831 C CA . PRO B 1 266 ? 5.586 -28.797 -20.453 1 95.75 266 PRO B CA 1
ATOM 4832 C C . PRO B 1 266 ? 4.402 -28.953 -21.406 1 95.75 266 PRO B C 1
ATOM 4834 O O . PRO B 1 266 ? 3.256 -29.047 -20.969 1 95.75 266 PRO B O 1
ATOM 4837 N N . CYS B 1 267 ? 4.609 -28.766 -22.703 1 92.38 267 CYS B N 1
ATOM 4838 C CA . CYS B 1 267 ? 3.6 -28.984 -23.734 1 92.38 267 CYS B CA 1
ATOM 4839 C C . CYS B 1 267 ? 4.16 -29.812 -24.891 1 92.38 267 CYS B C 1
ATOM 4841 O O . CYS B 1 267 ? 5.371 -29.812 -25.125 1 92.38 267 CYS B O 1
ATOM 4843 N N . PRO B 1 268 ? 3.318 -30.656 -25.562 1 89.06 268 PRO B N 1
ATOM 4844 C CA . PRO B 1 268 ? 3.781 -31.547 -26.625 1 89.06 268 PRO B CA 1
ATOM 4845 C C . PRO B 1 268 ? 4.484 -30.797 -27.766 1 89.06 268 PRO B C 1
ATOM 4847 O O . PRO B 1 268 ? 5.508 -31.266 -28.266 1 89.06 268 PRO B O 1
ATOM 4850 N N . ASP B 1 269 ? 4.047 -29.688 -28.328 1 87.56 269 ASP B N 1
ATOM 4851 C CA . ASP B 1 269 ? 4.664 -28.984 -29.438 1 87.56 269 ASP B CA 1
ATOM 4852 C C . ASP B 1 269 ? 5.781 -28.047 -28.953 1 87.56 269 ASP B C 1
ATOM 4854 O O . ASP B 1 269 ? 6.953 -28.266 -29.281 1 87.56 269 ASP B O 1
ATOM 4858 N N . LYS B 1 270 ? 5.461 -27.078 -28.203 1 92.81 270 LYS B N 1
ATOM 4859 C CA . LYS B 1 270 ? 6.391 -26.094 -27.656 1 92.81 270 LYS B CA 1
ATOM 4860 C C . LYS B 1 270 ? 6.016 -25.719 -26.219 1 92.81 270 LYS B C 1
ATOM 4862 O O . LYS B 1 270 ? 4.855 -25.422 -25.938 1 92.81 270 LYS B O 1
ATOM 4867 N N . PRO B 1 271 ? 7.043 -25.766 -25.406 1 95.88 271 PRO B N 1
ATOM 4868 C CA . PRO B 1 271 ? 6.738 -25.375 -24.031 1 95.88 271 PRO B CA 1
ATOM 4869 C C . PRO B 1 271 ? 6.16 -23.969 -23.922 1 95.88 271 PRO B C 1
ATOM 4871 O O . PRO B 1 271 ? 6.461 -23.109 -24.766 1 95.88 271 PRO B O 1
ATOM 4874 N N . LEU B 1 272 ? 5.297 -23.797 -23.016 1 97.44 272 LEU B N 1
ATOM 4875 C CA . LEU B 1 272 ? 4.754 -22.484 -22.703 1 97.44 272 LEU B CA 1
ATOM 4876 C C . LEU B 1 272 ? 5.461 -21.875 -21.5 1 97.44 272 LEU B C 1
ATOM 4878 O O . LEU B 1 272 ? 5.773 -22.578 -20.547 1 97.44 272 LEU B O 1
ATOM 4882 N N . VAL B 1 273 ? 5.668 -20.578 -21.578 1 97.94 273 VAL B N 1
ATOM 4883 C CA . VAL B 1 273 ? 6.426 -19.938 -20.516 1 97.94 273 VAL B CA 1
ATOM 4884 C C . VAL B 1 273 ? 5.598 -18.797 -19.906 1 97.94 273 VAL B C 1
ATOM 4886 O O . VAL B 1 273 ? 4.859 -18.109 -20.609 1 97.94 273 VAL B O 1
ATOM 4889 N N . LEU B 1 274 ? 5.633 -18.641 -18.625 1 98.69 274 LEU B N 1
ATOM 4890 C CA . LEU B 1 274 ? 5.156 -17.5 -17.844 1 98.69 274 LEU B CA 1
ATOM 4891 C C . LEU B 1 274 ? 6.316 -16.797 -17.141 1 98.69 274 LEU B C 1
ATOM 4893 O O . LEU B 1 274 ? 7.039 -17.422 -16.359 1 98.69 274 LEU B O 1
ATOM 4897 N N . SER B 1 275 ? 6.492 -15.508 -17.406 1 98.75 275 SER B N 1
ATOM 4898 C CA . SER B 1 275 ? 7.695 -14.828 -16.938 1 98.75 275 SER B CA 1
ATOM 4899 C C . SER B 1 275 ? 7.363 -13.461 -16.344 1 98.75 275 SER B C 1
ATOM 4901 O O . SER B 1 275 ? 6.457 -12.781 -16.828 1 98.75 275 SER B O 1
ATOM 4903 N N . THR B 1 276 ? 8.086 -13.07 -15.336 1 98.56 276 THR B N 1
ATOM 4904 C CA . THR B 1 276 ? 7.977 -11.727 -14.781 1 98.56 276 THR B CA 1
ATOM 4905 C C . THR B 1 276 ? 9.062 -10.82 -15.344 1 98.56 276 THR B C 1
ATOM 4907 O O . THR B 1 276 ? 9.289 -9.719 -14.836 1 98.56 276 THR B O 1
ATOM 4910 N N . SER B 1 277 ? 9.742 -11.219 -16.359 1 98.62 277 SER B N 1
ATOM 4911 C CA . SER B 1 277 ? 10.82 -10.453 -16.984 1 98.62 277 SER B CA 1
ATOM 4912 C C . SER B 1 277 ? 10.344 -9.07 -17.406 1 98.62 277 SER B C 1
ATOM 4914 O O . SER B 1 277 ? 9.234 -8.922 -17.922 1 98.62 277 SER B O 1
ATOM 4916 N N . PRO B 1 278 ? 11.234 -8.086 -17.266 1 98.25 278 PRO B N 1
ATOM 4917 C CA . PRO B 1 278 ? 10.891 -6.758 -17.797 1 98.25 278 PRO B CA 1
ATOM 4918 C C . PRO B 1 278 ? 10.648 -6.766 -19.297 1 98.25 278 PRO B C 1
ATOM 4920 O O . PRO B 1 278 ? 10.062 -5.82 -19.828 1 98.25 278 PRO B O 1
ATOM 4923 N N . PHE B 1 279 ? 11.055 -7.793 -19.984 1 98.06 279 PHE B N 1
ATOM 4924 C CA . PHE B 1 279 ? 10.945 -7.879 -21.438 1 98.06 279 PHE B CA 1
ATOM 4925 C C . PHE B 1 279 ? 9.648 -8.57 -21.844 1 98.06 279 PHE B C 1
ATOM 4927 O O . PHE B 1 279 ? 9.406 -8.812 -23.016 1 98.06 279 PHE B O 1
ATOM 4934 N N . LYS B 1 280 ? 8.867 -9 -20.922 1 97.94 280 LYS B N 1
ATOM 4935 C CA . LYS B 1 280 ? 7.594 -9.68 -21.125 1 97.94 280 LYS B CA 1
ATOM 4936 C C . LYS B 1 280 ? 6.434 -8.852 -20.594 1 97.94 280 LYS B C 1
ATOM 4938 O O . LYS B 1 280 ? 6.641 -7.887 -19.859 1 97.94 280 LYS B O 1
ATOM 4943 N N . PRO B 1 281 ? 5.207 -9.195 -21.047 1 97.31 281 PRO B N 1
ATOM 4944 C CA . PRO B 1 281 ? 4.062 -8.477 -20.484 1 97.31 281 PRO B CA 1
ATOM 4945 C C . PRO B 1 281 ? 4.027 -8.547 -18.953 1 97.31 281 PRO B C 1
ATOM 4947 O O . PRO B 1 281 ? 4.352 -9.586 -18.375 1 97.31 281 PRO B O 1
ATOM 4950 N N . GLU B 1 282 ? 3.596 -7.488 -18.422 1 97.31 282 GLU B N 1
ATOM 4951 C CA . GLU B 1 282 ? 3.607 -7.344 -16.969 1 97.31 282 GLU B CA 1
ATOM 4952 C C . GLU B 1 282 ? 2.654 -8.336 -16.297 1 97.31 282 GLU B C 1
ATOM 4954 O O . GLU B 1 282 ? 1.568 -8.602 -16.812 1 97.31 282 GLU B O 1
ATOM 4959 N N . THR B 1 283 ? 3.016 -8.867 -15.219 1 98.06 283 THR B N 1
ATOM 4960 C CA . THR B 1 283 ? 2.193 -9.688 -14.336 1 98.06 283 THR B CA 1
ATOM 4961 C C . THR B 1 283 ? 2.055 -9.047 -12.961 1 98.06 283 THR B C 1
ATOM 4963 O O . THR B 1 283 ? 2.752 -8.078 -12.648 1 98.06 283 THR B O 1
ATOM 4966 N N . HIS B 1 284 ? 1.177 -9.562 -12.125 1 96.25 284 HIS B N 1
ATOM 4967 C CA . HIS B 1 284 ? 0.925 -8.969 -10.812 1 96.25 284 HIS B CA 1
ATOM 4968 C C . HIS B 1 284 ? 2.129 -9.141 -9.891 1 96.25 284 HIS B C 1
ATOM 4970 O O . HIS B 1 284 ? 2.244 -8.445 -8.875 1 96.25 284 HIS B O 1
ATOM 4976 N N . TRP B 1 285 ? 3.029 -10.078 -10.188 1 96.94 285 TRP B N 1
ATOM 4977 C CA . TRP B 1 285 ? 4.191 -10.336 -9.344 1 96.94 285 TRP B CA 1
ATOM 4978 C C . TRP B 1 285 ? 5.246 -9.242 -9.531 1 96.94 285 TRP B C 1
ATOM 4980 O O . TRP B 1 285 ? 6.082 -9.023 -8.648 1 96.94 285 TRP B O 1
ATOM 4990 N N . LYS B 1 286 ? 5.297 -8.656 -10.703 1 97.62 286 LYS B N 1
ATOM 4991 C CA . LYS B 1 286 ? 6.316 -7.668 -11.039 1 97.62 286 LYS B CA 1
ATOM 4992 C C . LYS B 1 286 ? 7.719 -8.234 -10.836 1 97.62 286 LYS B C 1
ATOM 4994 O O . LYS B 1 286 ? 7.973 -9.398 -11.156 1 97.62 286 LYS B O 1
ATOM 4999 N N . GLN B 1 287 ? 8.695 -7.328 -10.555 1 98.25 287 GLN B N 1
ATOM 5000 C CA . GLN B 1 287 ? 10.07 -7.754 -10.305 1 98.25 287 GLN B CA 1
ATOM 5001 C C . GLN B 1 287 ? 10.523 -7.363 -8.898 1 98.25 287 GLN B C 1
ATOM 5003 O O . GLN B 1 287 ? 9.859 -6.562 -8.234 1 98.25 287 GLN B O 1
ATOM 5008 N N . ALA B 1 288 ? 11.523 -8.031 -8.414 1 98.06 288 ALA B N 1
ATOM 5009 C CA . ALA B 1 288 ? 12.195 -7.641 -7.18 1 98.06 288 ALA B CA 1
ATOM 5010 C C . ALA B 1 288 ? 13.398 -6.738 -7.473 1 98.06 288 ALA B C 1
ATOM 5012 O O . ALA B 1 288 ? 14.328 -7.137 -8.18 1 98.06 288 ALA B O 1
ATOM 5013 N N . VAL B 1 289 ? 13.336 -5.59 -6.938 1 98 289 VAL B N 1
ATOM 5014 C CA . VAL B 1 289 ? 14.414 -4.617 -7.125 1 98 289 VAL B CA 1
ATOM 5015 C C . VAL B 1 289 ? 15.266 -4.539 -5.863 1 98 289 VAL B C 1
ATOM 5017 O O . VAL B 1 289 ? 14.758 -4.289 -4.773 1 98 289 VAL B O 1
ATOM 5020 N N . LEU B 1 290 ? 16.516 -4.777 -6.035 1 98.44 290 LEU B N 1
ATOM 5021 C CA . LEU B 1 290 ? 17.484 -4.781 -4.949 1 98.44 290 LEU B CA 1
ATOM 5022 C C . LEU B 1 290 ? 18.453 -3.607 -5.086 1 98.44 290 LEU B C 1
ATOM 5024 O O . LEU B 1 290 ? 19.438 -3.689 -5.828 1 98.44 290 LEU B O 1
ATOM 5028 N N . TYR B 1 291 ? 18.234 -2.609 -4.34 1 97.75 291 TYR B N 1
ATOM 5029 C CA . TYR B 1 291 ? 19.031 -1.395 -4.477 1 97.75 291 TYR B CA 1
ATOM 5030 C C . TYR B 1 291 ? 20.422 -1.587 -3.885 1 97.75 291 TYR B C 1
ATOM 5032 O O . TYR B 1 291 ? 20.578 -2.195 -2.822 1 97.75 291 TYR B O 1
ATOM 5040 N N . LEU B 1 292 ? 21.406 -1.046 -4.598 1 97.31 292 LEU B N 1
ATOM 5041 C CA . LEU B 1 292 ? 22.766 -1 -4.078 1 97.31 292 LEU B CA 1
ATOM 5042 C C . LEU B 1 292 ? 22.891 0.07 -2.998 1 97.31 292 LEU B C 1
ATOM 5044 O O . LEU B 1 292 ? 21.938 0.789 -2.711 1 97.31 292 LEU B O 1
ATOM 5048 N N . ASP B 1 293 ? 24.094 0.075 -2.385 1 94 293 ASP B N 1
ATOM 5049 C CA . ASP B 1 293 ? 24.328 1.117 -1.393 1 94 293 ASP B CA 1
ATOM 5050 C C . ASP B 1 293 ? 24.641 2.453 -2.064 1 94 293 ASP B C 1
ATOM 5052 O O . ASP B 1 293 ? 24.328 3.516 -1.521 1 94 293 ASP B O 1
ATOM 5056 N N . ALA B 1 294 ? 25.312 2.334 -3.16 1 92.31 294 ALA B N 1
ATOM 5057 C CA . ALA B 1 294 ? 25.625 3.5 -3.98 1 92.31 294 ALA B CA 1
ATOM 5058 C C . ALA B 1 294 ? 25.656 3.139 -5.461 1 92.31 294 ALA B C 1
ATOM 5060 O O . ALA B 1 294 ? 26.062 2.031 -5.828 1 92.31 294 ALA B O 1
ATOM 5061 N N . PRO B 1 295 ? 25.234 4.094 -6.258 1 94.31 295 PRO B N 1
ATOM 5062 C CA . PRO B 1 295 ? 25.312 3.814 -7.695 1 94.31 295 PRO B CA 1
ATOM 5063 C C . PRO B 1 295 ? 26.75 3.635 -8.18 1 94.31 295 PRO B C 1
ATOM 5065 O O . PRO B 1 295 ? 27.672 4.238 -7.629 1 94.31 295 PRO B O 1
ATOM 5068 N N . VAL B 1 296 ? 26.906 2.811 -9.18 1 96.69 296 VAL B N 1
ATOM 5069 C CA . VAL B 1 296 ? 28.219 2.57 -9.797 1 96.69 296 VAL B CA 1
ATOM 5070 C C . VAL B 1 296 ? 28.125 2.828 -11.297 1 96.69 296 VAL B C 1
ATOM 5072 O O . VAL B 1 296 ? 27.312 2.215 -11.992 1 96.69 296 VAL B O 1
ATOM 5075 N N . ASP B 1 297 ? 29 3.631 -11.789 1 96.88 297 ASP B N 1
ATOM 5076 C CA . ASP B 1 297 ? 29.016 3.924 -13.219 1 96.88 297 ASP B CA 1
ATOM 5077 C C . ASP B 1 297 ? 29.609 2.752 -14.008 1 96.88 297 ASP B C 1
ATOM 5079 O O . ASP B 1 297 ? 30.594 2.156 -13.602 1 96.88 297 ASP B O 1
ATOM 5083 N N . VAL B 1 298 ? 28.938 2.49 -15.078 1 98.06 298 VAL B N 1
ATOM 5084 C CA . VAL B 1 298 ? 29.422 1.452 -15.977 1 98.06 298 VAL B CA 1
ATOM 5085 C C . VAL B 1 298 ? 29.453 1.976 -17.406 1 98.06 298 VAL B C 1
ATOM 5087 O O . VAL B 1 298 ? 28.734 2.932 -17.734 1 98.06 298 VAL B O 1
ATOM 5090 N N . VAL B 1 299 ? 30.297 1.416 -18.234 1 97.25 299 VAL B N 1
ATOM 5091 C CA . VAL B 1 299 ? 30.344 1.665 -19.672 1 97.25 299 VAL B CA 1
ATOM 5092 C C . VAL B 1 299 ? 30.094 0.366 -20.422 1 97.25 299 VAL B C 1
ATOM 5094 O O . VAL B 1 299 ? 29.922 -0.694 -19.812 1 97.25 299 VAL B O 1
ATOM 5097 N N . GLN B 1 300 ? 30.016 0.529 -21.656 1 97.5 300 GLN B N 1
ATOM 5098 C CA . GLN B 1 300 ? 29.781 -0.631 -22.516 1 97.5 300 GLN B CA 1
ATOM 5099 C C . GLN B 1 300 ? 30.719 -1.783 -22.156 1 97.5 300 GLN B C 1
ATOM 5101 O O . GLN B 1 300 ? 31.922 -1.594 -22.047 1 97.5 300 GLN B O 1
ATOM 5106 N N . ASP B 1 301 ? 30.141 -3 -21.875 1 97.44 301 ASP B N 1
ATOM 5107 C CA . ASP B 1 301 ? 30.828 -4.27 -21.703 1 97.44 301 ASP B CA 1
ATOM 5108 C C . ASP B 1 301 ? 31.5 -4.352 -20.328 1 97.44 301 ASP B C 1
ATOM 5110 O O . ASP B 1 301 ? 32.344 -5.203 -20.109 1 97.44 301 ASP B O 1
ATOM 5114 N N . THR B 1 302 ? 31.094 -3.379 -19.469 1 98.31 302 THR B N 1
ATOM 5115 C CA . THR B 1 302 ? 31.531 -3.561 -18.078 1 98.31 302 THR B CA 1
ATOM 5116 C C . THR B 1 302 ? 30.969 -4.855 -17.5 1 98.31 302 THR B C 1
ATOM 5118 O O . THR B 1 302 ? 29.781 -5.133 -17.625 1 98.31 302 THR B O 1
ATOM 5121 N N . VAL B 1 303 ? 31.828 -5.609 -16.906 1 98.44 303 VAL B N 1
ATOM 5122 C CA . VAL B 1 303 ? 31.438 -6.91 -16.375 1 98.44 303 VAL B CA 1
ATOM 5123 C C . VAL B 1 303 ? 30.875 -6.746 -14.969 1 98.44 303 VAL B C 1
ATOM 5125 O O . VAL B 1 303 ? 31.469 -6.062 -14.133 1 98.44 303 VAL B O 1
ATOM 5128 N N . VAL B 1 304 ? 29.734 -7.305 -14.719 1 98.56 304 VAL B N 1
ATOM 5129 C CA . VAL B 1 304 ? 29.125 -7.418 -13.398 1 98.56 304 VAL B CA 1
ATOM 5130 C C . VAL B 1 304 ? 28.984 -8.891 -13.023 1 98.56 304 VAL B C 1
ATOM 5132 O O . VAL B 1 304 ? 28.281 -9.648 -13.695 1 98.56 304 VAL B O 1
ATOM 5135 N N . THR B 1 305 ? 29.625 -9.305 -11.977 1 98.56 305 THR B N 1
ATOM 5136 C CA . THR B 1 305 ? 29.625 -10.711 -11.594 1 98.56 305 THR B CA 1
ATOM 5137 C C . THR B 1 305 ? 29.281 -10.867 -10.117 1 98.56 305 THR B C 1
ATOM 5139 O O . THR B 1 305 ? 29.438 -9.93 -9.336 1 98.56 305 THR B O 1
ATOM 5142 N N . GLY B 1 306 ? 28.75 -12.07 -9.789 1 98.5 306 GLY B N 1
ATOM 5143 C CA . GLY B 1 306 ? 28.453 -12.305 -8.383 1 98.5 306 GLY B CA 1
ATOM 5144 C C . GLY B 1 306 ? 27.75 -13.625 -8.141 1 98.5 306 GLY B C 1
ATOM 5145 O O . GLY B 1 306 ? 27.75 -14.508 -9 1 98.5 306 GLY B O 1
ATOM 5146 N N . GLU B 1 307 ? 27.312 -13.711 -6.938 1 98.75 307 GLU B N 1
ATOM 5147 C CA . GLU B 1 307 ? 26.547 -14.867 -6.48 1 98.75 307 GLU B CA 1
ATOM 5148 C C . GLU B 1 307 ? 25.297 -14.43 -5.73 1 98.75 307 GLU B C 1
ATOM 5150 O O . GLU B 1 307 ? 25.328 -13.484 -4.934 1 98.75 307 GLU B O 1
ATOM 5155 N N . VAL B 1 308 ? 24.219 -15.055 -6.082 1 98.75 308 VAL B N 1
ATOM 5156 C CA . VAL B 1 308 ? 22.938 -14.789 -5.41 1 98.75 308 VAL B CA 1
ATOM 5157 C C . VAL B 1 308 ? 22.562 -15.992 -4.543 1 98.75 308 VAL B C 1
ATOM 5159 O O . VAL B 1 308 ? 22.719 -17.141 -4.957 1 98.75 308 VAL B O 1
ATOM 5162 N N . SER B 1 309 ? 22.078 -15.688 -3.367 1 98.19 309 SER B N 1
ATOM 5163 C CA . SER B 1 309 ? 21.547 -16.703 -2.473 1 98.19 309 SER B CA 1
ATOM 5164 C C . SER B 1 309 ? 20.172 -16.312 -1.94 1 98.19 309 SER B C 1
ATOM 5166 O O . SER B 1 309 ? 20.016 -15.234 -1.353 1 98.19 309 SER B O 1
ATOM 5168 N N . MET B 1 310 ? 19.219 -17.172 -2.156 1 97.5 310 MET B N 1
ATOM 5169 C CA . MET B 1 310 ? 17.859 -16.969 -1.634 1 97.5 310 MET B CA 1
ATOM 5170 C C . MET B 1 310 ? 17.547 -17.984 -0.555 1 97.5 310 MET B C 1
ATOM 5172 O O . MET B 1 310 ? 17.781 -19.188 -0.737 1 97.5 310 MET B O 1
ATOM 5176 N N . TYR B 1 311 ? 17 -17.516 0.555 1 95.38 311 TYR B N 1
ATOM 5177 C CA . TYR B 1 311 ? 16.672 -18.391 1.671 1 95.38 311 TYR B CA 1
ATOM 5178 C C . TYR B 1 311 ? 15.586 -17.781 2.549 1 95.38 311 TYR B C 1
ATOM 5180 O O . TYR B 1 311 ? 15.367 -16.578 2.533 1 95.38 311 TYR B O 1
ATOM 5188 N N . PRO B 1 312 ? 14.812 -18.641 3.205 1 91.88 312 PRO B N 1
ATOM 5189 C CA . PRO B 1 312 ? 13.773 -18.125 4.102 1 91.88 312 PRO B CA 1
ATOM 5190 C C . PRO B 1 312 ? 14.352 -17.297 5.254 1 91.88 312 PRO B C 1
ATOM 5192 O O . PRO B 1 312 ? 15.414 -17.641 5.781 1 91.88 312 PRO B O 1
ATOM 5195 N N . SER B 1 313 ? 13.617 -16.25 5.582 1 88.38 313 SER B N 1
ATOM 5196 C CA . SER B 1 313 ? 14.023 -15.43 6.719 1 88.38 313 SER B CA 1
ATOM 5197 C C . SER B 1 313 ? 13.953 -16.219 8.023 1 88.38 313 SER B C 1
ATOM 5199 O O . SER B 1 313 ? 13.172 -17.172 8.141 1 88.38 313 SER B O 1
ATOM 5201 N N . GLU B 1 314 ? 14.719 -15.789 8.953 1 82.19 314 GLU B N 1
ATOM 5202 C CA . GLU B 1 314 ? 14.719 -16.422 10.266 1 82.19 314 GLU B CA 1
ATOM 5203 C C . GLU B 1 314 ? 13.422 -16.125 11.023 1 82.19 314 GLU B C 1
ATOM 5205 O O . GLU B 1 314 ? 12.945 -16.953 11.797 1 82.19 314 GLU B O 1
ATOM 5210 N N . GLU B 1 315 ? 12.852 -15.031 10.758 1 76.94 315 GLU B N 1
ATOM 5211 C CA . GLU B 1 315 ? 11.648 -14.586 11.461 1 76.94 315 GLU B CA 1
ATOM 5212 C C . GLU B 1 315 ? 10.406 -15.312 10.945 1 76.94 315 GLU B C 1
ATOM 5214 O O . GLU B 1 315 ? 9.484 -15.586 11.711 1 76.94 315 GLU B O 1
ATOM 5219 N N . SER B 1 316 ? 10.43 -15.547 9.695 1 78.56 316 SER B N 1
ATOM 5220 C CA . SER B 1 316 ? 9.281 -16.219 9.078 1 78.56 316 SER B CA 1
ATOM 5221 C C . SER B 1 316 ? 9.711 -17.078 7.902 1 78.56 316 SER B C 1
ATOM 5223 O O . SER B 1 316 ? 10.289 -16.594 6.938 1 78.56 316 SER B O 1
ATOM 5225 N N . GLY B 1 317 ? 9.289 -18.312 7.973 1 78.88 317 GLY B N 1
ATOM 5226 C CA . GLY B 1 317 ? 9.594 -19.219 6.887 1 78.88 317 GLY B CA 1
ATOM 5227 C C . GLY B 1 317 ? 8.93 -18.828 5.578 1 78.88 317 GLY B C 1
ATOM 5228 O O . GLY B 1 317 ? 9.297 -19.344 4.516 1 78.88 317 GLY B O 1
ATOM 5229 N N . ARG B 1 318 ? 8.062 -17.906 5.598 1 83.19 318 ARG B N 1
ATOM 5230 C CA . ARG B 1 318 ? 7.312 -17.531 4.398 1 83.19 318 ARG B CA 1
ATOM 5231 C C . ARG B 1 318 ? 7.91 -16.281 3.756 1 83.19 318 ARG B C 1
ATOM 5233 O O . ARG B 1 318 ? 7.531 -15.914 2.641 1 83.19 318 ARG B O 1
ATOM 5240 N N . HIS B 1 319 ? 8.844 -15.688 4.441 1 88.25 319 HIS B N 1
ATOM 5241 C CA . HIS B 1 319 ? 9.531 -14.523 3.896 1 88.25 319 HIS B CA 1
ATOM 5242 C C . HIS B 1 319 ? 10.898 -14.898 3.336 1 88.25 319 HIS B C 1
ATOM 5244 O O . HIS B 1 319 ? 11.609 -15.711 3.924 1 88.25 319 HIS B O 1
ATOM 5250 N N . ILE B 1 320 ? 11.195 -14.25 2.279 1 92.81 320 ILE B N 1
ATOM 5251 C CA . ILE B 1 320 ? 12.445 -14.625 1.634 1 92.81 320 ILE B CA 1
ATOM 5252 C C . ILE B 1 320 ? 13.516 -13.562 1.92 1 92.81 320 ILE B C 1
ATOM 5254 O O . ILE B 1 320 ? 13.195 -12.383 2.08 1 92.81 320 ILE B O 1
ATOM 5258 N N . CYS B 1 321 ? 14.68 -14.016 1.993 1 95.5 321 CYS B N 1
ATOM 5259 C CA . CYS B 1 321 ? 15.875 -13.188 1.969 1 95.5 321 CYS B CA 1
ATOM 5260 C C . CYS B 1 321 ? 16.672 -13.422 0.693 1 95.5 321 CYS B C 1
ATOM 5262 O O . CYS B 1 321 ? 16.766 -14.547 0.211 1 95.5 321 CYS B O 1
ATOM 5264 N N . ILE B 1 322 ? 17.219 -12.359 0.177 1 97.94 322 ILE B N 1
ATOM 5265 C CA . ILE B 1 322 ? 18.109 -12.453 -0.975 1 97.94 322 ILE B CA 1
ATOM 5266 C C . ILE B 1 322 ? 19.453 -11.836 -0.636 1 97.94 322 ILE B C 1
ATOM 5268 O O . ILE B 1 322 ? 19.547 -10.641 -0.338 1 97.94 322 ILE B O 1
ATOM 5272 N N . HIS B 1 323 ? 20.438 -12.625 -0.622 1 98.38 323 HIS B N 1
ATOM 5273 C CA . HIS B 1 323 ? 21.797 -12.164 -0.429 1 98.38 323 HIS B CA 1
ATOM 5274 C C . HIS B 1 323 ? 22.562 -12.102 -1.754 1 98.38 323 HIS B C 1
ATOM 5276 O O . HIS B 1 323 ? 22.516 -13.047 -2.541 1 98.38 323 HIS B O 1
ATOM 5282 N N . VAL B 1 324 ? 23.219 -11 -1.997 1 98.69 324 VAL B N 1
ATOM 5283 C CA . VAL B 1 324 ? 23.969 -10.844 -3.24 1 98.69 324 VAL B CA 1
ATOM 5284 C C . VAL B 1 324 ? 25.406 -10.43 -2.932 1 98.69 324 VAL B C 1
ATOM 5286 O O . VAL B 1 324 ? 25.641 -9.414 -2.277 1 98.69 324 VAL B O 1
ATOM 5289 N N . ASP B 1 325 ? 26.344 -11.203 -3.332 1 98.5 325 ASP B N 1
ATOM 5290 C CA . ASP B 1 325 ? 27.734 -10.82 -3.469 1 98.5 325 ASP B CA 1
ATOM 5291 C C . ASP B 1 325 ? 28.062 -10.398 -4.902 1 98.5 325 ASP B C 1
ATOM 5293 O O . ASP B 1 325 ? 27.797 -11.156 -5.844 1 98.5 325 ASP B O 1
ATOM 5297 N N . TYR B 1 326 ? 28.641 -9.203 -5.051 1 98.56 326 TYR B N 1
ATOM 5298 C CA . TYR B 1 326 ? 28.781 -8.773 -6.434 1 98.56 326 TYR B CA 1
ATOM 5299 C C . TYR B 1 326 ? 30.016 -7.891 -6.598 1 98.56 326 TYR B C 1
ATOM 5301 O O . TYR B 1 326 ? 30.5 -7.309 -5.625 1 98.56 326 TYR B O 1
ATOM 5309 N N . THR B 1 327 ? 30.531 -7.852 -7.797 1 98.5 327 THR B N 1
ATOM 5310 C CA . THR B 1 327 ? 31.594 -6.961 -8.273 1 98.5 327 THR B CA 1
ATOM 5311 C C . THR B 1 327 ? 31.172 -6.277 -9.57 1 98.5 327 THR B C 1
ATOM 5313 O O . THR B 1 327 ? 30.703 -6.938 -10.5 1 98.5 327 THR B O 1
ATOM 5316 N N . ILE B 1 328 ? 31.328 -5.031 -9.625 1 98.31 328 ILE B N 1
ATOM 5317 C CA . ILE B 1 328 ? 31.047 -4.27 -10.836 1 98.31 328 ILE B CA 1
ATOM 5318 C C . ILE B 1 328 ? 32.344 -3.664 -11.383 1 98.31 328 ILE B C 1
ATOM 5320 O O . ILE B 1 328 ? 32.906 -2.771 -10.766 1 98.31 328 ILE B O 1
ATOM 5324 N N . GLY B 1 329 ? 32.625 -4.133 -12.531 1 97 329 GLY B N 1
ATOM 5325 C CA . GLY B 1 329 ? 33.875 -3.652 -13.109 1 97 329 GLY B CA 1
ATOM 5326 C C . GLY B 1 329 ? 35.062 -3.898 -12.219 1 97 329 GLY B C 1
ATOM 5327 O O . GLY B 1 329 ? 35.312 -5.027 -11.789 1 97 329 GLY B O 1
ATOM 5328 N N . GLU B 1 330 ? 35.781 -2.777 -11.914 1 94.62 330 GLU B N 1
ATOM 5329 C CA . GLU B 1 330 ? 37 -2.881 -11.141 1 94.62 330 GLU B CA 1
ATOM 5330 C C . GLU B 1 330 ? 36.75 -2.514 -9.672 1 94.62 330 GLU B C 1
ATOM 5332 O O . GLU B 1 330 ? 37.719 -2.34 -8.914 1 94.62 330 GLU B O 1
ATOM 5337 N N . GLN B 1 331 ? 35.5 -2.412 -9.336 1 95.12 331 GLN B N 1
ATOM 5338 C CA . GLN B 1 331 ? 35.188 -2.045 -7.957 1 95.12 331 GLN B CA 1
ATOM 5339 C C . GLN B 1 331 ? 35.406 -3.225 -7.012 1 95.12 331 GLN B C 1
ATOM 5341 O O . GLN B 1 331 ? 35.469 -4.375 -7.449 1 95.12 331 GLN B O 1
ATOM 5346 N N . LYS B 1 332 ? 35.531 -2.869 -5.781 1 95.56 332 LYS B N 1
ATOM 5347 C CA . LYS B 1 332 ? 35.656 -3.908 -4.766 1 95.56 332 LYS B CA 1
ATOM 5348 C C . LYS B 1 332 ? 34.375 -4.742 -4.656 1 95.56 332 LYS B C 1
ATOM 5350 O O . LYS B 1 332 ? 33.281 -4.234 -4.895 1 95.56 332 LYS B O 1
ATOM 5355 N N . ARG B 1 333 ? 34.656 -5.941 -4.301 1 96.88 333 ARG B N 1
ATOM 5356 C CA . ARG B 1 333 ? 33.531 -6.836 -4.086 1 96.88 333 ARG B CA 1
ATOM 5357 C C . ARG B 1 333 ? 32.625 -6.324 -2.961 1 96.88 333 ARG B C 1
ATOM 5359 O O . ARG B 1 333 ? 33.125 -5.895 -1.915 1 96.88 333 ARG B O 1
ATOM 5366 N N . GLN B 1 334 ? 31.344 -6.328 -3.219 1 97.44 334 GLN B N 1
ATOM 5367 C CA . GLN B 1 334 ? 30.359 -5.883 -2.242 1 97.44 334 GLN B CA 1
ATOM 5368 C C . GLN B 1 334 ? 29.391 -7.008 -1.887 1 97.44 334 GLN B C 1
ATOM 5370 O O . GLN B 1 334 ? 29.297 -7.996 -2.617 1 97.44 334 GLN B O 1
ATOM 5375 N N . SER B 1 335 ? 28.812 -6.902 -0.737 1 97.56 335 SER B N 1
ATOM 5376 C CA . SER B 1 335 ? 27.844 -7.875 -0.232 1 97.56 335 SER B CA 1
ATOM 5377 C C . SER B 1 335 ? 26.656 -7.184 0.428 1 97.56 335 SER B C 1
ATOM 5379 O O . SER B 1 335 ? 26.828 -6.223 1.182 1 97.56 335 SER B O 1
ATOM 5381 N N . LYS B 1 336 ? 25.5 -7.656 0.115 1 97.88 336 LYS B N 1
ATOM 5382 C CA . LYS B 1 336 ? 24.297 -7.059 0.712 1 97.88 336 LYS B CA 1
ATOM 5383 C C . LYS B 1 336 ? 23.172 -8.07 0.808 1 97.88 336 LYS B C 1
ATOM 5385 O O . LYS B 1 336 ? 22.984 -8.891 -0.096 1 97.88 336 LYS B O 1
ATOM 5390 N N . THR B 1 337 ? 22.406 -8.07 1.915 1 97.62 337 THR B N 1
ATOM 5391 C CA . THR B 1 337 ? 21.266 -8.938 2.137 1 97.62 337 THR B CA 1
ATOM 5392 C C . THR B 1 337 ? 19.969 -8.133 2.146 1 97.62 337 THR B C 1
ATOM 5394 O O . THR B 1 337 ? 19.906 -7.059 2.75 1 97.62 337 THR B O 1
ATOM 5397 N N . PHE B 1 338 ? 18.984 -8.672 1.495 1 96.94 338 PHE B N 1
ATOM 5398 C CA . PHE B 1 338 ? 17.703 -8 1.351 1 96.94 338 PHE B CA 1
ATOM 5399 C C . PHE B 1 338 ? 16.578 -8.859 1.921 1 96.94 338 PHE B C 1
ATOM 5401 O O . PHE B 1 338 ? 16.656 -10.094 1.906 1 96.94 338 PHE B O 1
ATOM 5408 N N . SER B 1 339 ? 15.539 -8.188 2.383 1 93.62 339 SER B N 1
ATOM 5409 C CA . SER B 1 339 ? 14.352 -8.875 2.871 1 93.62 339 SER B CA 1
ATOM 5410 C C . SER B 1 339 ? 13.086 -8.078 2.572 1 93.62 339 SER B C 1
ATOM 5412 O O . SER B 1 339 ? 13.164 -6.891 2.25 1 93.62 339 SER B O 1
ATOM 5414 N N . ILE B 1 340 ? 11.938 -8.703 2.529 1 85.62 340 ILE B N 1
ATOM 5415 C CA . ILE B 1 340 ? 10.672 -8 2.387 1 85.62 340 ILE B CA 1
ATOM 5416 C C . ILE B 1 340 ? 10.219 -7.465 3.744 1 85.62 340 ILE B C 1
ATOM 5418 O O . ILE B 1 340 ? 10.172 -8.211 4.727 1 85.62 340 ILE B O 1
ATOM 5422 N N . PRO B 1 341 ? 10.055 -6.125 3.705 1 70.75 341 PRO B N 1
ATOM 5423 C CA . PRO B 1 341 ? 9.664 -5.555 5 1 70.75 341 PRO B CA 1
ATOM 5424 C C . PRO B 1 341 ? 8.359 -6.141 5.531 1 70.75 341 PRO B C 1
ATOM 5426 O O . PRO B 1 341 ? 7.488 -6.531 4.75 1 70.75 341 PRO B O 1
ATOM 5429 N N . ASP B 1 342 ? 8.383 -6.492 6.773 1 57.62 342 ASP B N 1
ATOM 5430 C CA . ASP B 1 342 ? 7.129 -6.879 7.406 1 57.62 342 ASP B CA 1
ATOM 5431 C C . ASP B 1 342 ? 6.141 -5.715 7.41 1 57.62 342 ASP B C 1
ATOM 5433 O O . ASP B 1 342 ? 6.375 -4.695 8.062 1 57.62 342 ASP B O 1
ATOM 5437 N N . TRP B 1 343 ? 5.57 -5.438 6.27 1 48.47 343 TRP B N 1
ATOM 5438 C CA . TRP B 1 343 ? 4.664 -4.301 6.184 1 48.47 343 TRP B CA 1
ATOM 5439 C C . TRP B 1 343 ? 3.74 -4.25 7.395 1 48.47 343 TRP B C 1
ATOM 5441 O O . TRP B 1 343 ? 2.895 -3.355 7.504 1 48.47 343 TRP B O 1
ATOM 5451 N N . SER B 1 344 ? 3.652 -5.254 8.125 1 41.66 344 SER B N 1
ATOM 5452 C CA . SER B 1 344 ? 2.84 -5.109 9.328 1 41.66 344 SER B CA 1
ATOM 5453 C C . SER B 1 344 ? 3.191 -3.834 10.086 1 41.66 344 SER B C 1
ATOM 5455 O O . SER B 1 344 ? 2.332 -3.234 10.734 1 41.66 344 SER B O 1
ATOM 5457 N N . SER B 1 345 ? 4.402 -3.316 9.984 1 38.66 345 SER B N 1
ATOM 5458 C CA . SER B 1 345 ? 4.832 -2.176 10.781 1 38.66 345 SER B CA 1
ATOM 5459 C C . SER B 1 345 ? 4.598 -0.862 10.047 1 38.66 345 SER B C 1
ATOM 5461 O O . SER B 1 345 ? 4.605 0.209 10.656 1 38.66 345 SER B O 1
ATOM 5463 N N . GLU B 1 346 ? 4.723 -0.74 8.758 1 39.38 346 GLU B N 1
ATOM 5464 C CA . GLU B 1 346 ? 4.969 0.541 8.102 1 39.38 346 GLU B CA 1
ATOM 5465 C C . GLU B 1 346 ? 3.658 1.271 7.809 1 39.38 346 GLU B C 1
ATOM 5467 O O . GLU B 1 346 ? 3.668 2.436 7.406 1 39.38 346 GLU B O 1
ATOM 5472 N N . ALA B 1 347 ? 2.561 0.695 7.77 1 37.44 347 ALA B N 1
ATOM 5473 C CA . ALA B 1 347 ? 1.429 1.312 7.082 1 37.44 347 ALA B CA 1
ATOM 5474 C C . ALA B 1 347 ? 0.981 2.586 7.793 1 37.44 347 ALA B C 1
ATOM 5476 O O . ALA B 1 347 ? -0.176 2.996 7.676 1 37.44 347 ALA B O 1
ATOM 5477 N N . GLN B 1 348 ? 1.641 3.098 8.859 1 36.66 348 GLN B N 1
ATOM 5478 C CA . GLN B 1 348 ? 0.914 4.262 9.352 1 36.66 348 GLN B CA 1
ATOM 5479 C C . GLN B 1 348 ? 1.17 5.484 8.477 1 36.66 348 GLN B C 1
ATOM 5481 O O . GLN B 1 348 ? 2.322 5.855 8.242 1 36.66 348 GLN B O 1
ATOM 5486 N N . PRO B 1 349 ? 0.422 5.785 7.523 1 35.06 349 PRO B N 1
ATOM 5487 C CA . PRO B 1 349 ? 0.725 7.125 7.023 1 35.06 349 PRO B CA 1
ATOM 5488 C C . PRO B 1 349 ? 0.728 8.18 8.125 1 35.06 349 PRO B C 1
ATOM 5490 O O . PRO B 1 349 ? 0.088 7.996 9.164 1 35.06 349 PRO B O 1
#

InterPro domains:
  IPR025799 Protein arginine N-methyltransferase [PS51678] (16-329)
  IPR025799 Protein arginine N-methyltransferase [PTHR11006] (11-328)
  IPR029063 S-adenosyl-L-methionine-dependent methyltransferase superfamily [G3DSA:3.40.50.150] (11-158)
  IPR029063 S-adenosyl-L-methionine-dependent methyltransferase superfamily [SSF53335] (22-332)
  IPR055135 Protein arginine N-methyltransferase domain [PF22528] (160-330)

Sequence (698 aa):
MSHVVKKRKLDKTRQDRLYFDSYTDVTIHEEMIADHVRTNTYRMAILRNSESIRGKVVLDVGAGTGVLSIFCVQAGAKKVYAVEACSIAEQAVKIVQLNNMEDKIEVIRGTVETVDLPEKVEVIVSEWMGYALLHESMLNSVLYARDKWLSPGGIILPSKAELYIAPISDPVVEDRLHFWYTVKDQYGVDMSCMSDFATTCIMNSDITVNSVTVEDVLSHPARFAELDLHSVTVEELRSVKGKFRCESFGSAAVNAFCVHFTVTFPCPDKPLVLSTSPFKPETHWKQAVLYLDAPVDVVQDTVVTGEVSMYPSEESGRHICIHVDYTIGEQKRQSKTFSIPDWSSEAQPMSHVVKKRKLDKTRQDRLYFDSYTDVTIHEEMIADHVRTNTYRMAILRNSESIRGKVVLDVGAGTGVLSIFCVQAGAKKVYAVEACSIAEQAVKIVQLNNMEDKIEVIRGTVETVDLPEKVEVIVSEWMGYALLHESMLNSVLYARDKWLSPGGIILPSKAELYIAPISDPVVEDRLHFWYTVKDQYGVDMSCMSDFATTCIMNSDITVNSVTVEDVLSHPARFAELDLHSVTVEELRSVKGKFRCESFGSAAVNAFCVHFTVTFPCPDKPLVLSTSPFKPETHWKQAVLYLDAPVDVVQDTVVTGEVSMYPSEESGRHICIHVDYTIGEQKRQSKTFSIPDWSSEAQP

Foldseek 3Di:
DVVVVVVVVVLAVVVVVVVQVVLVDVVVVCQACVFCLNLVLLLVLLLLCLVQLAAWEEEEAQCQLVSSVVSSVVSHHQAYEYEHAHPSLVNNCVVCVVVVNCNHYDYHHRQLVPDDDPAAGQEYEYPQAAALGCFQNSLQSVLVNLVPGHDVNGDYVQFKKWKWKFFFDDCVLVVVLVVQCCVCVVPVDRRNVCSVVSLPVPQDQAWDFDADAPVGTFWPIWIFFMDGSNDDDPVCSQKTKGKGKTFGHAKDWGFWMKMWMKTWRDGPPDIGIDILDNVDDHGPSHITIRTDSDIDIDGGRWMKIWMWMKHADPSYRNWIKIKIWMDTHPDDIDIGMHTHDPCVPPPPD/DVVVVVVVVVLAVVVVVVVQVVLVDVVVVCQACVFCLNLVLLLVLLLLCLVQLAAWEEEEAQCQLVSSVVSSVVSHHQAYEYEHAHPSLVNNCVVCVVVPNCNHYDYHHRQLVPDDDPAAGQEYEYPQAAALGCFQNSLQSVLVNLVPHHDVNGDYVQFKKWKWKFFFDDCVLVVVLVVQCCVCVVPVDRRNVCSVVSLPVPQDQAWDFDADAPVGTFWPIWIFFMDGSNDDDPVCSQKTKGKGKTFGHAKDWGFWMKMWMKIWRDGPPDIGIDILDNVDDHGPSHITIRTDSDIDIDGGRWMKIWMWMKHADPSYRNWIKIKIWMDTHPDDIDIGMHTHDPCVPVPDD

Nearest PDB structures (foldseek):
  6sq4-assembly1_B  TM=9.634E-01  e=1.800E-50  Mus musculus
  5fqo-assembly1_A  TM=9.605E-01  e=4.627E-49  Mus musculus
  6arj-assembly1_A  TM=8.829E-01  e=2.713E-36  Homo sapiens
  6s77-assembly1_C  TM=8.780E-01  e=4.351E-36  Homo sapiens
  7qrd-assembly1_C  TM=8.722E-01  e=6.577E-36  Mus musculus